Protein AF-0000000077408612 (afdb_homodimer)

Sequence (488 aa):
MNSQHLSRGSKPPPPPKHGKLRLYSNRFCPYSQRVILVLDSKKLSYDVVNINLSNKPDWLYDRVPQGKIPALETETGDILCESLIIVDYLDERYHQHQLHPKDPLQKAKDRMLIEQFNRIISTMYRVMMHVGRIGLDDDEAISSGLSKFERELSERSGPFFAGNKPGMLDFMIWPWCERADILKLFGNQHLLRRDKYKKLMEWRNRMTEETTVKKSLLDSDFHVKYLQSYRAGMPDYDIILNSKMNSQHLSRGSKPPPPPKHGKLRLYSNRFCPYSQRVILVLDSKKLSYDVVNINLSNKPDWLYDRVPQGKIPALETETGDILCESLIIVDYLDERYHQHQLHPKDPLQKAKDRMLIEQFNRIISTMYRVMMHVGRIGLDDDEAISSGLSKFERELSERSGPFFAGNKPGMLDFMIWPWCERADILKLFGNQHLLRRDKYKKLMEWRNRMTEETTVKKSLLDSDFHVKYLQSYRAGMPDYDIILNSK

Nearest PDB structures (foldseek):
  3wd6-assembly1_A  TM=9.257E-01  e=2.040E-20  Bombyx mori
  8qll-assembly1_B  TM=9.146E-01  e=2.654E-19  Rattus norvegicus
  6mhc-assembly1_B  TM=9.010E-01  e=1.211E-18  Homo sapiens
  3lfl-assembly1_A-2  TM=8.859E-01  e=4.726E-18  Homo sapiens
  3lfl-assembly2_C  TM=8.771E-01  e=1.347E-17  Homo sapiens

pLDDT: mean 92.08, std 8.56, range [49.81, 98.81]

Secondary structure (DSSP, 8-state):
---PPB-TTPPPPPPPPTT-EEEEE-TT-HHHHHHHHHHHHTT--EEEEEB-TTS--TTHHHHSTT--SSEEE-TTS-EEESHHHHHHHHHHH--TT--S-SSHHHHHHHHHHHHHHHHHHHHHHHHHHS-SPPPHHHHHHHHHHHHHHHHHHHHSSSSBTTBSS--HHHHHHHHHHHTGGGGGGGT-GGGG-TTT-HHHHHHHHHHHH-HHHHTT---HHHHHHHHHHHHTT---TTHHHH--/---PPB-TTPPPPPPPPTT-EEEEE-TT-HHHHHHHHHHHHTT--EEEEEB-TTS--TTHHHHSTT--SSEEE-TTS-EEESHHHHHHHHHHH--TT--S-SSHHHHHHHHHHHHHHHHHHHHHHHHHHS-SPPPHHHHHHHHHHHHHHHHHHHHSSSSBTTBSS--HHHHHHHHHHHTGGGGGGGT-GGGG-TTT-HHHHHHHHHHHH-HHHHTT---HHHHHHHHHHHHTT---TTHHHH--

Solvent-accessible surface area (backbone atoms only — not comparable to full-atom values): 27057 Å² total; per-residue (Å²): 135,86,62,74,50,38,25,57,85,51,77,77,77,76,78,68,58,86,74,33,31,32,34,39,30,33,95,85,36,52,53,24,45,34,38,50,38,49,40,47,62,50,66,53,72,64,45,74,47,34,44,26,85,90,42,54,29,69,68,46,40,77,70,33,71,84,60,59,74,25,26,37,32,41,58,87,65,49,72,38,52,52,41,72,45,42,43,50,28,49,43,62,66,42,68,60,72,61,39,64,57,87,50,39,66,60,34,36,52,42,50,47,51,56,57,57,44,48,56,41,53,52,44,50,51,49,47,69,69,41,90,56,79,74,47,73,65,45,52,51,49,42,48,54,49,50,50,51,54,31,51,50,46,69,72,37,66,54,72,27,77,57,15,87,48,79,20,44,63,41,44,68,51,37,49,58,60,63,52,47,64,54,43,44,79,69,70,43,46,77,71,67,40,58,88,81,32,47,62,49,51,51,31,52,55,50,48,62,67,33,71,50,44,47,74,74,59,69,56,60,65,58,55,44,51,32,50,52,27,41,73,70,73,54,63,47,83,48,55,79,73,65,67,115,136,87,61,75,50,39,25,58,86,52,79,76,75,78,78,69,59,88,73,32,32,31,34,38,30,35,95,83,37,51,53,25,44,34,38,50,38,49,39,47,63,52,67,54,73,65,44,73,46,35,43,27,85,90,43,52,29,68,67,46,39,76,71,34,72,83,60,62,74,24,26,38,32,41,60,86,64,50,71,40,52,52,41,71,44,42,43,50,30,50,41,62,65,42,67,60,72,61,38,64,59,86,51,38,67,60,33,36,53,42,50,46,50,56,58,58,44,46,57,43,53,52,43,51,51,49,48,68,69,41,91,55,81,74,47,72,68,47,51,50,48,42,47,54,50,51,50,50,55,30,51,49,46,69,72,37,67,50,72,29,77,59,15,87,50,78,20,43,62,41,44,69,51,39,47,59,60,64,50,46,65,54,42,44,77,68,70,43,47,75,73,67,41,56,87,79,31,46,62,48,50,52,33,51,55,52,47,61,67,34,69,50,45,48,74,73,60,69,58,60,66,58,56,43,51,32,50,52,27,41,75,71,73,53,63,49,85,48,55,78,72,67,67,116

Organism: Phaedon cochleariae (NCBI:txid80249)

Radius of gyration: 23.73 Å; Cα contacts (8 Å, |Δi|>4): 668; chains: 2; bounding box: 47×60×66 Å

Structure (mmCIF, N/CA/C/O backbone):
data_AF-0000000077408612-model_v1
#
loop_
_entity.id
_entity.type
_entity.pdbx_description
1 polymer 'Uncharacterized protein'
#
loop_
_atom_site.group_PDB
_atom_site.id
_atom_site.type_symbol
_atom_site.label_atom_id
_atom_site.label_alt_id
_atom_site.label_comp_id
_atom_site.label_asym_id
_atom_site.label_entity_id
_atom_site.label_seq_id
_atom_site.pdbx_PDB_ins_code
_atom_site.Cartn_x
_atom_site.Cartn_y
_atom_site.Cartn_z
_atom_site.occupancy
_atom_site.B_iso_or_equiv
_atom_site.auth_seq_id
_atom_site.auth_comp_id
_atom_site.auth_asym_id
_atom_site.auth_atom_id
_atom_site.pdbx_PDB_model_num
ATOM 1 N N . MET A 1 1 ? -1.582 -18.562 -21.531 1 83.81 1 MET A N 1
ATOM 2 C CA . MET A 1 1 ? -0.862 -17.656 -20.641 1 83.81 1 MET A CA 1
ATOM 3 C C . MET A 1 1 ? 0.637 -17.703 -20.922 1 83.81 1 MET A C 1
ATOM 5 O O . MET A 1 1 ? 1.326 -16.688 -20.781 1 83.81 1 MET A O 1
ATOM 9 N N . ASN A 1 2 ? 0.996 -18.844 -21.516 1 88.25 2 ASN A N 1
ATOM 10 C CA . ASN A 1 2 ? 2.416 -19 -21.797 1 88.25 2 ASN A CA 1
ATOM 11 C C . ASN A 1 2 ? 2.736 -18.609 -23.25 1 88.25 2 ASN A C 1
ATOM 13 O O . ASN A 1 2 ? 2.193 -19.188 -24.188 1 88.25 2 ASN A O 1
ATOM 17 N N . SER A 1 3 ? 3.402 -17.594 -23.469 1 92.06 3 SER A N 1
ATOM 18 C CA . SER A 1 3 ? 3.887 -17.094 -24.75 1 92.06 3 SER A CA 1
ATOM 19 C C . SER A 1 3 ? 5.281 -16.484 -24.625 1 92.06 3 SER A C 1
ATOM 21 O O . SER A 1 3 ? 5.77 -16.281 -23.516 1 92.06 3 SER A O 1
ATOM 23 N N . GLN A 1 4 ? 5.867 -16.406 -25.75 1 95.44 4 GLN A N 1
ATOM 24 C CA . GLN A 1 4 ? 7.188 -15.781 -25.75 1 95.44 4 GLN A CA 1
ATOM 25 C C . GLN A 1 4 ? 7.152 -14.398 -25.109 1 95.44 4 GLN A C 1
ATOM 27 O O . GLN A 1 4 ? 6.211 -13.633 -25.312 1 95.44 4 GLN A O 1
ATOM 32 N N . HIS A 1 5 ? 8.164 -14.117 -24.281 1 97.81 5 HIS A N 1
ATOM 33 C CA . HIS A 1 5 ? 8.297 -12.789 -23.703 1 97.81 5 HIS A CA 1
ATOM 34 C C . HIS A 1 5 ? 8.859 -11.797 -24.719 1 97.81 5 HIS A C 1
ATOM 36 O O . HIS A 1 5 ? 9.961 -11.992 -25.25 1 97.81 5 HIS A O 1
ATOM 42 N N . LEU A 1 6 ? 8.086 -10.758 -24.969 1 98.06 6 LEU A N 1
ATOM 43 C CA . LEU A 1 6 ? 8.461 -9.781 -25.984 1 98.06 6 LEU A CA 1
ATOM 44 C C . LEU A 1 6 ? 9.594 -8.891 -25.484 1 98.06 6 LEU A C 1
ATOM 46 O O . LEU A 1 6 ? 9.609 -8.492 -24.328 1 98.06 6 LEU A O 1
ATOM 50 N N . SER A 1 7 ? 10.539 -8.617 -26.312 1 97.69 7 SER A N 1
ATOM 51 C CA . SER A 1 7 ? 11.742 -7.859 -25.984 1 97.69 7 SER A CA 1
ATOM 52 C C . SER A 1 7 ? 11.953 -6.707 -26.969 1 97.69 7 SER A C 1
ATOM 54 O O . SER A 1 7 ? 11.133 -6.484 -27.859 1 97.69 7 SER A O 1
ATOM 56 N N . ARG A 1 8 ? 13.008 -5.891 -26.594 1 97.19 8 ARG A N 1
ATOM 57 C CA . ARG A 1 8 ? 13.367 -4.836 -27.531 1 97.19 8 ARG A CA 1
ATOM 58 C C . ARG A 1 8 ? 13.461 -5.375 -28.953 1 97.19 8 ARG A C 1
ATOM 60 O O . ARG A 1 8 ? 14.031 -6.445 -29.172 1 97.19 8 ARG A O 1
ATOM 67 N N . GLY A 1 9 ? 12.852 -4.648 -29.859 1 96.5 9 GLY A N 1
ATOM 68 C CA . GLY A 1 9 ? 12.828 -5.094 -31.234 1 96.5 9 GLY A CA 1
ATOM 69 C C . GLY A 1 9 ? 11.586 -5.879 -31.594 1 96.5 9 GLY A C 1
ATOM 70 O O . GLY A 1 9 ? 11.266 -6.043 -32.781 1 96.5 9 GLY A O 1
ATOM 71 N N . SER A 1 10 ? 10.867 -6.488 -30.641 1 97.31 10 SER A N 1
ATOM 72 C CA . SER A 1 10 ? 9.609 -7.191 -30.891 1 97.31 10 SER A CA 1
ATOM 73 C C . SER A 1 10 ? 8.555 -6.25 -31.469 1 97.31 10 SER A C 1
ATOM 75 O O . SER A 1 10 ? 8.492 -5.078 -31.094 1 97.31 10 SER A O 1
ATOM 77 N N . LYS A 1 11 ? 7.77 -6.758 -32.344 1 96.25 11 LYS A N 1
ATOM 78 C CA . LYS A 1 11 ? 6.625 -5.996 -32.844 1 96.25 11 LYS A CA 1
ATOM 79 C C . LYS A 1 11 ? 5.582 -5.797 -31.766 1 96.25 11 LYS A C 1
ATOM 81 O O . LYS A 1 11 ? 5.32 -6.711 -30.969 1 96.25 11 LYS A O 1
ATOM 86 N N . PRO A 1 12 ? 5.016 -4.637 -31.719 1 95.06 12 PRO A N 1
ATOM 87 C CA . PRO A 1 12 ? 3.938 -4.441 -30.75 1 95.06 12 PRO A CA 1
ATOM 88 C C . PRO A 1 12 ? 2.76 -5.387 -30.969 1 95.06 12 PRO A C 1
ATOM 90 O O . PRO A 1 12 ? 2.449 -5.73 -32.125 1 95.06 12 PRO A O 1
ATOM 93 N N . PRO A 1 13 ? 2.174 -5.855 -29.891 1 92.75 13 PRO A N 1
ATOM 94 C CA . PRO A 1 13 ? 0.965 -6.664 -30.062 1 92.75 13 PRO A CA 1
ATOM 95 C C . PRO A 1 13 ? -0.191 -5.875 -30.688 1 92.75 13 PRO A C 1
ATOM 97 O O . PRO A 1 13 ? -0.21 -4.645 -30.609 1 92.75 13 PRO A O 1
ATOM 100 N N . PRO A 1 14 ? -1.088 -6.59 -31.328 1 90.38 14 PRO A N 1
ATOM 101 C CA . PRO A 1 14 ? -2.27 -5.891 -31.828 1 90.38 14 PRO A CA 1
ATOM 102 C C . PRO A 1 14 ? -3.115 -5.273 -30.719 1 90.38 14 PRO A C 1
ATOM 104 O O . PRO A 1 14 ? -3.018 -5.691 -29.562 1 90.38 14 PRO A O 1
ATOM 107 N N . PRO A 1 15 ? -3.863 -4.207 -31.047 1 85.5 15 PRO A N 1
ATOM 108 C CA . PRO A 1 15 ? -4.758 -3.662 -30.016 1 85.5 15 PRO A CA 1
ATOM 109 C C . PRO A 1 15 ? -5.691 -4.715 -29.422 1 85.5 15 PRO A C 1
ATOM 111 O O . PRO A 1 15 ? -6.074 -5.664 -30.125 1 85.5 15 PRO A O 1
ATOM 114 N N . PRO A 1 16 ? -5.891 -4.531 -28.156 1 83.62 16 PRO A N 1
ATOM 115 C CA . PRO A 1 16 ? -6.816 -5.488 -27.547 1 83.62 16 PRO A CA 1
ATOM 116 C C . PRO A 1 16 ? -8.172 -5.531 -28.266 1 83.62 16 PRO A C 1
ATOM 118 O O . PRO A 1 16 ? -8.625 -4.516 -28.797 1 83.62 16 PRO A O 1
ATOM 121 N N . LYS A 1 17 ? -8.695 -6.777 -28.297 1 81.12 17 LYS A N 1
ATOM 122 C CA . LYS A 1 17 ? -10.055 -6.887 -28.812 1 81.12 17 LYS A CA 1
ATOM 123 C C . LYS A 1 17 ? -11.016 -6.008 -28.016 1 81.12 17 LYS A C 1
ATOM 125 O O . LYS A 1 17 ? -10.859 -5.848 -26.797 1 81.12 17 LYS A O 1
ATOM 130 N N . HIS A 1 18 ? -11.906 -5.461 -28.703 1 77.94 18 HIS A N 1
ATOM 131 C CA . HIS A 1 18 ? -12.836 -4.527 -28.078 1 77.94 18 HIS A CA 1
ATOM 132 C C . HIS A 1 18 ? -13.484 -5.137 -26.844 1 77.94 18 HIS A C 1
ATOM 134 O O . HIS A 1 18 ? -13.977 -6.266 -26.891 1 77.94 18 HIS A O 1
ATOM 140 N N . GLY A 1 19 ? -13.336 -4.398 -25.75 1 80.25 19 GLY A N 1
ATOM 141 C CA . GLY A 1 19 ? -14.016 -4.805 -24.531 1 80.25 19 GLY A CA 1
ATOM 142 C C . GLY A 1 19 ? -13.25 -5.859 -23.75 1 80.25 19 GLY A C 1
ATOM 143 O O . GLY A 1 19 ? -13.781 -6.426 -22.797 1 80.25 19 GLY A O 1
ATOM 144 N N . LYS A 1 20 ? -12.062 -6.129 -24.203 1 91 20 LYS A N 1
ATOM 145 C CA . LYS A 1 20 ? -11.305 -7.164 -23.5 1 91 20 LYS A CA 1
ATOM 146 C C . LYS A 1 20 ? -10.148 -6.559 -22.703 1 91 20 LYS A C 1
ATOM 148 O O . LYS A 1 20 ? -9.492 -5.625 -23.172 1 91 20 LYS A O 1
ATOM 153 N N . LEU A 1 21 ? -9.961 -7.062 -21.547 1 97.12 21 LEU A N 1
ATOM 154 C CA . LEU A 1 21 ? -8.828 -6.68 -20.719 1 97.12 21 LEU A CA 1
ATOM 155 C C . LEU A 1 21 ? -7.523 -7.23 -21.281 1 97.12 21 LEU A C 1
ATOM 157 O O . LEU A 1 21 ? -7.512 -8.305 -21.875 1 97.12 21 LEU A O 1
ATOM 161 N N . ARG A 1 22 ? -6.473 -6.438 -21.125 1 97.25 22 ARG A N 1
ATOM 162 C CA . ARG A 1 22 ? -5.141 -6.934 -21.469 1 97.25 22 ARG A CA 1
ATOM 163 C C . ARG A 1 22 ? -4.176 -6.738 -20.297 1 97.25 22 ARG A C 1
ATOM 165 O O . ARG A 1 22 ? -4.137 -5.668 -19.688 1 97.25 22 ARG A O 1
ATOM 172 N N . LEU A 1 23 ? -3.467 -7.785 -20.031 1 98.12 23 LEU A N 1
ATOM 173 C CA . LEU A 1 23 ? -2.467 -7.738 -18.969 1 98.12 23 LEU A CA 1
ATOM 174 C C . LEU A 1 23 ? -1.058 -7.828 -19.547 1 98.12 23 LEU A C 1
ATOM 176 O O . LEU A 1 23 ? -0.727 -8.797 -20.234 1 98.12 23 LEU A O 1
ATOM 180 N N . TYR A 1 24 ? -0.295 -6.754 -19.391 1 98.38 24 TYR A N 1
ATOM 181 C CA . TYR A 1 24 ? 1.146 -6.863 -19.578 1 98.38 24 TYR A CA 1
ATOM 182 C C . TYR A 1 24 ? 1.809 -7.543 -18.391 1 98.38 24 TYR A C 1
ATOM 184 O O . TYR A 1 24 ? 1.722 -7.055 -17.25 1 98.38 24 TYR A O 1
ATOM 192 N N . SER A 1 25 ? 2.473 -8.633 -18.625 1 98.19 25 SER A N 1
ATOM 193 C CA . SER A 1 25 ? 2.852 -9.555 -17.562 1 98.19 25 SER A CA 1
ATOM 194 C C . SER A 1 25 ? 4.25 -10.125 -17.797 1 98.19 25 SER A C 1
ATOM 196 O O . SER A 1 25 ? 4.957 -9.688 -18.719 1 98.19 25 SER A O 1
ATOM 198 N N . ASN A 1 26 ? 4.738 -10.867 -16.969 1 98.19 26 ASN A N 1
ATOM 199 C CA . ASN A 1 26 ? 5.906 -11.742 -17.016 1 98.19 26 ASN A CA 1
ATOM 200 C C . ASN A 1 26 ? 5.676 -13.016 -16.203 1 98.19 26 ASN A C 1
ATOM 202 O O . ASN A 1 26 ? 5.242 -12.961 -15.055 1 98.19 26 ASN A O 1
ATOM 206 N N . ARG A 1 27 ? 5.984 -14.148 -16.766 1 97.19 27 ARG A N 1
ATOM 207 C CA . ARG A 1 27 ? 5.609 -15.438 -16.188 1 97.19 27 ARG A CA 1
ATOM 208 C C . ARG A 1 27 ? 6.355 -15.695 -14.883 1 97.19 27 ARG A C 1
ATOM 210 O O . ARG A 1 27 ? 5.926 -16.516 -14.07 1 97.19 27 ARG A O 1
ATOM 217 N N . PHE A 1 28 ? 7.445 -15.031 -14.688 1 96.62 28 PHE A N 1
ATOM 218 C CA . PHE A 1 28 ? 8.25 -15.289 -13.5 1 96.62 28 PHE A CA 1
ATOM 219 C C . PHE A 1 28 ? 8.148 -14.125 -12.516 1 96.62 28 PHE A C 1
ATOM 221 O O . PHE A 1 28 ? 8.891 -14.078 -11.531 1 96.62 28 PHE A O 1
ATOM 228 N N . CYS A 1 29 ? 7.34 -13.18 -12.758 1 96.69 29 CYS A N 1
ATOM 229 C CA . CYS A 1 29 ? 7.086 -12.07 -11.844 1 96.69 29 CYS A CA 1
ATOM 230 C C . CYS A 1 29 ? 5.957 -12.406 -10.875 1 96.69 29 CYS A C 1
ATOM 232 O O . CYS A 1 29 ? 4.805 -12.555 -11.289 1 96.69 29 CYS A O 1
ATOM 234 N N . PRO A 1 30 ? 6.301 -12.523 -9.594 1 97.5 30 PRO A N 1
ATOM 235 C CA . PRO A 1 30 ? 5.266 -12.883 -8.625 1 97.5 30 PRO A CA 1
ATOM 236 C C . PRO A 1 30 ? 4.148 -11.844 -8.539 1 97.5 30 PRO A C 1
ATOM 238 O O . PRO A 1 30 ? 3.002 -12.188 -8.25 1 97.5 30 PRO A O 1
ATOM 241 N N . TYR A 1 31 ? 4.41 -10.586 -8.773 1 98.44 31 TYR A N 1
ATOM 242 C CA . TYR A 1 31 ? 3.4 -9.539 -8.719 1 98.44 31 TYR A CA 1
ATOM 243 C C . TYR A 1 31 ? 2.426 -9.664 -9.883 1 98.44 31 TYR A C 1
ATOM 245 O O . TYR A 1 31 ? 1.232 -9.383 -9.734 1 98.44 31 TYR A O 1
ATOM 253 N N . SER A 1 32 ? 2.924 -10.031 -11.031 1 98.5 32 SER A N 1
ATOM 254 C CA . SER A 1 32 ? 2.041 -10.32 -12.156 1 98.5 32 SER A CA 1
ATOM 255 C C . SER A 1 32 ? 1.127 -11.5 -11.852 1 98.5 32 SER A C 1
ATOM 257 O O . SER A 1 32 ? -0.047 -11.5 -12.227 1 98.5 32 SER A O 1
ATOM 259 N N . GLN A 1 33 ? 1.71 -12.5 -11.211 1 98.62 33 GLN A N 1
ATOM 260 C CA . GLN A 1 33 ? 0.92 -13.68 -10.875 1 98.62 33 GLN A CA 1
ATOM 261 C C . GLN A 1 33 ? -0.245 -13.32 -9.953 1 98.62 33 GLN A C 1
ATOM 263 O O . GLN A 1 33 ? -1.324 -13.906 -10.055 1 98.62 33 GLN A O 1
ATOM 268 N N . ARG A 1 34 ? -0.092 -12.352 -9.016 1 98.75 34 ARG A N 1
ATOM 269 C CA . ARG A 1 34 ? -1.191 -11.844 -8.203 1 98.75 34 ARG A CA 1
ATOM 270 C C . ARG A 1 34 ? -2.398 -11.492 -9.062 1 98.75 34 ARG A C 1
ATOM 272 O O . ARG A 1 34 ? -3.52 -11.914 -8.773 1 98.75 34 ARG A O 1
ATOM 279 N N . VAL A 1 35 ? -2.104 -10.734 -10.094 1 98.81 35 VAL A N 1
ATOM 280 C CA . VAL A 1 35 ? -3.166 -10.219 -10.945 1 98.81 35 VAL A CA 1
ATOM 281 C C . VAL A 1 35 ? -3.807 -11.359 -11.727 1 98.81 35 VAL A C 1
ATOM 283 O O . VAL A 1 35 ? -5.035 -11.43 -11.844 1 98.81 35 VAL A O 1
ATOM 286 N N . ILE A 1 36 ? -2.99 -12.281 -12.227 1 98.56 36 ILE A N 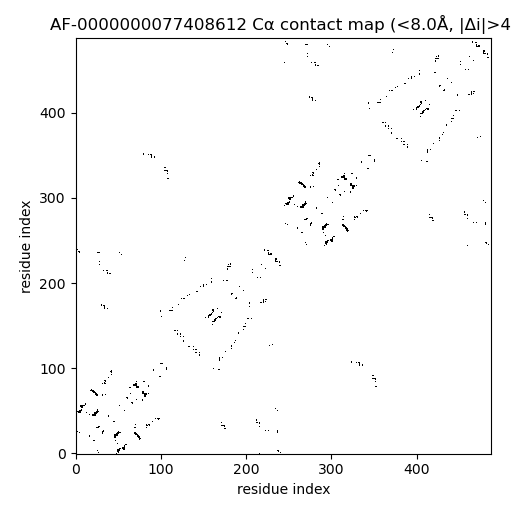1
ATOM 287 C CA . ILE A 1 36 ? 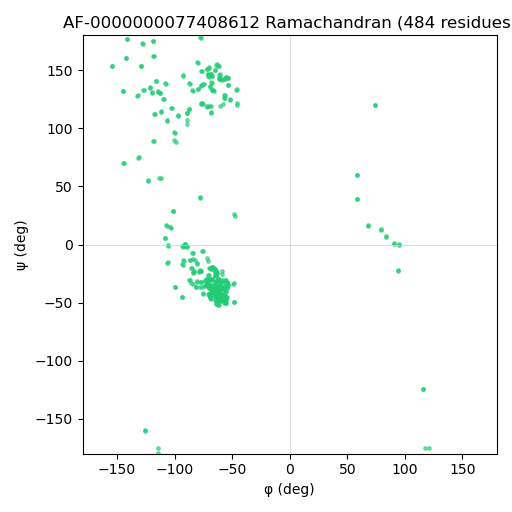-3.475 -13.422 -12.992 1 98.56 36 ILE A CA 1
ATOM 288 C C . ILE A 1 36 ? -4.414 -14.266 -12.125 1 98.56 36 ILE A C 1
ATOM 290 O O . ILE A 1 36 ? -5.488 -14.664 -12.57 1 98.56 36 ILE A O 1
ATOM 294 N N . LEU A 1 37 ? -4.004 -14.516 -10.891 1 98.56 37 LEU A N 1
ATOM 295 C CA . LEU A 1 37 ? -4.82 -15.297 -9.969 1 98.56 37 LEU A CA 1
ATOM 296 C C . LEU A 1 37 ? -6.195 -14.664 -9.797 1 98.56 37 LEU A C 1
ATOM 298 O O . LEU A 1 37 ? -7.211 -15.359 -9.797 1 98.56 37 LEU A O 1
ATOM 302 N N . VAL A 1 38 ? -6.258 -13.344 -9.633 1 98.56 38 VAL A N 1
ATOM 303 C CA . VAL A 1 38 ? -7.516 -12.633 -9.43 1 98.56 38 VAL A CA 1
ATOM 304 C C . VAL A 1 38 ? -8.352 -12.68 -10.711 1 98.56 38 VAL A C 1
ATOM 306 O O . VAL A 1 38 ? -9.547 -12.953 -10.664 1 98.56 38 VAL A O 1
ATOM 309 N N . LEU A 1 39 ? -7.723 -12.398 -11.859 1 97.88 39 LEU A N 1
ATOM 310 C CA . LEU A 1 39 ? -8.43 -12.453 -13.133 1 97.88 39 LEU A CA 1
ATOM 311 C C . LEU A 1 39 ? -9.078 -13.82 -13.336 1 97.88 39 LEU A C 1
ATOM 313 O O . LEU A 1 39 ? -10.242 -13.906 -13.719 1 97.88 39 LEU A O 1
ATOM 317 N N . ASP A 1 40 ? -8.312 -14.852 -13.062 1 97.06 40 ASP A N 1
ATOM 318 C CA . ASP A 1 40 ? -8.797 -16.219 -13.273 1 97.06 40 ASP A CA 1
ATOM 319 C C . ASP A 1 40 ? -9.875 -16.578 -12.258 1 97.06 40 ASP A C 1
ATOM 321 O O . ASP A 1 40 ? -10.859 -17.25 -12.602 1 97.06 40 ASP A O 1
ATOM 325 N N . SER A 1 41 ? -9.648 -16.203 -11.031 1 97.12 41 SER A N 1
ATOM 326 C CA . SER A 1 41 ? -10.633 -16.5 -10 1 97.12 41 SER A CA 1
ATOM 327 C C . SER A 1 41 ? -11.977 -15.844 -10.32 1 97.12 41 SER A C 1
ATOM 329 O O . SER A 1 41 ? -13.031 -16.406 -10.016 1 97.12 41 SER A O 1
ATOM 331 N N . LYS A 1 42 ? -11.938 -14.711 -10.922 1 97 42 LYS A N 1
ATOM 332 C CA . LYS A 1 42 ? -13.156 -13.977 -11.258 1 97 42 LYS A CA 1
ATOM 333 C C . LYS A 1 42 ? -13.672 -14.375 -12.633 1 97 42 LYS A C 1
ATOM 335 O O . LYS A 1 42 ? -14.703 -13.867 -13.086 1 97 42 LYS A O 1
ATOM 340 N N . LYS A 1 43 ? -12.945 -15.25 -13.297 1 95.25 43 LYS A N 1
ATOM 341 C CA . LYS A 1 43 ? -13.32 -15.789 -14.602 1 95.25 43 LYS A CA 1
ATOM 342 C C . LYS A 1 43 ? -13.484 -14.672 -15.633 1 95.25 43 LYS A C 1
ATOM 344 O O . LYS A 1 43 ? -14.453 -14.664 -16.391 1 95.25 43 LYS A O 1
ATOM 349 N N . LEU A 1 44 ? -12.656 -13.758 -15.562 1 95.69 44 LEU A N 1
ATOM 350 C CA . LEU A 1 44 ? -12.641 -12.664 -16.531 1 95.69 44 LEU A CA 1
ATOM 351 C C . LEU A 1 44 ? -11.797 -13.039 -17.75 1 95.69 44 LEU A C 1
ATOM 353 O O . LEU A 1 44 ? -10.75 -13.68 -17.609 1 95.69 44 LEU A O 1
ATOM 357 N N . SER A 1 45 ? -12.281 -12.695 -18.844 1 94.12 45 SER A N 1
ATOM 358 C CA . SER A 1 45 ? -11.508 -12.875 -20.062 1 94.12 45 SER A CA 1
ATOM 359 C C . SER A 1 45 ? -10.477 -11.766 -20.234 1 94.12 45 SER A C 1
ATOM 361 O O . SER A 1 45 ? -10.773 -10.586 -20.031 1 94.12 45 SER A O 1
ATOM 363 N N . TYR A 1 46 ? -9.258 -12.172 -20.578 1 95.94 46 TYR A N 1
ATOM 364 C CA . TYR A 1 46 ? -8.203 -11.188 -20.781 1 95.94 46 TYR A CA 1
ATOM 365 C C . TYR A 1 46 ? -7.141 -11.711 -21.734 1 95.94 46 TYR A C 1
ATOM 367 O O . TYR A 1 46 ? -6.945 -12.922 -21.844 1 95.94 46 TYR A O 1
ATOM 375 N N . ASP A 1 47 ? -6.508 -10.789 -22.375 1 95.69 47 ASP A N 1
ATOM 376 C CA . ASP A 1 47 ? -5.301 -11.086 -23.141 1 95.69 47 ASP A CA 1
ATOM 377 C C . ASP A 1 47 ? -4.047 -10.867 -22.297 1 95.69 47 ASP A C 1
ATOM 379 O O . ASP A 1 47 ? -4.004 -9.969 -21.469 1 95.69 47 ASP A O 1
ATOM 383 N N . VAL A 1 48 ? -3.105 -11.711 -22.562 1 96.19 48 VAL A N 1
ATOM 384 C CA . VAL A 1 48 ? -1.856 -11.562 -21.828 1 96.19 48 VAL A CA 1
ATOM 385 C C . VAL A 1 48 ? -0.71 -11.297 -22.797 1 96.19 48 VAL A C 1
ATOM 387 O O . VAL A 1 48 ? -0.631 -11.914 -23.859 1 96.19 48 VAL A O 1
ATOM 390 N N . VAL A 1 49 ? 0.066 -10.328 -22.547 1 97.38 49 VAL A N 1
ATOM 391 C CA . VAL A 1 49 ? 1.306 -10.031 -23.266 1 97.38 49 VAL A CA 1
ATOM 392 C C . VAL A 1 49 ? 2.49 -10.133 -22.297 1 97.38 49 VAL A C 1
ATOM 394 O O . VAL A 1 49 ? 2.635 -9.312 -21.391 1 97.38 49 VAL A O 1
ATOM 397 N N . ASN A 1 50 ? 3.338 -11.141 -22.516 1 98.06 50 ASN A N 1
ATOM 398 C CA . ASN A 1 50 ? 4.5 -11.32 -21.656 1 98.06 50 ASN A CA 1
ATOM 399 C C . ASN A 1 50 ? 5.668 -10.445 -22.109 1 98.06 50 ASN A C 1
ATOM 401 O O . ASN A 1 50 ? 5.988 -10.391 -23.297 1 98.06 50 ASN A O 1
ATOM 405 N N . ILE A 1 51 ? 6.238 -9.766 -21.156 1 98.38 51 ILE A N 1
ATOM 406 C CA . ILE A 1 51 ? 7.285 -8.781 -21.422 1 98.38 51 ILE A CA 1
ATOM 407 C C . ILE A 1 51 ? 8.609 -9.281 -20.844 1 98.38 51 ILE A C 1
ATOM 409 O O . ILE A 1 51 ? 8.656 -9.781 -19.719 1 98.38 51 ILE A O 1
ATOM 413 N N . ASN A 1 52 ? 9.703 -9.258 -21.641 1 97.88 52 ASN A N 1
ATOM 414 C CA . ASN A 1 52 ? 11.055 -9.469 -21.141 1 97.88 52 ASN A CA 1
ATOM 415 C C . ASN A 1 52 ? 11.516 -8.312 -20.25 1 97.88 52 ASN A C 1
ATOM 417 O O . ASN A 1 52 ? 11.766 -7.211 -20.75 1 97.88 52 ASN A O 1
ATOM 421 N N . LEU A 1 53 ? 11.711 -8.547 -19.016 1 96.69 53 LEU A N 1
ATOM 422 C CA . LEU A 1 53 ? 11.961 -7.488 -18.047 1 96.69 53 LEU A CA 1
ATOM 423 C C . LEU A 1 53 ? 13.406 -6.996 -18.156 1 96.69 53 LEU A C 1
ATOM 425 O O . LEU A 1 53 ? 13.727 -5.91 -17.672 1 96.69 53 LEU A O 1
ATOM 429 N N . SER A 1 54 ? 14.273 -7.809 -18.672 1 95.88 54 SER A N 1
ATOM 430 C CA . SER A 1 54 ? 15.672 -7.434 -18.797 1 95.88 54 SER A CA 1
ATOM 431 C C . SER A 1 54 ? 15.906 -6.629 -20.078 1 95.88 54 SER A C 1
ATOM 433 O O . SER A 1 54 ? 16.938 -5.973 -20.219 1 95.88 54 SER A O 1
ATOM 435 N N . ASN A 1 55 ? 15.117 -6.777 -20.969 1 96.44 55 ASN A N 1
ATOM 436 C CA . ASN A 1 55 ? 15.203 -6.121 -22.281 1 96.44 55 ASN A CA 1
ATOM 437 C C . ASN A 1 55 ? 13.82 -5.781 -22.828 1 96.44 55 ASN A C 1
ATOM 439 O O . ASN A 1 55 ? 13.414 -6.293 -23.875 1 96.44 55 ASN A O 1
ATOM 443 N N . LYS A 1 56 ? 13.172 -4.793 -22.188 1 97.56 56 LYS A N 1
ATOM 444 C CA . LYS A 1 56 ? 11.773 -4.461 -22.469 1 97.56 56 LYS A CA 1
ATOM 445 C C . LYS A 1 56 ? 11.625 -3.883 -23.875 1 97.56 56 LYS A C 1
ATOM 447 O O . LYS A 1 56 ? 12.477 -3.115 -24.328 1 97.56 56 LYS A O 1
ATOM 452 N N . PRO A 1 57 ? 10.508 -4.195 -24.516 1 98.19 57 PRO A N 1
ATOM 453 C CA . PRO A 1 57 ? 10.25 -3.58 -25.812 1 98.19 57 PRO A CA 1
ATOM 454 C C . PRO A 1 57 ? 9.984 -2.08 -25.719 1 98.19 57 PRO A C 1
ATOM 456 O O . PRO A 1 57 ? 9.328 -1.628 -24.781 1 98.19 57 PRO A O 1
ATOM 459 N N . ASP A 1 58 ? 10.391 -1.314 -26.719 1 97.19 58 ASP A N 1
ATOM 460 C CA . ASP A 1 58 ? 10.289 0.142 -26.719 1 97.19 58 ASP A CA 1
ATOM 461 C C . ASP A 1 58 ? 8.828 0.585 -26.703 1 97.19 58 ASP A C 1
ATOM 463 O O . ASP A 1 58 ? 8.477 1.563 -26.047 1 97.19 58 ASP A O 1
ATOM 467 N N . TRP A 1 59 ? 8.031 -0.141 -27.438 1 97.12 59 TRP A N 1
ATOM 468 C CA . TRP A 1 59 ? 6.629 0.257 -27.562 1 97.12 59 TRP A CA 1
ATOM 469 C C . TRP A 1 59 ? 5.906 0.167 -26.234 1 97.12 59 TRP A C 1
ATOM 471 O O . TRP A 1 59 ? 4.816 0.722 -26.062 1 97.12 59 TRP A O 1
ATOM 481 N N . LEU A 1 60 ? 6.43 -0.646 -25.234 1 97.81 60 LEU A N 1
ATOM 482 C CA . LEU A 1 60 ? 5.809 -0.757 -23.922 1 97.81 60 LEU A CA 1
ATOM 483 C C . LEU A 1 60 ? 5.699 0.609 -23.266 1 97.81 60 LEU A C 1
ATOM 485 O O . LEU A 1 60 ? 4.684 0.92 -22.625 1 97.81 60 LEU A O 1
ATOM 489 N N . TYR A 1 61 ? 6.703 1.473 -23.406 1 96.31 61 TYR A N 1
ATOM 490 C CA . TYR A 1 61 ? 6.785 2.768 -22.75 1 96.31 61 TYR A CA 1
ATOM 491 C C . TYR A 1 61 ? 5.754 3.736 -23.312 1 96.31 61 TYR A C 1
ATOM 493 O O . TYR A 1 61 ? 5.398 4.719 -22.656 1 96.31 61 TYR A O 1
ATOM 501 N N . ASP A 1 62 ? 5.258 3.449 -24.5 1 94.19 62 ASP A N 1
ATOM 502 C CA . ASP A 1 62 ? 4.172 4.234 -25.062 1 94.19 62 ASP A CA 1
ATOM 503 C C . ASP A 1 62 ? 2.846 3.924 -24.375 1 94.19 62 ASP A C 1
ATOM 505 O O . ASP A 1 62 ? 1.973 4.789 -24.281 1 94.19 62 ASP A O 1
ATOM 509 N N . ARG A 1 63 ? 2.717 2.693 -23.922 1 92.94 63 ARG A N 1
ATOM 510 C CA . ARG A 1 63 ? 1.484 2.238 -23.281 1 92.94 63 ARG A CA 1
ATOM 511 C C . ARG A 1 63 ? 1.558 2.395 -21.766 1 92.94 63 ARG A C 1
ATOM 513 O O . ARG A 1 63 ? 0.578 2.783 -21.141 1 92.94 63 ARG A O 1
ATOM 520 N N . VAL A 1 64 ? 2.701 1.978 -21.312 1 95.44 64 VAL A N 1
ATOM 521 C CA . VAL A 1 64 ? 2.998 2.047 -19.891 1 95.44 64 VAL A CA 1
ATOM 522 C C . VAL A 1 64 ? 4.203 2.955 -19.656 1 95.44 64 VAL A C 1
ATOM 524 O O . VAL A 1 64 ? 5.328 2.477 -19.5 1 95.44 64 VAL A O 1
ATOM 527 N N . PRO A 1 65 ? 4.016 4.184 -19.484 1 90.06 65 PRO A N 1
ATOM 528 C CA . PRO A 1 65 ? 5.109 5.156 -19.484 1 90.06 65 PRO A CA 1
ATOM 529 C C . PRO A 1 65 ? 6.203 4.805 -18.484 1 90.06 65 PRO A C 1
ATOM 531 O O . PRO A 1 65 ? 7.387 5.008 -18.75 1 90.06 65 PRO A O 1
ATOM 534 N N . GLN A 1 66 ? 5.895 4.281 -17.359 1 89.81 66 GLN A N 1
ATOM 535 C CA . GLN A 1 66 ? 6.906 3.949 -16.359 1 89.81 66 GLN A CA 1
ATOM 536 C C . GLN A 1 66 ? 7.512 2.574 -16.625 1 89.81 66 GLN A C 1
ATOM 538 O O . GLN A 1 66 ? 8.461 2.164 -15.953 1 89.81 66 GLN A O 1
ATOM 543 N N . GLY A 1 67 ? 6.945 1.863 -17.578 1 94.88 67 GLY A N 1
ATOM 544 C CA . GLY A 1 67 ? 7.438 0.54 -17.922 1 94.88 67 GLY A CA 1
ATOM 545 C C . GLY A 1 67 ? 7.211 -0.491 -16.844 1 94.88 67 GLY A C 1
ATOM 546 O O . GLY A 1 67 ? 7.875 -1.527 -16.812 1 94.88 67 GLY A O 1
ATOM 547 N N . LYS A 1 68 ? 6.375 -0.203 -15.938 1 95.25 68 LYS A N 1
ATOM 548 C CA . LYS A 1 68 ? 6.129 -1.097 -14.805 1 95.25 68 LYS A CA 1
ATOM 549 C C . LYS A 1 68 ? 5.25 -2.273 -15.219 1 95.25 68 LYS A C 1
ATOM 551 O O . LYS A 1 68 ? 4.312 -2.109 -16 1 95.25 68 LYS A O 1
ATOM 556 N N . ILE A 1 69 ? 5.539 -3.424 -14.82 1 97.38 69 ILE A N 1
ATOM 557 C CA . ILE A 1 69 ? 4.77 -4.656 -14.961 1 97.38 69 ILE A CA 1
ATOM 558 C C . ILE A 1 69 ? 4.477 -5.242 -13.578 1 97.38 69 ILE A C 1
ATOM 560 O O . ILE A 1 69 ? 5.34 -5.242 -12.703 1 97.38 69 ILE A O 1
ATOM 564 N N . PRO A 1 70 ? 3.287 -5.715 -13.219 1 98.5 70 PRO A N 1
ATOM 565 C CA . PRO A 1 70 ? 2.158 -5.871 -14.141 1 98.5 70 PRO A CA 1
ATOM 566 C C . PRO A 1 70 ? 1.477 -4.543 -14.469 1 98.5 70 PRO A C 1
ATOM 568 O O . PRO A 1 70 ? 1.524 -3.605 -13.664 1 98.5 70 PRO A O 1
ATOM 571 N N . ALA A 1 71 ? 0.945 -4.441 -15.609 1 98.62 71 ALA A N 1
ATOM 572 C CA . ALA A 1 71 ? 0.083 -3.346 -16.047 1 98.62 71 ALA A CA 1
ATOM 573 C C . ALA A 1 71 ? -1.184 -3.875 -16.703 1 98.62 71 ALA A C 1
ATOM 575 O O . ALA A 1 71 ? -1.117 -4.746 -17.578 1 98.62 71 ALA A O 1
ATOM 576 N N . LEU A 1 72 ? -2.307 -3.43 -16.281 1 98.56 72 LEU A N 1
ATOM 577 C CA . LEU A 1 72 ? -3.592 -3.83 -16.844 1 98.56 72 LEU A CA 1
ATOM 578 C C . LEU A 1 72 ? -4.152 -2.74 -17.75 1 98.56 72 LEU A C 1
ATOM 580 O O . LEU A 1 72 ? -4.305 -1.593 -17.328 1 98.56 72 LEU A O 1
ATOM 584 N N . GLU A 1 73 ? -4.312 -3.023 -18.938 1 97.06 73 GLU A N 1
ATOM 585 C CA . GLU A 1 73 ? -5.062 -2.166 -19.844 1 97.06 73 GLU A CA 1
ATOM 586 C C . GLU A 1 73 ? -6.555 -2.496 -19.812 1 97.06 73 GLU A C 1
ATOM 588 O O . GLU A 1 73 ? -6.957 -3.598 -20.188 1 97.06 73 GLU A O 1
ATOM 593 N N . THR A 1 74 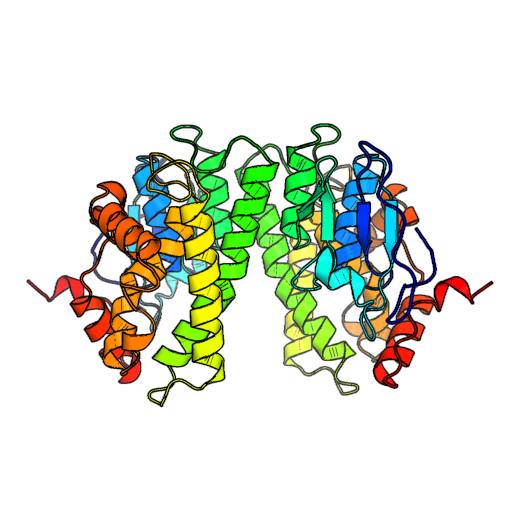? -7.387 -1.56 -19.391 1 96.5 74 THR A N 1
ATOM 594 C CA . THR A 1 74 ? -8.82 -1.771 -19.234 1 96.5 74 THR A CA 1
ATOM 595 C C . THR A 1 74 ? -9.531 -1.736 -20.578 1 96.5 74 THR A C 1
ATOM 597 O O . THR A 1 74 ? -8.906 -1.46 -21.609 1 96.5 74 THR A O 1
ATOM 600 N N . GLU A 1 75 ? -10.852 -1.967 -20.484 1 92.31 75 GLU A N 1
ATOM 601 C CA . GLU A 1 75 ? -11.68 -1.989 -21.688 1 92.31 75 GLU A CA 1
ATOM 602 C C . GLU A 1 75 ? -11.711 -0.621 -22.359 1 92.31 75 GLU A C 1
ATOM 604 O O . GLU A 1 75 ? -11.875 -0.529 -23.578 1 92.31 75 GLU A O 1
ATOM 609 N N . THR A 1 76 ? -11.516 0.438 -21.625 1 90.62 76 THR A N 1
ATOM 610 C CA . THR A 1 76 ? -11.57 1.798 -22.141 1 90.62 76 THR A CA 1
ATOM 611 C C . THR A 1 76 ? -10.18 2.277 -22.547 1 90.62 76 THR A C 1
ATOM 613 O O . THR A 1 76 ? -10 3.436 -22.938 1 90.62 76 THR A O 1
ATOM 616 N N . GLY A 1 77 ? -9.211 1.414 -22.344 1 92.75 77 GLY A N 1
ATOM 617 C CA . GLY A 1 77 ? -7.867 1.771 -22.766 1 92.75 77 GLY A CA 1
ATOM 618 C C . GLY A 1 77 ? -7.035 2.379 -21.656 1 92.75 77 GLY A C 1
ATOM 619 O O . GLY A 1 77 ? -5.883 2.756 -21.875 1 92.75 77 GLY A O 1
ATOM 620 N N . ASP A 1 78 ? -7.578 2.51 -20.5 1 95.12 78 ASP A N 1
ATOM 621 C CA . ASP A 1 78 ? -6.832 3.025 -19.344 1 95.12 78 ASP A CA 1
ATOM 622 C C . ASP A 1 78 ? -5.805 2.01 -18.859 1 95.12 78 ASP A C 1
ATOM 624 O O . ASP A 1 78 ? -6.023 0.8 -18.953 1 95.12 78 ASP A O 1
ATOM 628 N N . ILE A 1 79 ? -4.695 2.502 -18.359 1 97.31 79 ILE A N 1
ATOM 629 C CA . ILE A 1 79 ? -3.629 1.635 -17.875 1 97.31 79 ILE A CA 1
ATOM 630 C C . ILE A 1 79 ? -3.545 1.733 -16.359 1 97.31 79 ILE A C 1
ATOM 632 O O . ILE A 1 79 ? -3.453 2.832 -15.797 1 97.31 79 ILE A O 1
ATOM 636 N N . LEU A 1 80 ? -3.629 0.633 -15.703 1 98.25 80 LEU A N 1
ATOM 637 C CA . LEU A 1 80 ? -3.463 0.526 -14.258 1 98.25 80 LEU A CA 1
ATOM 638 C C . LEU A 1 80 ? -2.215 -0.282 -13.914 1 98.25 80 LEU A C 1
ATOM 640 O O . LEU A 1 80 ? -1.987 -1.352 -14.484 1 98.25 80 LEU A O 1
ATOM 644 N N . CYS A 1 81 ? -1.424 0.285 -13.008 1 98.06 81 CYS A N 1
ATOM 645 C CA . CYS A 1 81 ? -0.23 -0.409 -12.539 1 98.06 81 CYS A CA 1
ATOM 646 C C . CYS A 1 81 ? -0.308 -0.673 -11.039 1 98.06 81 CYS A C 1
ATOM 648 O O . CYS A 1 81 ? -1.26 -0.253 -10.383 1 98.06 81 CYS A O 1
ATOM 650 N N . GLU A 1 82 ? 0.702 -1.401 -10.539 1 97.69 82 GLU A N 1
ATOM 651 C CA . GLU A 1 82 ? 0.757 -1.865 -9.156 1 97.69 82 GLU A CA 1
ATOM 652 C C . GLU A 1 82 ? -0.214 -3.02 -8.922 1 97.69 82 GLU A C 1
ATOM 654 O O . GLU A 1 82 ? -1.429 -2.848 -9.031 1 97.69 82 GLU A O 1
ATOM 659 N N . SER A 1 83 ? 0.29 -4.129 -8.539 1 98.56 83 SER A N 1
ATOM 660 C CA . SER A 1 83 ? -0.495 -5.355 -8.477 1 98.56 83 SER A CA 1
ATOM 661 C C . SER A 1 83 ? -1.664 -5.215 -7.508 1 98.56 83 SER A C 1
ATOM 663 O O . SER A 1 83 ? -2.793 -5.594 -7.828 1 98.56 83 SER A O 1
ATOM 665 N N . LEU A 1 84 ? -1.409 -4.586 -6.344 1 98.62 84 LEU A N 1
ATOM 666 C CA . LEU A 1 84 ? -2.457 -4.492 -5.336 1 98.62 84 LEU A CA 1
ATOM 667 C C . LEU A 1 84 ? -3.553 -3.527 -5.777 1 98.62 84 LEU A C 1
ATOM 669 O O . LEU A 1 84 ? -4.723 -3.719 -5.445 1 98.62 84 LEU A O 1
ATOM 673 N N . ILE A 1 85 ? -3.211 -2.463 -6.555 1 98.69 85 ILE A N 1
ATOM 674 C CA . ILE A 1 85 ? -4.195 -1.523 -7.078 1 98.69 85 ILE A CA 1
ATOM 675 C C . ILE A 1 85 ? -5.035 -2.205 -8.156 1 98.69 85 ILE A C 1
ATOM 677 O O . ILE A 1 85 ? -6.262 -2.076 -8.172 1 98.69 85 ILE A O 1
ATOM 681 N N . ILE A 1 86 ? -4.363 -2.949 -9.008 1 98.81 86 ILE A N 1
ATOM 682 C CA . ILE A 1 86 ? -5.039 -3.643 -10.102 1 98.81 86 ILE A CA 1
ATOM 683 C C . ILE A 1 86 ? -6.062 -4.625 -9.539 1 98.81 86 ILE A C 1
ATOM 685 O O . ILE A 1 86 ? -7.215 -4.648 -9.969 1 98.81 86 ILE A O 1
ATOM 689 N N . VAL A 1 87 ? -5.656 -5.41 -8.523 1 98.81 87 VAL A N 1
ATOM 690 C CA . VAL A 1 87 ? -6.539 -6.461 -8.031 1 98.81 87 VAL A CA 1
ATOM 691 C C . VAL A 1 87 ? -7.711 -5.84 -7.273 1 98.81 87 VAL A C 1
ATOM 693 O O . VAL A 1 87 ? -8.828 -6.363 -7.305 1 98.81 87 VAL A O 1
ATOM 696 N N . ASP A 1 88 ? -7.453 -4.742 -6.562 1 98.5 88 ASP A N 1
ATOM 697 C CA . ASP A 1 88 ? -8.547 -4.035 -5.91 1 98.5 88 ASP A CA 1
ATOM 698 C C . ASP A 1 88 ? -9.539 -3.494 -6.934 1 98.5 88 ASP A C 1
ATOM 700 O O . ASP A 1 88 ? -10.758 -3.6 -6.742 1 98.5 88 ASP A O 1
ATOM 704 N N . TYR A 1 89 ? -9.039 -2.908 -8.023 1 98.62 89 TYR A N 1
ATOM 705 C CA . TYR A 1 89 ? -9.891 -2.4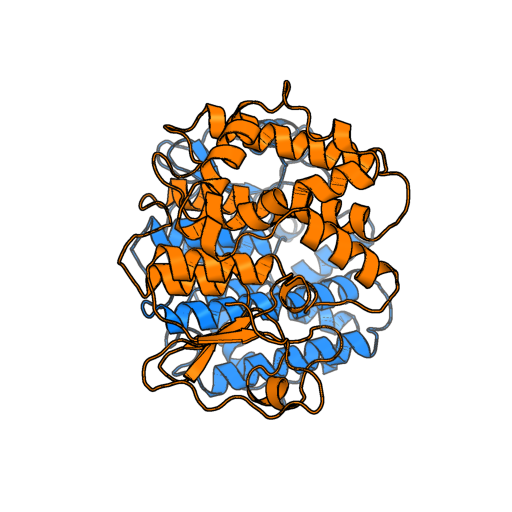3 -9.109 1 98.62 89 TYR A CA 1
ATOM 706 C C . TYR A 1 89 ? -10.758 -3.557 -9.656 1 98.62 89 TYR A C 1
ATOM 708 O O . TYR A 1 89 ? -11.977 -3.406 -9.781 1 98.62 89 TYR A O 1
ATOM 716 N N . LEU A 1 90 ? -10.133 -4.688 -9.938 1 98.62 90 LEU A N 1
ATOM 717 C CA . LEU A 1 90 ? -10.844 -5.824 -10.516 1 98.62 90 LEU A CA 1
ATOM 718 C C . LEU A 1 90 ? -11.938 -6.316 -9.57 1 98.62 90 LEU A C 1
ATOM 720 O O . LEU A 1 90 ? -13.055 -6.621 -10.016 1 98.62 90 LEU A O 1
ATOM 724 N N . ASP A 1 91 ? -11.586 -6.383 -8.305 1 98.12 91 ASP A N 1
ATOM 725 C CA . ASP A 1 91 ? -12.547 -6.891 -7.328 1 98.12 91 ASP A CA 1
ATOM 726 C C . ASP A 1 91 ? -13.727 -5.934 -7.172 1 98.12 91 ASP A C 1
ATOM 728 O O . ASP A 1 91 ? -14.852 -6.367 -6.902 1 98.12 91 ASP A O 1
ATOM 732 N N . GLU A 1 92 ? -13.477 -4.625 -7.281 1 97.06 92 GLU A N 1
ATOM 733 C CA . GLU A 1 92 ? -14.523 -3.625 -7.109 1 97.06 92 GLU A CA 1
ATOM 734 C C . GLU A 1 92 ? -15.336 -3.457 -8.383 1 97.06 92 GLU A C 1
ATOM 736 O O . GLU A 1 92 ? -16.547 -3.236 -8.328 1 97.06 92 GLU A O 1
ATOM 741 N N . ARG A 1 93 ? -14.719 -3.543 -9.516 1 97 93 ARG A N 1
ATOM 742 C CA . ARG A 1 93 ? -15.375 -3.312 -10.797 1 97 93 ARG A CA 1
ATOM 743 C C . ARG A 1 93 ? -16.25 -4.5 -11.188 1 97 93 ARG A C 1
ATOM 745 O O . ARG A 1 93 ? -17.328 -4.324 -11.758 1 97 93 ARG A O 1
ATOM 752 N N . TYR A 1 94 ? -15.703 -5.66 -10.961 1 96.44 94 TYR A N 1
ATOM 753 C CA . TYR A 1 94 ? -16.406 -6.891 -11.297 1 96.44 94 TYR A CA 1
ATOM 754 C C . TYR A 1 94 ? -16.922 -7.594 -10.047 1 96.44 94 TYR A C 1
ATOM 756 O O . TYR A 1 94 ? -16.156 -8.281 -9.359 1 96.44 94 TYR A O 1
ATOM 764 N N . HIS A 1 95 ? -18.156 -7.586 -9.789 1 92.62 95 HIS A N 1
ATOM 765 C CA . HIS A 1 95 ? -18.75 -7.918 -8.5 1 92.62 95 HIS A CA 1
ATOM 766 C C . HIS A 1 95 ? -18.922 -9.422 -8.344 1 92.62 95 HIS A C 1
ATOM 768 O O . HIS A 1 95 ? -19.188 -9.914 -7.238 1 92.62 95 HIS A O 1
ATOM 774 N N . GLN A 1 96 ? -18.766 -10.062 -9.43 1 91.44 96 GLN A N 1
ATOM 775 C CA . GLN A 1 96 ? -18.875 -11.516 -9.297 1 91.44 96 GLN A CA 1
ATOM 776 C C . GLN A 1 96 ? -17.688 -12.094 -8.516 1 91.44 96 GLN A C 1
ATOM 778 O O . GLN A 1 96 ? -16.562 -11.609 -8.641 1 91.44 96 GLN A O 1
ATOM 783 N N . HIS A 1 97 ? -18 -13.016 -7.598 1 90.81 97 HIS A N 1
ATOM 784 C CA . HIS A 1 97 ? -16.969 -13.703 -6.824 1 90.81 97 HIS A CA 1
ATOM 785 C C . HIS A 1 97 ? -16.109 -12.719 -6.043 1 90.81 97 HIS A C 1
ATOM 787 O O . HIS A 1 97 ? -14.891 -12.656 -6.242 1 90.81 97 HIS A O 1
ATOM 793 N N . GLN A 1 98 ? -16.719 -12 -5.219 1 94.81 98 GLN A N 1
ATOM 794 C CA . GLN A 1 98 ? -15.992 -11.031 -4.406 1 94.81 98 GLN A CA 1
ATOM 795 C C . GLN A 1 98 ? -14.891 -11.711 -3.602 1 94.81 98 GLN A C 1
ATOM 797 O O . GLN A 1 98 ? -15.141 -12.703 -2.908 1 94.81 98 GLN A O 1
ATOM 802 N N . LEU A 1 99 ? -13.711 -11.195 -3.693 1 98 99 LEU A N 1
ATOM 803 C CA . LEU A 1 99 ? -12.539 -11.859 -3.117 1 98 99 LEU A CA 1
ATOM 804 C C . LEU A 1 99 ? -12.18 -11.242 -1.77 1 98 99 LEU A C 1
ATOM 806 O O . LEU A 1 99 ? -11.656 -11.93 -0.891 1 98 99 LEU A O 1
ATOM 810 N N . HIS A 1 100 ? -12.328 -9.938 -1.594 1 98.06 100 HIS A N 1
ATOM 811 C CA . HIS A 1 100 ? -12.156 -9.32 -0.285 1 98.06 100 HIS A CA 1
ATOM 812 C C . HIS A 1 100 ? -13.312 -9.664 0.644 1 98.06 100 HIS A C 1
ATOM 814 O O . HIS A 1 100 ? -14.438 -9.883 0.187 1 98.06 100 HIS A O 1
ATOM 820 N N . PRO A 1 101 ? -12.984 -9.688 1.957 1 96.31 101 PRO A N 1
ATOM 821 C CA . PRO A 1 101 ? -14.109 -9.805 2.895 1 96.31 101 PRO A CA 1
ATOM 822 C C . PRO A 1 101 ? -15.086 -8.641 2.791 1 96.31 101 PRO A C 1
ATOM 824 O O . PRO A 1 101 ? -14.68 -7.504 2.535 1 96.31 101 PRO A O 1
ATOM 827 N N . LYS A 1 102 ? -16.375 -8.914 3.01 1 95.06 102 LYS A N 1
ATOM 828 C CA . LYS A 1 102 ? -17.406 -7.875 3.027 1 95.06 102 LYS A CA 1
ATOM 829 C C . LYS A 1 102 ? -17.266 -6.98 4.254 1 95.06 102 LYS A C 1
ATOM 831 O O . LYS A 1 102 ? -17.516 -5.777 4.188 1 95.06 102 LYS A O 1
ATOM 836 N N . ASP A 1 103 ? -16.875 -7.609 5.363 1 96.75 103 ASP A N 1
ATOM 837 C CA . ASP A 1 103 ? -16.656 -6.855 6.59 1 96.75 103 ASP A CA 1
ATOM 838 C C . ASP A 1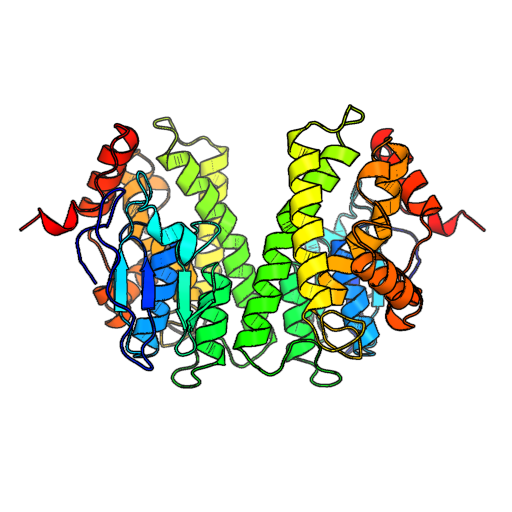 103 ? -15.414 -5.969 6.473 1 96.75 103 ASP A C 1
ATOM 840 O O . ASP A 1 103 ? -14.297 -6.469 6.328 1 96.75 103 ASP A O 1
ATOM 844 N N . PRO A 1 104 ? -15.586 -4.633 6.598 1 97.5 104 PRO A N 1
ATOM 845 C CA . PRO A 1 104 ? -14.445 -3.725 6.441 1 97.5 104 PRO A CA 1
ATOM 846 C C . PRO A 1 104 ? -13.32 -4.008 7.434 1 97.5 104 PRO A C 1
ATOM 848 O O . PRO A 1 104 ? -12.141 -3.832 7.109 1 97.5 104 PRO A O 1
ATOM 851 N N . LEU A 1 105 ? -13.695 -4.379 8.617 1 97.88 105 LEU A N 1
ATOM 852 C CA . LEU A 1 105 ? -12.672 -4.668 9.617 1 97.88 105 LEU A CA 1
ATOM 853 C C . LEU A 1 105 ? -11.828 -5.867 9.203 1 97.88 105 LEU A C 1
ATOM 855 O O . LEU A 1 105 ? -10.602 -5.816 9.266 1 97.88 105 LEU A O 1
ATOM 859 N N . GLN A 1 106 ? -12.477 -6.945 8.797 1 97.19 106 GLN A N 1
ATOM 860 C CA . GLN A 1 106 ? -11.734 -8.125 8.359 1 97.19 106 GLN A CA 1
ATOM 861 C C . GLN A 1 106 ? -10.891 -7.812 7.125 1 97.19 106 GLN A C 1
ATOM 863 O O . GLN A 1 106 ? -9.773 -8.305 6.992 1 97.19 106 GLN A O 1
ATOM 868 N N . LYS A 1 107 ? -11.453 -7.043 6.195 1 98.12 107 LYS A N 1
ATOM 869 C CA . LYS A 1 107 ? -10.688 -6.621 5.027 1 98.12 107 LYS A CA 1
ATOM 870 C C . LYS A 1 107 ? -9.422 -5.871 5.438 1 98.12 107 LYS A C 1
ATOM 872 O O . LYS A 1 107 ? -8.344 -6.125 4.902 1 98.12 107 LYS A O 1
ATOM 877 N N . ALA A 1 108 ? -9.531 -4.988 6.379 1 98.38 108 ALA A N 1
ATOM 878 C CA . ALA A 1 108 ? -8.391 -4.227 6.879 1 98.38 108 ALA A CA 1
ATOM 879 C C . ALA A 1 108 ? -7.355 -5.145 7.516 1 98.38 108 ALA A C 1
ATOM 881 O O . ALA A 1 108 ? -6.152 -4.988 7.293 1 98.38 108 ALA A O 1
ATOM 882 N N . LYS A 1 109 ? -7.824 -6.047 8.281 1 97.38 109 LYS A N 1
ATOM 883 C CA . LYS A 1 109 ? -6.918 -7 8.922 1 97.38 109 LYS A CA 1
ATOM 884 C C . LYS A 1 109 ? -6.176 -7.836 7.887 1 97.38 109 LYS A C 1
ATOM 886 O O . LYS A 1 109 ? -4.973 -8.078 8.023 1 97.38 109 LYS A O 1
ATOM 891 N N . ASP A 1 110 ? -6.883 -8.281 6.887 1 98.25 110 ASP A N 1
ATOM 892 C CA . ASP A 1 110 ? -6.242 -9.023 5.805 1 98.25 110 ASP A CA 1
ATOM 893 C C . ASP A 1 110 ? -5.195 -8.172 5.094 1 98.25 110 ASP A C 1
ATOM 895 O O . ASP A 1 110 ? -4.113 -8.656 4.762 1 98.25 110 ASP A O 1
ATOM 899 N N . ARG A 1 111 ? -5.523 -6.926 4.84 1 98.38 111 ARG A N 1
ATOM 900 C CA . ARG A 1 111 ? -4.578 -6.016 4.199 1 98.38 111 ARG A CA 1
ATOM 901 C C . ARG A 1 111 ? -3.328 -5.832 5.055 1 98.38 111 ARG A C 1
ATOM 903 O O . ARG A 1 111 ? -2.217 -5.742 4.527 1 98.38 111 ARG A O 1
ATOM 910 N N . MET A 1 112 ? -3.52 -5.754 6.359 1 97.56 112 MET A N 1
ATOM 911 C CA . MET A 1 112 ? -2.373 -5.645 7.262 1 97.56 112 MET A CA 1
ATOM 912 C C . MET A 1 112 ? -1.479 -6.875 7.148 1 97.56 112 MET A C 1
ATOM 914 O O . MET A 1 112 ? -0.253 -6.762 7.203 1 97.56 112 MET A O 1
ATOM 918 N N . LEU A 1 113 ? -2.1 -8.039 7.02 1 97.56 113 LEU A N 1
ATOM 919 C CA . LEU A 1 113 ? -1.321 -9.266 6.844 1 97.56 113 LEU A CA 1
ATOM 920 C C . LEU A 1 113 ? -0.538 -9.227 5.539 1 97.56 113 LEU A C 1
ATOM 922 O O . LEU A 1 113 ? 0.622 -9.648 5.492 1 97.56 113 LEU A O 1
ATOM 926 N N . ILE A 1 114 ? -1.178 -8.766 4.484 1 98.06 114 ILE A N 1
ATOM 927 C CA . ILE A 1 114 ? -0.5 -8.633 3.197 1 98.06 114 ILE A CA 1
ATOM 928 C C . ILE A 1 114 ? 0.696 -7.695 3.336 1 98.06 114 ILE A C 1
ATOM 930 O O . ILE A 1 114 ? 1.785 -7.992 2.838 1 98.06 114 ILE A O 1
ATOM 934 N N . GLU A 1 115 ? 0.464 -6.59 3.994 1 97.06 115 GLU A N 1
ATOM 935 C CA . GLU A 1 115 ? 1.55 -5.648 4.242 1 97.06 115 GLU A CA 1
ATOM 936 C C . GLU A 1 115 ? 2.68 -6.301 5.031 1 97.06 115 GLU A C 1
ATOM 938 O O . GLU A 1 115 ? 3.857 -6.086 4.734 1 97.06 115 GLU A O 1
ATOM 943 N N . GLN A 1 116 ? 2.369 -7.023 6.055 1 95.12 116 GLN A N 1
ATOM 944 C CA . GLN A 1 116 ? 3.367 -7.688 6.887 1 95.12 116 GLN A CA 1
ATOM 945 C C . GLN A 1 116 ? 4.148 -8.727 6.086 1 95.12 116 GLN A C 1
ATOM 947 O O . GLN A 1 116 ? 5.32 -8.984 6.371 1 95.12 116 GLN A O 1
ATOM 952 N N . PHE A 1 117 ? 3.504 -9.312 5.133 1 96.56 117 PHE A N 1
ATOM 953 C CA . PHE A 1 117 ? 4.141 -10.32 4.297 1 96.56 117 PHE A CA 1
ATOM 954 C C . PHE A 1 117 ? 5.266 -9.711 3.471 1 96.56 117 PHE A C 1
ATOM 956 O O . PHE A 1 117 ? 6.156 -10.422 3.002 1 96.56 117 PHE A O 1
ATOM 963 N N . ASN A 1 118 ? 5.203 -8.422 3.23 1 95.25 118 ASN A N 1
ATOM 964 C CA . ASN A 1 118 ? 6.246 -7.742 2.471 1 95.25 118 ASN A CA 1
ATOM 965 C C . ASN A 1 118 ? 7.629 -7.98 3.074 1 95.25 118 ASN A C 1
ATOM 967 O O . ASN A 1 118 ? 8.625 -8.031 2.352 1 95.25 118 ASN A O 1
ATOM 971 N N . ARG A 1 119 ? 7.691 -8.117 4.391 1 91.06 119 ARG A N 1
ATOM 972 C CA . ARG A 1 119 ? 8.969 -8.414 5.039 1 91.06 119 ARG A CA 1
ATOM 973 C C . ARG A 1 119 ? 9.516 -9.758 4.578 1 91.06 119 ARG A C 1
ATOM 975 O O . ARG A 1 119 ? 10.727 -9.906 4.395 1 91.06 119 ARG A O 1
ATOM 982 N N . ILE A 1 120 ? 8.625 -10.695 4.484 1 90.62 120 ILE A N 1
ATOM 983 C CA . ILE A 1 120 ? 9.016 -12.016 3.99 1 90.62 120 ILE A CA 1
ATOM 984 C C . ILE A 1 120 ? 9.492 -11.898 2.545 1 90.62 120 ILE A C 1
ATOM 986 O O . ILE A 1 120 ? 10.539 -12.445 2.184 1 90.62 120 ILE A O 1
ATOM 990 N N . ILE A 1 121 ? 8.773 -11.195 1.735 1 94 121 ILE A N 1
ATOM 991 C CA . ILE A 1 121 ? 9.133 -10.977 0.337 1 94 121 ILE A CA 1
ATOM 992 C C . ILE A 1 121 ? 10.539 -10.391 0.247 1 94 121 ILE A C 1
ATOM 994 O O . ILE A 1 121 ? 11.383 -10.906 -0.487 1 94 121 ILE A O 1
ATOM 998 N N . SER A 1 122 ? 10.773 -9.344 1.009 1 92.56 122 SER A N 1
ATOM 999 C CA . SER A 1 122 ? 12.062 -8.672 0.98 1 92.56 122 SER A CA 1
ATOM 1000 C C . SER A 1 122 ? 13.188 -9.609 1.394 1 92.56 122 SER A C 1
ATOM 1002 O O . SER A 1 122 ? 14.266 -9.609 0.784 1 92.56 122 SER A O 1
ATOM 1004 N N . THR A 1 123 ? 12.945 -10.32 2.441 1 88.12 123 THR A N 1
ATOM 1005 C CA . THR A 1 123 ? 13.945 -11.266 2.939 1 88.12 123 THR A CA 1
ATOM 1006 C C . THR A 1 123 ? 14.219 -12.352 1.908 1 88.12 123 THR A C 1
ATOM 1008 O O . THR A 1 123 ? 15.375 -12.695 1.66 1 88.12 123 THR A O 1
ATOM 1011 N N . MET A 1 124 ? 13.195 -12.898 1.323 1 87.38 124 MET A N 1
ATOM 1012 C CA . MET A 1 124 ? 13.352 -13.922 0.293 1 87.38 124 MET A CA 1
ATOM 1013 C C . MET A 1 124 ? 14.18 -13.398 -0.874 1 87.38 124 MET A C 1
ATOM 1015 O O . MET A 1 124 ? 15.047 -14.102 -1.39 1 87.38 124 MET A O 1
ATOM 1019 N N . TYR A 1 125 ? 13.906 -12.211 -1.335 1 88.44 125 TYR A N 1
ATOM 1020 C CA . TYR A 1 125 ? 14.656 -11.609 -2.428 1 88.44 125 TYR A CA 1
ATOM 1021 C C . TYR A 1 125 ? 16.125 -11.477 -2.066 1 88.44 125 TYR A C 1
ATOM 1023 O O . TYR A 1 125 ? 17 -11.758 -2.891 1 88.44 125 TYR A O 1
ATOM 1031 N N . ARG A 1 126 ? 16.375 -11.055 -0.858 1 86.25 126 ARG A N 1
ATOM 1032 C CA . ARG A 1 126 ? 17.75 -10.914 -0.413 1 86.25 126 ARG A CA 1
ATOM 1033 C C . ARG A 1 126 ? 18.484 -12.258 -0.445 1 86.25 126 ARG A C 1
ATOM 1035 O O . ARG A 1 126 ? 19.625 -12.344 -0.89 1 86.25 126 ARG A O 1
ATOM 1042 N N . VAL A 1 127 ? 17.812 -13.227 0.009 1 82 127 VAL A N 1
ATOM 1043 C CA . VAL A 1 127 ? 18.391 -14.562 0.075 1 82 127 VAL A CA 1
ATOM 1044 C C . VAL A 1 127 ? 18.656 -15.094 -1.336 1 82 127 VAL A C 1
ATOM 1046 O O . VAL A 1 127 ? 19.672 -15.727 -1.596 1 82 127 VAL A O 1
ATOM 1049 N N . MET A 1 128 ? 17.797 -14.828 -2.162 1 81.75 128 MET A N 1
ATOM 1050 C CA . MET A 1 128 ? 17.875 -15.344 -3.527 1 81.75 128 MET A CA 1
ATOM 1051 C C . MET A 1 128 ? 18.953 -14.602 -4.32 1 81.75 128 MET A C 1
ATOM 1053 O O . MET A 1 128 ? 19.609 -15.188 -5.184 1 81.75 128 MET A O 1
ATOM 1057 N N . MET A 1 129 ? 19.094 -13.352 -4.055 1 79.31 129 MET A N 1
ATOM 1058 C CA . MET A 1 129 ? 20.031 -12.539 -4.828 1 79.31 129 MET A CA 1
ATOM 1059 C C . MET A 1 129 ? 21.438 -12.656 -4.273 1 79.31 129 MET A C 1
ATOM 1061 O O . MET A 1 129 ? 22.422 -12.461 -5.004 1 79.31 129 MET A O 1
ATOM 1065 N N . HIS A 1 130 ? 21.547 -12.789 -3.07 1 75.56 130 HIS A N 1
ATOM 1066 C CA . HIS A 1 130 ? 22.875 -12.852 -2.49 1 75.56 130 HIS A CA 1
ATOM 1067 C C . HIS A 1 130 ? 23.297 -14.297 -2.232 1 75.56 130 HIS A C 1
ATOM 1069 O O . HIS A 1 130 ? 22.578 -15.047 -1.566 1 75.56 130 HIS A O 1
ATOM 1075 N N . VAL A 1 131 ? 23.953 -15 -3.295 1 61.47 131 VAL A N 1
ATOM 1076 C CA . VAL A 1 131 ? 24.391 -16.391 -3.334 1 61.47 131 VAL A CA 1
ATOM 1077 C C . VAL A 1 131 ? 25.172 -16.719 -2.057 1 61.47 131 VAL A C 1
ATOM 1079 O O . VAL A 1 131 ? 25.406 -17.906 -1.758 1 61.47 131 VAL A O 1
ATOM 1082 N N . GLY A 1 132 ? 24.938 -16.016 -0.902 1 58.69 132 GLY A N 1
ATOM 1083 C CA . GLY A 1 132 ? 25.656 -16.406 0.299 1 58.69 132 GLY A CA 1
ATOM 1084 C C . GLY A 1 132 ? 24.766 -16.953 1.392 1 58.69 132 GLY A C 1
ATOM 1085 O O . GLY A 1 132 ? 23.594 -17.234 1.149 1 58.69 132 GLY A O 1
ATOM 1086 N N . ARG A 1 133 ? 25.375 -17.203 2.496 1 60.5 133 ARG A N 1
ATOM 1087 C CA . ARG A 1 133 ? 24.703 -17.734 3.686 1 60.5 133 ARG A CA 1
ATOM 1088 C C . ARG A 1 133 ? 23.625 -16.781 4.176 1 60.5 133 ARG A C 1
ATOM 1090 O O . ARG A 1 133 ? 23.797 -15.562 4.137 1 60.5 133 ARG A O 1
ATOM 1097 N N . ILE A 1 134 ? 22.375 -17.391 4.152 1 64.81 134 ILE A N 1
ATOM 1098 C CA . ILE A 1 134 ? 21.312 -16.641 4.805 1 64.81 134 ILE A CA 1
ATOM 1099 C C . ILE A 1 134 ? 21.781 -16.125 6.156 1 64.81 134 ILE A C 1
ATOM 1101 O O . ILE A 1 134 ? 22.312 -16.891 6.973 1 64.81 134 ILE A O 1
ATOM 1105 N N . GLY A 1 135 ? 21.766 -14.812 6.34 1 72.38 135 GLY A N 1
ATOM 1106 C CA . GLY A 1 135 ? 22.141 -14.25 7.625 1 72.38 135 GLY A CA 1
ATOM 1107 C C . GLY A 1 135 ? 21.125 -14.516 8.719 1 72.38 135 GLY A C 1
ATOM 1108 O O . GLY A 1 135 ? 19.984 -14.891 8.438 1 72.38 135 GLY A O 1
ATOM 1109 N N . LEU A 1 136 ? 21.594 -14.578 9.945 1 75.25 136 LEU A N 1
ATOM 1110 C CA . LEU A 1 136 ? 20.766 -14.828 11.117 1 75.25 136 LEU A CA 1
ATOM 1111 C C . LEU A 1 136 ? 19.531 -13.922 11.125 1 75.25 136 LEU A C 1
ATOM 1113 O O . LEU A 1 136 ? 18.438 -14.359 11.477 1 75.25 136 LEU A O 1
ATOM 1117 N N . ASP A 1 137 ? 19.656 -12.734 10.625 1 78.06 137 ASP A N 1
ATOM 1118 C CA . ASP A 1 137 ? 18.562 -11.773 10.617 1 78.06 137 ASP A CA 1
ATOM 1119 C C . ASP A 1 137 ? 17.484 -12.18 9.609 1 78.06 137 ASP A C 1
ATOM 1121 O O . ASP A 1 137 ? 16.297 -12.023 9.875 1 78.06 137 ASP A O 1
ATOM 1125 N N . ASP A 1 138 ? 17.938 -12.719 8.609 1 81.5 138 ASP A N 1
ATOM 1126 C CA . ASP A 1 138 ? 17.016 -13.195 7.586 1 81.5 138 ASP A CA 1
ATOM 1127 C C . ASP A 1 138 ? 16.203 -14.391 8.086 1 81.5 138 ASP A C 1
ATOM 1129 O O . ASP A 1 138 ? 14.992 -14.445 7.906 1 81.5 138 ASP A O 1
ATOM 1133 N N . ASP A 1 139 ? 16.875 -15.219 8.758 1 81.88 139 ASP A N 1
ATOM 1134 C CA . ASP A 1 139 ? 16.234 -16.406 9.305 1 81.88 139 ASP A CA 1
ATOM 1135 C C . ASP A 1 139 ? 15.148 -16.031 10.305 1 81.88 139 ASP A C 1
ATOM 1137 O O . ASP A 1 139 ? 14.047 -16.578 10.273 1 81.88 139 ASP A O 1
ATOM 1141 N N . GLU A 1 140 ? 15.469 -15.148 11.117 1 83 140 GLU A N 1
ATOM 1142 C CA . GLU A 1 140 ? 14.531 -14.719 12.148 1 83 140 GLU A CA 1
ATOM 1143 C C . GLU A 1 140 ? 13.312 -14.039 11.531 1 83 140 GLU A C 1
ATOM 1145 O O . GLU A 1 140 ? 12.18 -14.242 11.984 1 83 140 GLU A O 1
ATOM 1150 N N . ALA A 1 141 ? 13.594 -13.281 10.523 1 82.69 141 ALA A N 1
ATOM 1151 C CA . ALA A 1 141 ? 12.5 -12.57 9.852 1 82.69 141 ALA A CA 1
ATOM 1152 C C . ALA A 1 141 ? 11.547 -13.547 9.18 1 82.69 141 ALA A C 1
ATOM 1154 O O . ALA A 1 141 ? 10.328 -13.422 9.312 1 82.69 141 ALA A O 1
ATOM 1155 N N . ILE A 1 142 ? 12.086 -14.477 8.57 1 84.31 142 ILE A N 1
ATOM 1156 C CA . ILE A 1 142 ? 11.281 -15.461 7.867 1 84.31 142 ILE A CA 1
ATOM 1157 C C . ILE A 1 142 ? 10.516 -16.312 8.875 1 84.31 142 ILE A C 1
ATOM 1159 O O . ILE A 1 142 ? 9.305 -16.516 8.742 1 84.31 142 ILE A O 1
ATOM 1163 N N . SER A 1 143 ? 11.234 -16.734 9.906 1 86.94 143 SER A N 1
ATOM 1164 C CA . SER A 1 143 ? 10.625 -17.609 10.914 1 86.94 143 SER A CA 1
ATOM 1165 C C . SER A 1 143 ? 9.492 -16.891 11.641 1 86.94 143 SER A C 1
ATOM 1167 O O . SER A 1 143 ? 8.414 -17.453 11.828 1 86.94 143 SER A O 1
ATOM 1169 N N . SER A 1 144 ? 9.75 -15.688 12.039 1 87.62 144 SER A N 1
ATOM 1170 C CA . SER A 1 144 ? 8.727 -14.898 12.719 1 87.62 144 SER A CA 1
ATOM 1171 C C . SER A 1 144 ? 7.52 -14.664 11.82 1 87.62 144 SER A C 1
ATOM 1173 O O . SER A 1 144 ? 6.379 -14.734 12.281 1 87.62 144 SER A O 1
ATOM 1175 N N . GLY A 1 145 ? 7.816 -14.367 10.594 1 89.38 145 GLY A N 1
ATOM 1176 C CA . GLY A 1 145 ? 6.738 -14.203 9.633 1 89.38 145 GLY A CA 1
ATOM 1177 C C . GLY A 1 145 ? 5.902 -15.461 9.453 1 89.38 145 GLY A C 1
ATOM 1178 O O . GLY A 1 145 ? 4.672 -15.406 9.547 1 89.38 145 GLY A O 1
ATOM 1179 N N . LEU A 1 146 ? 6.559 -16.547 9.266 1 90.44 146 LEU A N 1
ATOM 1180 C CA . LEU A 1 146 ? 5.859 -17.812 9.055 1 90.44 146 LEU A CA 1
ATOM 1181 C C . LEU A 1 146 ? 5.027 -18.188 10.273 1 90.44 146 LEU A C 1
ATOM 1183 O O . LEU A 1 146 ? 3.904 -18.672 10.141 1 90.44 146 LEU A O 1
ATOM 1187 N N . SER A 1 147 ? 5.582 -17.938 11.414 1 93 147 SER A N 1
ATOM 1188 C CA . SER A 1 147 ? 4.863 -18.234 12.641 1 93 147 SER A CA 1
ATOM 1189 C C . SER A 1 147 ? 3.572 -17.438 12.742 1 93 147 SER A C 1
ATOM 1191 O O . SER A 1 147 ? 2.547 -17.938 13.195 1 93 147 SER A O 1
ATOM 1193 N N . LYS A 1 148 ? 3.66 -16.234 12.383 1 94.19 148 LYS A N 1
ATOM 1194 C CA . LYS A 1 148 ? 2.482 -15.375 12.398 1 94.19 148 LYS A CA 1
ATOM 1195 C C . LYS A 1 148 ? 1.396 -15.914 11.477 1 94.19 148 LYS A C 1
ATOM 1197 O O . LYS A 1 148 ? 0.229 -16 11.859 1 94.19 148 LYS A O 1
ATOM 1202 N N . PHE A 1 149 ? 1.688 -16.281 10.297 1 96.12 149 PHE A N 1
ATOM 1203 C CA . PHE A 1 149 ? 0.714 -16.766 9.32 1 96.12 149 PHE A CA 1
ATOM 1204 C C . PHE A 1 149 ? 0.202 -18.141 9.703 1 96.12 149 PHE A C 1
ATOM 1206 O O . PHE A 1 149 ? -0.96 -18.469 9.453 1 96.12 149 PHE A O 1
ATOM 1213 N N . GLU A 1 150 ? 1.081 -18.969 10.328 1 95.88 150 GLU A N 1
ATOM 1214 C CA . GLU A 1 150 ? 0.641 -20.25 10.898 1 95.88 150 GLU A CA 1
ATOM 1215 C C . GLU A 1 150 ? -0.458 -20.047 11.93 1 95.88 150 GLU A C 1
ATOM 1217 O O . GLU A 1 150 ? -1.476 -20.734 11.914 1 95.88 150 GLU A O 1
ATOM 1222 N N . ARG A 1 151 ? -0.185 -19.094 12.773 1 95.06 151 ARG A N 1
ATOM 1223 C CA . ARG A 1 151 ? -1.149 -18.781 13.828 1 95.06 151 ARG A CA 1
ATOM 1224 C C . ARG A 1 151 ? -2.451 -18.25 13.234 1 95.06 151 ARG A C 1
ATOM 1226 O O . ARG A 1 151 ? -3.539 -18.641 13.664 1 95.06 151 ARG A O 1
ATOM 1233 N N . GLU A 1 152 ? -2.324 -17.375 12.258 1 95.31 152 GLU A N 1
ATOM 1234 C CA . GLU A 1 152 ? -3.5 -16.812 11.594 1 95.31 152 GLU A CA 1
ATOM 1235 C C . GLU A 1 152 ? -4.371 -17.922 11 1 95.31 152 GLU A C 1
ATOM 1237 O O . GLU A 1 152 ? -5.59 -17.922 11.172 1 95.31 152 GLU A O 1
ATOM 1242 N N . LEU A 1 153 ? -3.791 -18.844 10.32 1 95.5 153 LEU A N 1
ATOM 1243 C CA . LEU A 1 153 ? -4.516 -19.938 9.688 1 95.5 153 LEU A CA 1
ATOM 1244 C C . LEU A 1 153 ? -5.191 -20.828 10.734 1 95.5 153 LEU A C 1
ATOM 1246 O O . LEU A 1 153 ? -6.273 -21.359 10.492 1 95.5 153 LEU A O 1
ATOM 1250 N N . SER A 1 154 ? -4.547 -20.938 11.875 1 94.31 154 SER A N 1
ATOM 1251 C CA . SER A 1 154 ? -5.094 -21.766 12.938 1 94.31 154 SER A CA 1
ATOM 1252 C C . SER A 1 154 ? -6.344 -21.125 13.547 1 94.31 154 SER A C 1
ATOM 1254 O O . SER A 1 154 ? -7.219 -21.844 14.047 1 94.31 154 SER A O 1
ATOM 1256 N N . GLU A 1 155 ? -6.402 -19.828 13.445 1 93.38 155 GLU A N 1
ATOM 1257 C CA . GLU A 1 155 ? -7.5 -19.109 14.07 1 93.38 155 GLU A CA 1
ATOM 1258 C C . GLU A 1 155 ? -8.656 -18.906 13.094 1 93.38 155 GLU A C 1
ATOM 1260 O O . GLU A 1 155 ? -9.773 -18.578 13.508 1 93.38 155 GLU A O 1
ATOM 1265 N N . ARG A 1 156 ? -8.422 -19.047 11.844 1 92 156 ARG A N 1
ATOM 1266 C CA . ARG A 1 156 ? -9.445 -18.859 10.82 1 92 156 ARG A CA 1
ATOM 1267 C C . ARG A 1 156 ? -10.336 -20.094 10.703 1 92 156 ARG A C 1
ATOM 1269 O O . ARG A 1 156 ? -9.922 -21.203 11.055 1 92 156 ARG A O 1
ATOM 1276 N N . SER A 1 157 ? -11.531 -19.703 10.172 1 87.5 157 SER A N 1
ATOM 1277 C CA . SER A 1 157 ? -12.477 -20.797 9.93 1 87.5 157 SER A CA 1
ATOM 1278 C C . SER A 1 157 ? -12.297 -21.375 8.539 1 87.5 157 SER A C 1
ATOM 1280 O O . SER A 1 157 ? -12.367 -20.656 7.539 1 87.5 157 SER A O 1
ATOM 1282 N N . GLY A 1 158 ? -11.703 -22.625 8.375 1 91.5 158 GLY A N 1
ATOM 1283 C CA . GLY A 1 158 ? -11.586 -23.281 7.09 1 91.5 158 GLY A CA 1
ATOM 1284 C C . GLY A 1 158 ? -10.148 -23.516 6.664 1 91.5 158 GLY A C 1
ATOM 1285 O O . GLY A 1 158 ? -9.219 -23.109 7.363 1 91.5 158 GLY A O 1
ATOM 1286 N N . PRO A 1 159 ? -10.023 -24.016 5.48 1 95.5 159 PRO A N 1
ATOM 1287 C CA . PRO A 1 159 ? -8.695 -24.438 5.027 1 95.5 159 PRO A CA 1
ATOM 1288 C C . PRO A 1 159 ? -7.898 -23.297 4.402 1 95.5 159 PRO A C 1
ATOM 1290 O O . PRO A 1 159 ? -6.691 -23.438 4.18 1 95.5 159 PRO A O 1
ATOM 1293 N N . PHE A 1 160 ? -8.531 -22.156 4.086 1 98.19 160 PHE A N 1
ATOM 1294 C CA . PHE A 1 160 ? -7.863 -21.016 3.488 1 98.19 160 PHE A CA 1
ATOM 1295 C C . PHE A 1 160 ? -7.961 -19.797 4.402 1 98.19 160 PHE A C 1
ATOM 1297 O O . PHE A 1 160 ? -8.773 -19.781 5.332 1 98.19 160 PHE A O 1
ATOM 1304 N N . PHE A 1 161 ? -7.102 -18.781 4.191 1 97.94 161 PHE A N 1
ATOM 1305 C CA . PHE A 1 161 ? -7.172 -17.547 4.961 1 97.94 161 PHE A CA 1
ATOM 1306 C C . PHE A 1 161 ? -8.539 -16.875 4.805 1 97.94 161 PHE A C 1
ATOM 1308 O O . PHE A 1 161 ? -9.055 -16.281 5.746 1 97.94 161 PHE A O 1
ATOM 1315 N N . ALA A 1 162 ? -9.156 -17.062 3.639 1 96.69 162 ALA A N 1
ATOM 1316 C CA . ALA A 1 162 ? -10.438 -16.438 3.355 1 96.69 162 ALA A CA 1
ATOM 1317 C C . ALA A 1 162 ? -11.594 -17.344 3.762 1 96.69 162 ALA A C 1
ATOM 1319 O O . ALA A 1 162 ? -12.766 -16.984 3.578 1 96.69 162 ALA A O 1
ATOM 1320 N N . GLY A 1 163 ? -11.344 -18.5 4.289 1 95.38 163 GLY A N 1
ATOM 1321 C CA . GLY A 1 163 ? -12.398 -19.406 4.691 1 95.38 163 GLY A CA 1
ATOM 1322 C C . GLY A 1 163 ? -12.406 -20.703 3.898 1 95.38 163 GLY A C 1
ATOM 1323 O O . GLY A 1 163 ? -11.383 -21.391 3.811 1 95.38 163 GLY A O 1
ATOM 1324 N N . ASN A 1 164 ? -13.508 -21.016 3.287 1 95.19 164 ASN A N 1
ATOM 1325 C CA . ASN A 1 164 ? -13.68 -22.312 2.637 1 95.19 164 ASN A CA 1
ATOM 1326 C C . ASN A 1 164 ? -13.125 -22.297 1.217 1 95.19 164 ASN A C 1
ATOM 1328 O O . ASN A 1 164 ? -12.852 -23.359 0.647 1 95.19 164 ASN A O 1
ATOM 1332 N N . LYS A 1 165 ? -12.992 -21.188 0.691 1 95.88 165 LYS A N 1
ATOM 1333 C CA . LYS A 1 165 ? -12.375 -20.984 -0.617 1 95.88 165 LYS A CA 1
ATOM 1334 C C . LYS A 1 165 ? -11.297 -19.906 -0.559 1 95.88 165 LYS A C 1
ATOM 1336 O O . LYS A 1 165 ? -11.328 -19.031 0.319 1 95.88 165 LYS A O 1
ATOM 1341 N N . PRO A 1 166 ? -10.305 -19.984 -1.479 1 97.75 166 PRO A N 1
ATOM 1342 C CA . PRO A 1 166 ? -9.289 -18.922 -1.479 1 97.75 166 PRO A CA 1
ATOM 1343 C C . PRO A 1 166 ? -9.883 -17.531 -1.737 1 97.75 166 PRO A C 1
ATOM 1345 O O . PRO A 1 166 ? -10.805 -17.406 -2.547 1 97.75 166 PRO A O 1
ATOM 1348 N N . GLY A 1 167 ? -9.375 -16.625 -1.098 1 97.94 167 GLY A N 1
ATOM 1349 C CA . GLY A 1 167 ? -9.734 -15.234 -1.3 1 97.94 167 GLY A CA 1
ATOM 1350 C C . GLY A 1 167 ? -8.539 -14.344 -1.584 1 97.94 167 GLY A C 1
ATOM 1351 O O . GLY A 1 167 ? -7.5 -14.812 -2.051 1 97.94 167 GLY A O 1
ATOM 1352 N N . MET A 1 168 ? -8.695 -13.07 -1.38 1 98.62 168 MET A N 1
ATOM 1353 C CA . MET A 1 168 ? -7.695 -12.086 -1.775 1 98.62 168 MET A CA 1
ATOM 1354 C C . MET A 1 168 ? -6.383 -12.32 -1.04 1 98.62 168 MET A C 1
ATOM 1356 O O . MET A 1 168 ? -5.32 -12.367 -1.661 1 98.62 168 MET A O 1
ATOM 1360 N N . LEU A 1 169 ? -6.457 -12.414 0.281 1 98.62 169 LEU A N 1
ATOM 1361 C CA . LEU A 1 169 ? -5.238 -12.633 1.048 1 98.62 169 LEU A CA 1
ATOM 1362 C C . LEU A 1 169 ? -4.492 -13.867 0.547 1 98.62 169 LEU A C 1
ATOM 1364 O O . LEU A 1 169 ? -3.273 -13.828 0.363 1 98.62 169 LEU A O 1
ATOM 1368 N N . ASP A 1 170 ? -5.18 -14.969 0.309 1 98.69 170 ASP A N 1
ATOM 1369 C CA . ASP A 1 170 ? -4.566 -16.188 -0.206 1 98.69 170 ASP A CA 1
ATOM 1370 C C . ASP A 1 170 ? -3.805 -15.922 -1.501 1 98.69 170 ASP A C 1
ATOM 1372 O O . ASP A 1 170 ? -2.65 -16.328 -1.644 1 98.69 170 ASP A O 1
ATOM 1376 N N . PHE A 1 171 ? -4.461 -15.195 -2.379 1 98.75 171 PHE A N 1
ATOM 1377 C CA . PHE A 1 171 ? -3.908 -14.961 -3.707 1 98.75 171 PHE A CA 1
ATOM 1378 C C . PHE A 1 171 ? -2.727 -14 -3.637 1 98.75 171 PHE A C 1
ATOM 1380 O O . PHE A 1 171 ? -1.799 -14.094 -4.441 1 98.75 171 PHE A O 1
ATOM 1387 N N . MET A 1 172 ? -2.688 -13.094 -2.678 1 98.75 172 MET A N 1
ATOM 1388 C CA . MET A 1 172 ? -1.655 -12.062 -2.617 1 98.75 172 MET A CA 1
ATOM 1389 C C . MET A 1 172 ? -0.353 -12.625 -2.061 1 98.75 172 MET A C 1
ATOM 1391 O O . MET A 1 172 ? 0.727 -12.109 -2.354 1 98.75 172 MET A O 1
ATOM 1395 N N . ILE A 1 173 ? -0.411 -13.727 -1.312 1 98.12 173 ILE A N 1
ATOM 1396 C CA . ILE A 1 173 ? 0.826 -14.234 -0.728 1 98.12 173 ILE A CA 1
ATOM 1397 C C . ILE A 1 173 ? 1.266 -15.492 -1.465 1 98.12 173 ILE A C 1
ATOM 1399 O O . ILE A 1 173 ? 2.445 -15.852 -1.44 1 98.12 173 ILE A O 1
ATOM 1403 N N . TRP A 1 174 ? 0.425 -16.094 -2.221 1 98.25 174 TRP A N 1
ATOM 1404 C CA . TRP A 1 174 ? 0.634 -17.391 -2.859 1 98.25 174 TRP A CA 1
ATOM 1405 C C . TRP A 1 174 ? 1.879 -17.375 -3.74 1 98.25 174 TRP A C 1
ATOM 1407 O O . TRP A 1 174 ? 2.705 -18.281 -3.682 1 98.25 174 TRP A O 1
ATOM 1417 N N . PRO A 1 175 ? 2.076 -16.328 -4.613 1 98 175 PRO A N 1
ATOM 1418 C CA . PRO A 1 175 ? 3.178 -16.391 -5.578 1 98 175 PRO A CA 1
ATOM 1419 C C . PRO A 1 175 ? 4.523 -16.672 -4.914 1 98 175 PRO A C 1
ATOM 1421 O O . PRO A 1 175 ? 5.348 -17.406 -5.473 1 98 175 PRO A O 1
ATOM 1424 N N . TRP A 1 176 ? 4.719 -16.156 -3.732 1 95.75 176 TRP A N 1
ATOM 1425 C CA . TRP A 1 176 ? 5.988 -16.359 -3.041 1 95.75 176 TRP A CA 1
ATOM 1426 C C . TRP A 1 176 ? 6.02 -17.734 -2.361 1 95.75 176 TRP A C 1
ATOM 1428 O O . TRP A 1 176 ? 7.082 -18.344 -2.236 1 95.75 176 TRP A O 1
ATOM 1438 N N . CYS A 1 177 ? 4.852 -18.172 -1.954 1 94.94 177 CYS A N 1
ATOM 1439 C CA . CYS A 1 177 ? 4.77 -19.5 -1.367 1 94.94 177 CYS A CA 1
ATOM 1440 C C . CYS A 1 177 ? 5.023 -20.578 -2.418 1 94.94 177 CYS A C 1
ATOM 1442 O O . CYS A 1 177 ? 5.637 -21.609 -2.125 1 94.94 177 CYS A O 1
ATOM 1444 N N . GLU A 1 178 ? 4.531 -20.328 -3.586 1 95.5 178 GLU A N 1
ATOM 1445 C CA . GLU A 1 178 ? 4.824 -21.203 -4.715 1 95.5 178 GLU A CA 1
ATOM 1446 C C . GLU A 1 178 ? 6.328 -21.328 -4.945 1 95.5 178 GLU A C 1
ATOM 1448 O O . GLU A 1 178 ? 6.824 -22.406 -5.277 1 95.5 178 GLU A O 1
ATOM 1453 N N . ARG A 1 179 ? 7.055 -20.297 -4.766 1 93 179 ARG A N 1
ATOM 1454 C CA . ARG A 1 179 ? 8.477 -20.203 -5.078 1 93 179 ARG A CA 1
ATOM 1455 C C . ARG A 1 179 ? 9.328 -20.578 -3.875 1 93 179 ARG A C 1
ATOM 1457 O O . ARG A 1 179 ? 10.562 -20.609 -3.961 1 93 179 ARG A O 1
ATOM 1464 N N . ALA A 1 180 ? 8.727 -20.906 -2.797 1 89 180 ALA A N 1
ATOM 1465 C CA . ALA A 1 180 ? 9.422 -21.094 -1.527 1 89 180 ALA A CA 1
ATOM 1466 C C . ALA A 1 180 ? 10.406 -22.25 -1.606 1 89 180 ALA A C 1
ATOM 1468 O O . ALA A 1 180 ? 11.406 -22.281 -0.879 1 89 180 ALA A O 1
ATOM 1469 N N . ASP A 1 181 ? 10.188 -23.172 -2.492 1 85.94 181 ASP A N 1
ATOM 1470 C CA . ASP A 1 181 ? 11.055 -24.344 -2.604 1 85.94 181 ASP A CA 1
ATOM 1471 C C . ASP A 1 181 ? 12.453 -23.953 -3.084 1 85.94 181 ASP A C 1
ATOM 1473 O O . ASP A 1 181 ? 13.406 -24.703 -2.916 1 85.94 181 ASP A O 1
ATOM 1477 N N . ILE A 1 182 ? 12.547 -22.828 -3.676 1 83.94 182 ILE A N 1
ATOM 1478 C CA . ILE A 1 182 ? 13.844 -22.344 -4.125 1 83.94 182 ILE A CA 1
ATOM 1479 C C . ILE A 1 182 ? 14.773 -22.156 -2.926 1 83.94 182 ILE A C 1
ATOM 1481 O O . ILE A 1 182 ? 15.992 -22.281 -3.055 1 83.94 182 ILE A O 1
ATOM 1485 N N . LEU A 1 183 ? 14.148 -21.859 -1.787 1 80.56 183 LEU A N 1
ATOM 1486 C CA . LEU A 1 183 ? 14.93 -21.641 -0.577 1 80.56 183 LEU A CA 1
ATOM 1487 C C . LEU A 1 183 ? 15.664 -22.922 -0.171 1 80.56 183 LEU A C 1
ATOM 1489 O O . LEU A 1 183 ? 16.703 -22.859 0.497 1 80.56 183 LEU A O 1
ATOM 1493 N N . LYS A 1 184 ? 15.148 -24.078 -0.545 1 76.44 184 LYS A N 1
ATOM 1494 C CA . LYS A 1 184 ? 15.797 -25.344 -0.241 1 76.44 184 LYS A CA 1
ATOM 1495 C C . LYS A 1 184 ? 17.141 -25.469 -0.954 1 76.44 184 LYS A C 1
ATOM 1497 O O . LYS A 1 184 ? 18.062 -26.094 -0.441 1 76.44 184 LYS A O 1
ATOM 1502 N N . LEU A 1 185 ? 17.234 -24.922 -2.023 1 74.38 185 LEU A N 1
ATOM 1503 C CA . LEU A 1 185 ? 18.453 -24.984 -2.822 1 74.38 185 LEU A CA 1
ATOM 1504 C C . LEU A 1 185 ? 19.594 -24.234 -2.139 1 74.38 185 LEU A C 1
ATOM 1506 O O . LEU A 1 185 ? 20.766 -24.5 -2.404 1 74.38 185 LEU A O 1
ATOM 1510 N N . PHE A 1 186 ? 19.188 -23.422 -1.268 1 73.81 186 PHE A N 1
ATOM 1511 C CA . PHE A 1 186 ? 20.219 -22.609 -0.632 1 73.81 186 PHE A CA 1
ATOM 1512 C C . PHE A 1 186 ? 20.469 -23.062 0.8 1 73.81 186 PHE A C 1
ATOM 1514 O O . PHE A 1 186 ? 21.078 -22.344 1.596 1 73.81 186 PHE A O 1
ATOM 1521 N N . GLY A 1 187 ? 20 -24.219 1.016 1 66.31 187 GLY A N 1
ATOM 1522 C CA . GLY A 1 187 ? 20.281 -24.812 2.314 1 66.31 187 GLY A CA 1
ATOM 1523 C C . GLY A 1 187 ? 19.375 -24.281 3.416 1 66.31 187 GLY A C 1
ATOM 1524 O O . GLY A 1 187 ? 19.703 -24.391 4.602 1 66.31 187 GLY A O 1
ATOM 1525 N N . ASN A 1 188 ? 18.391 -23.625 2.996 1 68.06 188 ASN A N 1
ATOM 1526 C CA . ASN A 1 188 ? 17.516 -23.031 4.008 1 68.06 188 ASN A CA 1
ATOM 1527 C C . ASN A 1 188 ? 16.25 -23.859 4.199 1 68.06 188 ASN A C 1
ATOM 1529 O O . ASN A 1 188 ? 15.18 -23.297 4.449 1 68.06 188 ASN A O 1
ATOM 1533 N N . GLN A 1 189 ? 16.375 -25.047 3.98 1 66.56 189 GLN A N 1
ATOM 1534 C CA . GLN A 1 189 ? 15.266 -25.984 4.102 1 66.56 189 GLN A CA 1
ATOM 1535 C C . GLN A 1 189 ? 14.688 -25.969 5.512 1 66.56 189 GLN A C 1
ATOM 1537 O O . GLN A 1 189 ? 13.508 -26.281 5.711 1 66.56 189 GLN A O 1
ATOM 1542 N N . HIS A 1 190 ? 15.516 -25.594 6.348 1 67.19 190 HIS A N 1
ATOM 1543 C CA . HIS A 1 190 ? 15.094 -25.609 7.742 1 67.19 190 HIS A CA 1
ATOM 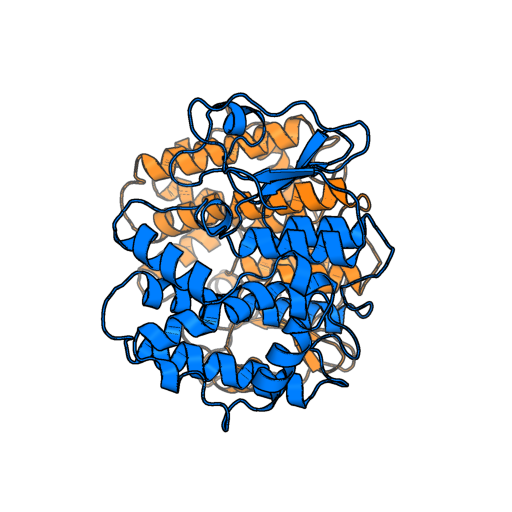1544 C C . HIS A 1 190 ? 14.078 -24.5 8.016 1 67.19 190 HIS A C 1
ATOM 1546 O O . HIS A 1 190 ? 13.383 -24.531 9.039 1 67.19 190 HIS A O 1
ATOM 1552 N N . LEU A 1 191 ? 13.992 -23.672 7.066 1 73.25 191 LEU A N 1
ATOM 1553 C CA . LEU A 1 191 ? 13.07 -22.562 7.258 1 73.25 191 LEU A CA 1
ATOM 1554 C C . LEU A 1 191 ? 11.633 -23 7.004 1 73.25 191 LEU A C 1
ATOM 1556 O O . LEU A 1 191 ? 10.688 -22.391 7.508 1 73.25 191 LEU A O 1
ATOM 1560 N N . LEU A 1 192 ? 11.484 -24.016 6.262 1 77.94 192 LEU A N 1
ATOM 1561 C CA . LEU A 1 192 ? 10.148 -24.5 5.922 1 77.94 192 LEU A CA 1
ATOM 1562 C C . LEU A 1 192 ? 9.867 -25.844 6.574 1 77.94 192 LEU A C 1
ATOM 1564 O O . LEU A 1 192 ? 9.5 -26.797 5.895 1 77.94 192 LEU A O 1
ATOM 1568 N N . ARG A 1 193 ? 9.984 -25.812 7.898 1 79.06 193 ARG A N 1
ATOM 1569 C CA . ARG A 1 193 ? 9.797 -27.031 8.688 1 79.06 193 ARG A CA 1
ATOM 1570 C C . ARG A 1 193 ? 8.32 -27.438 8.727 1 79.06 193 ARG A C 1
ATOM 1572 O O . ARG A 1 193 ? 7.492 -26.703 9.281 1 79.06 193 ARG A O 1
ATOM 1579 N N . ARG A 1 194 ? 8.062 -28.531 8.234 1 80.38 194 ARG A N 1
ATOM 1580 C CA . ARG A 1 194 ? 6.691 -29.031 8.125 1 80.38 194 ARG A CA 1
ATOM 1581 C C . ARG A 1 194 ? 6.07 -29.219 9.508 1 80.38 194 ARG A C 1
ATOM 1583 O O . ARG A 1 194 ? 4.863 -29.016 9.68 1 80.38 194 ARG A O 1
ATOM 1590 N N . ASP A 1 195 ? 6.805 -29.656 10.438 1 85.75 195 ASP A N 1
ATOM 1591 C CA . ASP A 1 195 ? 6.293 -29.906 11.781 1 85.75 195 ASP A CA 1
ATOM 1592 C C . ASP A 1 195 ? 5.922 -28.609 12.484 1 85.75 195 ASP A C 1
ATOM 1594 O O . ASP A 1 195 ? 4.988 -28.578 13.289 1 85.75 195 ASP A O 1
ATOM 1598 N N . LYS A 1 196 ? 6.605 -27.609 12.141 1 88.25 196 LYS A N 1
ATOM 1599 C CA . LYS A 1 196 ? 6.375 -26.312 12.789 1 88.25 196 LYS A CA 1
ATOM 1600 C C . LYS A 1 196 ? 5.27 -25.531 12.078 1 88.25 196 LYS A C 1
ATOM 1602 O O . LYS A 1 196 ? 4.539 -24.766 12.711 1 88.25 196 LYS A O 1
ATOM 1607 N N . TYR A 1 197 ? 5.184 -25.766 10.844 1 92.94 197 TYR A N 1
ATOM 1608 C CA . TYR A 1 197 ? 4.238 -24.984 10.039 1 92.94 197 TYR A CA 1
ATOM 1609 C C . TYR A 1 197 ? 3.252 -25.906 9.328 1 92.94 197 TYR A C 1
ATOM 1611 O O . TYR A 1 197 ? 3.064 -25.812 8.117 1 92.94 197 TYR A O 1
ATOM 1619 N N . LYS A 1 198 ? 2.6 -26.719 10.07 1 94 198 LYS A N 1
ATOM 1620 C CA . LYS A 1 198 ? 1.711 -27.75 9.539 1 94 198 LYS A CA 1
ATOM 1621 C C . LYS A 1 198 ? 0.544 -27.141 8.773 1 94 198 LYS A C 1
ATOM 1623 O O . LYS A 1 198 ? 0.225 -27.562 7.668 1 94 198 LYS A O 1
ATOM 1628 N N . LYS A 1 199 ? -0.086 -26.156 9.344 1 95.25 199 LYS A N 1
ATOM 1629 C CA . LYS A 1 199 ? -1.247 -25.516 8.719 1 95.25 199 LYS A CA 1
ATOM 1630 C C . LYS A 1 199 ? -0.859 -24.828 7.422 1 95.25 199 LYS A C 1
ATOM 1632 O O . LYS A 1 199 ? -1.599 -24.875 6.434 1 95.25 199 LYS A O 1
ATOM 1637 N N . LEU A 1 200 ? 0.238 -24.172 7.453 1 95.44 200 LEU A N 1
ATOM 1638 C CA . LEU A 1 200 ? 0.724 -23.484 6.262 1 95.44 200 LEU A CA 1
ATOM 1639 C C . LEU A 1 200 ? 1.006 -24.484 5.137 1 95.44 200 LEU A C 1
ATOM 1641 O O . LEU A 1 200 ? 0.693 -24.219 3.975 1 95.44 200 LEU A O 1
ATOM 1645 N N . MET A 1 201 ? 1.611 -25.609 5.527 1 93.88 201 MET A N 1
ATOM 1646 C CA . MET A 1 201 ? 1.901 -26.641 4.531 1 93.88 201 MET A CA 1
ATOM 1647 C C . MET A 1 201 ? 0.613 -27.219 3.963 1 93.88 201 MET A C 1
ATOM 1649 O O . MET A 1 201 ? 0.509 -27.453 2.758 1 93.88 201 MET A O 1
ATOM 1653 N N . GLU A 1 202 ? -0.305 -27.484 4.797 1 95.69 202 GLU A N 1
ATOM 1654 C CA . GLU A 1 202 ? -1.607 -27.953 4.34 1 95.69 202 GLU A CA 1
ATOM 1655 C C . GLU A 1 202 ? -2.273 -26.938 3.422 1 95.69 202 GLU A C 1
ATOM 1657 O O . GLU A 1 202 ? -2.834 -27.297 2.385 1 95.69 202 GLU A O 1
ATOM 1662 N N . TRP A 1 203 ? -2.25 -25.688 3.836 1 97.56 203 TRP A N 1
ATOM 1663 C CA . TRP A 1 203 ? -2.781 -24.594 3.02 1 97.56 203 TRP A CA 1
ATOM 1664 C C . TRP A 1 203 ? -2.115 -24.562 1.647 1 97.56 203 TRP A C 1
ATOM 1666 O O . TRP A 1 203 ? -2.795 -24.469 0.624 1 97.56 203 TRP A O 1
ATOM 1676 N N . ARG A 1 204 ? -0.799 -24.672 1.652 1 96.19 204 ARG A N 1
ATOM 1677 C CA . ARG A 1 204 ? -0.054 -24.656 0.397 1 96.19 204 ARG A CA 1
ATOM 1678 C C . ARG A 1 204 ? -0.489 -25.797 -0.507 1 96.19 204 ARG A C 1
ATOM 1680 O O . ARG A 1 204 ? -0.693 -25.609 -1.708 1 96.19 204 ARG A O 1
ATOM 1687 N N . ASN A 1 205 ? -0.605 -26.969 0.049 1 95.81 205 ASN A N 1
ATOM 1688 C CA . ASN A 1 205 ? -1.047 -28.141 -0.714 1 95.81 205 ASN A CA 1
ATOM 1689 C C . ASN A 1 205 ? -2.439 -27.922 -1.3 1 95.81 205 ASN A C 1
ATOM 1691 O O . ASN A 1 205 ? -2.688 -28.266 -2.459 1 95.81 205 ASN A O 1
ATOM 1695 N N . ARG A 1 206 ? -3.295 -27.438 -0.541 1 97.56 206 ARG A N 1
ATOM 1696 C CA . ARG A 1 206 ? -4.652 -27.172 -1.014 1 97.56 206 ARG A CA 1
ATOM 1697 C C . ARG A 1 206 ? -4.656 -26.125 -2.123 1 97.56 206 ARG A C 1
ATOM 1699 O O . ARG A 1 206 ? -5.402 -26.25 -3.096 1 97.56 206 ARG A O 1
ATOM 1706 N N . MET A 1 207 ? -3.883 -25.062 -1.902 1 98.12 207 MET A N 1
ATOM 1707 C CA . MET A 1 207 ? -3.779 -24.016 -2.92 1 98.12 207 MET A CA 1
ATOM 1708 C C . MET A 1 207 ? -3.334 -24.594 -4.254 1 98.12 207 MET A C 1
ATOM 1710 O O . MET A 1 207 ? -3.865 -24.234 -5.305 1 98.12 207 MET A O 1
ATOM 1714 N N . THR A 1 208 ? -2.402 -25.531 -4.246 1 96.75 208 THR A N 1
ATOM 1715 C CA . THR A 1 208 ? -1.875 -26.125 -5.469 1 96.75 208 THR A CA 1
ATOM 1716 C C . THR A 1 208 ? -2.967 -26.891 -6.211 1 96.75 208 THR A C 1
ATOM 1718 O O . THR A 1 208 ? -2.875 -27.078 -7.426 1 96.75 208 THR A O 1
ATOM 1721 N N . GLU A 1 209 ? -3.975 -27.281 -5.504 1 96.62 209 GLU A N 1
ATOM 1722 C CA . GLU A 1 209 ? -5.035 -28.094 -6.09 1 96.62 209 GLU A CA 1
ATOM 1723 C C . GLU A 1 209 ? -6.168 -27.234 -6.621 1 96.62 209 GLU A C 1
ATOM 1725 O O . GLU A 1 209 ? -7.055 -27.719 -7.328 1 96.62 209 GLU A O 1
ATOM 1730 N N . GLU A 1 210 ? -6.156 -26 -6.234 1 96.81 210 GLU A N 1
ATOM 1731 C CA . GLU A 1 210 ? -7.188 -25.078 -6.707 1 96.81 210 GLU A CA 1
ATOM 1732 C C . GLU A 1 210 ? -7.07 -24.844 -8.211 1 96.81 210 GLU A C 1
ATOM 1734 O O . GLU A 1 210 ? -5.988 -24.547 -8.711 1 96.81 210 GLU A O 1
ATOM 1739 N N . THR A 1 211 ? -8.164 -24.938 -8.922 1 95.31 211 THR A N 1
ATOM 1740 C CA . THR A 1 211 ? -8.203 -24.828 -10.375 1 95.31 211 THR A CA 1
ATOM 1741 C C . THR A 1 211 ? -7.629 -23.484 -10.82 1 95.31 211 THR A C 1
ATOM 1743 O O . THR A 1 211 ? -6.848 -23.422 -11.773 1 95.31 211 THR A O 1
ATOM 1746 N N . THR A 1 212 ? -7.98 -22.422 -10.164 1 93.81 212 THR A N 1
ATOM 1747 C CA . THR A 1 212 ? -7.547 -21.078 -10.5 1 93.81 212 THR A CA 1
ATOM 1748 C C . THR A 1 212 ? -6.035 -20.938 -10.344 1 93.81 212 THR A C 1
ATOM 1750 O O . THR A 1 212 ? -5.383 -20.234 -11.117 1 93.81 212 THR A O 1
ATOM 1753 N N . VAL A 1 213 ? -5.453 -21.609 -9.375 1 96.88 213 VAL A N 1
ATOM 1754 C CA . VAL A 1 213 ? -4.023 -21.531 -9.078 1 96.88 213 VAL A CA 1
ATOM 1755 C C . VAL A 1 213 ? -3.244 -22.375 -10.086 1 96.88 213 VAL A C 1
ATOM 1757 O O . VAL A 1 213 ? -2.184 -21.969 -10.555 1 96.88 213 VAL A O 1
ATOM 1760 N N . LYS A 1 214 ? -3.773 -23.484 -10.5 1 95.81 214 LYS A N 1
ATOM 1761 C CA . LYS A 1 214 ? -3.111 -24.422 -11.406 1 95.81 214 LYS A CA 1
ATOM 1762 C C . LYS A 1 214 ? -2.83 -23.781 -12.758 1 95.81 214 LYS A C 1
ATOM 1764 O O . LYS A 1 214 ? -1.836 -24.094 -13.414 1 95.81 214 LYS A O 1
ATOM 1769 N N . LYS A 1 215 ? -3.654 -22.891 -13.109 1 93.44 215 LYS A N 1
ATOM 1770 C CA . LYS A 1 215 ? -3.525 -22.266 -14.422 1 93.44 215 LYS A CA 1
ATOM 1771 C C . LYS A 1 215 ? -2.219 -21.484 -14.531 1 93.44 215 LYS A C 1
ATOM 1773 O O . LYS A 1 215 ? -1.605 -21.438 -15.602 1 93.44 215 LYS A O 1
ATOM 1778 N N . SER A 1 216 ? -1.837 -20.859 -13.484 1 95.06 216 SER A N 1
ATOM 1779 C CA . SER A 1 216 ? -0.632 -20.031 -13.523 1 95.06 216 SER A CA 1
ATOM 1780 C C . SER A 1 216 ? 0.525 -20.719 -12.797 1 95.06 216 SER A C 1
ATOM 1782 O O . SER A 1 216 ? 1.633 -20.188 -12.742 1 95.06 216 SER A O 1
ATOM 1784 N N . LEU A 1 217 ? 0.311 -21.859 -12.258 1 96.12 217 LEU A N 1
ATOM 1785 C CA . LEU A 1 217 ? 1.289 -22.578 -11.445 1 96.12 217 LEU A CA 1
ATOM 1786 C C . LEU A 1 217 ? 2.482 -23.016 -12.289 1 96.12 217 LEU A C 1
ATOM 1788 O O . LEU A 1 217 ? 2.311 -23.516 -13.406 1 96.12 217 LEU A O 1
ATOM 1792 N N . LEU A 1 218 ? 3.674 -22.781 -11.805 1 95.06 218 LEU A N 1
ATOM 1793 C CA . LEU A 1 218 ? 4.91 -23.281 -12.398 1 95.06 218 LEU A CA 1
ATOM 1794 C C . LEU A 1 218 ? 5.617 -24.234 -11.445 1 95.06 218 LEU A C 1
ATOM 1796 O O . LEU A 1 218 ? 5.66 -24 -10.234 1 95.06 218 LEU A O 1
ATOM 1800 N N . ASP A 1 219 ? 6.141 -25.234 -11.992 1 92.06 219 ASP A N 1
ATOM 1801 C CA . ASP A 1 219 ? 6.883 -26.203 -11.195 1 92.06 219 ASP A CA 1
ATOM 1802 C C . ASP A 1 219 ? 8.133 -25.578 -10.586 1 92.06 219 ASP A C 1
ATOM 1804 O O . ASP A 1 219 ? 8.734 -24.672 -11.18 1 92.06 219 ASP A O 1
ATOM 1808 N N . SER A 1 220 ? 8.492 -26.125 -9.43 1 91.25 220 SER A N 1
ATOM 1809 C CA . SER A 1 220 ? 9.672 -25.625 -8.727 1 91.25 220 SER A CA 1
ATOM 1810 C C . SER A 1 220 ? 10.906 -25.656 -9.609 1 91.25 220 SER A C 1
ATOM 1812 O O . SER A 1 220 ? 11.773 -24.797 -9.523 1 91.25 220 SER A O 1
ATOM 1814 N N . ASP A 1 221 ? 10.953 -26.609 -10.453 1 91.94 221 ASP A N 1
ATOM 1815 C CA . ASP A 1 221 ? 12.109 -26.766 -11.344 1 91.94 221 ASP A CA 1
ATOM 1816 C C . ASP A 1 221 ? 12.25 -25.547 -12.258 1 91.94 221 ASP A C 1
ATOM 1818 O O . ASP A 1 221 ? 13.367 -25.109 -12.547 1 91.94 221 ASP A O 1
ATOM 1822 N N . PHE A 1 222 ? 11.156 -25.078 -12.758 1 94.56 222 PHE A N 1
ATOM 1823 C CA . PHE A 1 222 ? 11.195 -23.891 -13.625 1 94.56 222 PHE A CA 1
ATOM 1824 C C . PHE A 1 222 ? 11.672 -22.672 -12.859 1 94.56 222 PHE A C 1
ATOM 1826 O O . PHE A 1 222 ? 12.445 -21.859 -13.383 1 94.56 222 PHE A O 1
ATOM 1833 N N . HIS A 1 223 ? 11.266 -22.531 -11.602 1 94.12 223 HIS A N 1
ATOM 1834 C CA . HIS A 1 223 ? 11.703 -21.406 -10.781 1 94.12 223 HIS A CA 1
ATOM 1835 C C . HIS A 1 223 ? 13.195 -21.469 -10.484 1 94.12 223 HIS A C 1
ATOM 1837 O O . HIS A 1 223 ? 13.883 -20.453 -10.5 1 94.12 223 HIS A O 1
ATOM 1843 N N . VAL A 1 224 ? 13.641 -22.672 -10.234 1 90.12 224 VAL A N 1
ATOM 1844 C CA . VAL A 1 224 ? 15.055 -22.891 -9.953 1 90.12 224 VAL A CA 1
ATOM 1845 C C . VAL A 1 224 ? 15.891 -22.531 -11.188 1 90.12 224 VAL A C 1
ATOM 1847 O O . VAL A 1 224 ? 16.875 -21.797 -11.086 1 90.12 224 VAL A O 1
ATOM 1850 N N . LYS A 1 225 ? 15.469 -23.094 -12.289 1 91.94 225 LYS A N 1
ATOM 1851 C CA . LYS A 1 225 ? 16.188 -22.812 -13.531 1 91.94 225 LYS A CA 1
ATOM 1852 C C . LYS A 1 225 ? 16.188 -21.328 -13.844 1 91.94 225 LYS A C 1
ATOM 1854 O O . LYS A 1 225 ? 17.203 -20.781 -14.289 1 91.94 225 LYS A O 1
ATOM 1859 N N . TYR A 1 226 ? 15.117 -20.719 -13.703 1 94 226 TYR A N 1
ATOM 1860 C CA . TYR A 1 226 ? 15.047 -19.266 -13.898 1 94 226 TYR A CA 1
ATOM 1861 C C . TYR A 1 226 ? 16.031 -18.547 -12.984 1 94 226 TYR A C 1
ATOM 1863 O O . TYR A 1 226 ? 16.781 -17.688 -13.438 1 94 226 TYR A O 1
ATOM 1871 N N . LEU A 1 227 ? 16 -18.891 -11.727 1 90.5 227 LEU A N 1
ATOM 1872 C CA . LEU A 1 227 ? 16.891 -18.25 -10.766 1 90.5 227 LEU A CA 1
ATOM 1873 C C . LEU A 1 227 ? 18.344 -18.422 -11.172 1 90.5 227 LEU A C 1
ATOM 1875 O O . LEU A 1 227 ? 19.141 -17.484 -11.07 1 90.5 227 LEU A O 1
ATOM 1879 N N . GLN A 1 228 ? 18.656 -19.609 -11.609 1 89 228 GLN A N 1
ATOM 1880 C CA . GLN A 1 228 ? 20 -19.875 -12.078 1 89 228 GLN A CA 1
ATOM 1881 C C . GLN A 1 228 ? 20.359 -18.984 -13.266 1 89 228 GLN A C 1
ATOM 1883 O O . GLN A 1 228 ? 21.469 -18.422 -13.32 1 89 228 GLN A O 1
ATOM 1888 N N . SER A 1 229 ? 19.469 -18.906 -14.195 1 92.94 229 SER A N 1
ATOM 1889 C CA . SER A 1 229 ? 19.703 -18.047 -15.352 1 92.94 229 SER A CA 1
ATOM 1890 C C . SER A 1 229 ? 19.828 -16.578 -14.938 1 92.94 229 SER A C 1
ATOM 1892 O O . SER A 1 229 ? 20.656 -15.836 -15.492 1 92.94 229 SER A O 1
ATOM 1894 N N . TYR A 1 230 ? 19.047 -16.156 -14.016 1 90.75 230 TYR A N 1
ATOM 1895 C CA . TYR A 1 230 ? 19.078 -14.789 -13.5 1 90.75 230 TYR A CA 1
ATOM 1896 C C . TYR A 1 230 ? 20.438 -14.477 -12.867 1 90.75 230 TYR A C 1
ATOM 1898 O O . TYR A 1 230 ? 21.031 -13.43 -13.133 1 90.75 230 TYR A O 1
ATOM 1906 N N . ARG A 1 231 ? 20.906 -15.344 -12.109 1 87 231 ARG A N 1
ATOM 1907 C CA . ARG A 1 231 ? 22.188 -15.172 -11.422 1 87 231 ARG A CA 1
ATOM 1908 C C . ARG A 1 231 ? 23.344 -15.172 -12.414 1 87 231 ARG A C 1
ATOM 1910 O O . ARG A 1 231 ? 24.391 -14.562 -12.156 1 87 231 ARG A O 1
ATOM 1917 N N . ALA A 1 232 ? 23.125 -15.859 -13.438 1 90.56 232 ALA A N 1
ATOM 1918 C CA . ALA A 1 232 ? 24.141 -15.898 -14.484 1 90.56 232 ALA A CA 1
ATOM 1919 C C . ALA A 1 232 ? 24.141 -14.609 -15.305 1 90.56 232 ALA A C 1
ATOM 1921 O O . ALA A 1 232 ? 24.984 -14.422 -16.172 1 90.56 232 ALA A O 1
ATOM 1922 N N . GLY A 1 233 ? 23.172 -13.719 -15.039 1 90.06 233 GLY A N 1
ATOM 1923 C CA . GLY A 1 233 ? 23.125 -12.422 -15.695 1 90.06 233 GLY A CA 1
ATOM 1924 C C . GLY A 1 233 ? 22.328 -12.422 -16.969 1 90.06 233 GLY A C 1
ATOM 1925 O O . GLY A 1 233 ? 22.25 -11.406 -17.672 1 90.06 233 GLY A O 1
ATOM 1926 N N . MET A 1 234 ? 21.766 -13.578 -17.281 1 92.19 234 MET A N 1
ATOM 1927 C CA . MET A 1 234 ? 20.953 -13.711 -18.484 1 92.19 234 MET A CA 1
ATOM 1928 C C . MET A 1 234 ? 19.625 -14.398 -18.172 1 92.19 234 MET A C 1
ATOM 1930 O O . MET A 1 234 ? 19.406 -15.547 -18.562 1 92.19 234 MET A O 1
ATOM 1934 N N . PRO A 1 235 ? 18.781 -13.695 -17.562 1 94.06 235 PRO A N 1
ATOM 1935 C CA . PRO A 1 235 ? 17.516 -14.328 -17.188 1 94.06 235 PRO A CA 1
ATOM 1936 C C . PRO A 1 235 ? 16.781 -14.922 -18.391 1 94.06 235 PRO A C 1
ATOM 1938 O O . PRO A 1 235 ? 16.516 -14.211 -19.359 1 94.06 235 PRO A O 1
ATOM 1941 N N . ASP A 1 236 ? 16.453 -16.156 -18.281 1 95.25 236 ASP A N 1
ATOM 1942 C CA . ASP A 1 236 ? 15.719 -16.859 -19.328 1 95.25 236 ASP A CA 1
ATOM 1943 C C . ASP A 1 236 ? 14.234 -16.953 -18.969 1 95.25 236 ASP A C 1
ATOM 1945 O O . ASP A 1 236 ? 13.797 -17.938 -18.359 1 95.25 236 ASP A O 1
ATOM 1949 N N . TYR A 1 237 ? 13.445 -16.078 -19.469 1 95.81 237 TYR A N 1
ATOM 1950 C CA . TYR A 1 237 ? 12.023 -16.016 -19.156 1 95.81 237 TYR A CA 1
ATOM 1951 C C . TYR A 1 237 ? 11.234 -17.031 -19.969 1 95.81 237 TYR A C 1
ATOM 1953 O O . TYR A 1 237 ? 10.07 -17.312 -19.656 1 95.81 237 TYR A O 1
ATOM 1961 N N . ASP A 1 238 ? 11.773 -17.547 -20.984 1 96.31 238 ASP A N 1
ATOM 1962 C CA . ASP A 1 238 ? 11.023 -18.406 -21.875 1 96.31 238 ASP A CA 1
ATOM 1963 C C . ASP A 1 238 ? 11.375 -19.875 -21.656 1 96.31 238 ASP A C 1
ATOM 1965 O O . ASP A 1 238 ? 11.133 -20.719 -22.516 1 96.31 238 ASP A O 1
ATOM 1969 N N . ILE A 1 239 ? 11.992 -20.125 -20.578 1 94.06 239 ILE A N 1
ATOM 1970 C CA . ILE A 1 239 ? 12.414 -21.484 -20.25 1 94.06 239 ILE A CA 1
ATOM 1971 C C . ILE A 1 239 ? 11.211 -22.422 -20.266 1 94.06 239 ILE A C 1
ATOM 1973 O O . ILE A 1 239 ? 11.344 -23.609 -20.547 1 94.06 239 ILE A O 1
ATOM 1977 N N . ILE A 1 240 ? 10.047 -21.891 -19.938 1 92 240 ILE A N 1
ATOM 1978 C CA . ILE A 1 240 ? 8.828 -22.688 -19.844 1 92 240 ILE A CA 1
ATOM 1979 C C . ILE A 1 240 ? 8.414 -23.156 -21.25 1 92 240 ILE A C 1
ATOM 1981 O O . ILE A 1 240 ? 7.699 -24.141 -21.391 1 92 240 ILE A O 1
ATOM 1985 N N . LEU A 1 241 ? 8.75 -22.375 -22.25 1 90.62 241 LEU A N 1
ATOM 1986 C CA . LEU A 1 241 ? 8.383 -22.688 -23.641 1 90.62 241 LEU A CA 1
ATOM 1987 C C . LEU A 1 241 ? 9.297 -23.766 -24.203 1 90.62 241 LEU A C 1
ATOM 1989 O O . LEU A 1 241 ? 8.914 -24.469 -25.141 1 90.62 241 LEU A O 1
ATOM 1993 N N . ASN A 1 242 ? 10.469 -23.781 -23.781 1 77.88 242 ASN A N 1
ATOM 1994 C CA . ASN A 1 242 ? 11.484 -24.672 -24.328 1 77.88 242 ASN A CA 1
ATOM 1995 C C . ASN A 1 242 ? 11.398 -26.062 -23.703 1 77.88 242 ASN A C 1
ATOM 1997 O O . ASN A 1 242 ? 12.031 -27 -24.188 1 77.88 242 ASN A O 1
ATOM 2001 N N . SER A 1 243 ? 10.812 -26.031 -22.516 1 63.47 243 SER A N 1
ATOM 2002 C CA . SER A 1 243 ? 10.844 -27.312 -21.812 1 63.47 243 SER A CA 1
ATOM 2003 C C . SER A 1 243 ? 9.789 -28.266 -22.375 1 63.47 243 SER A C 1
ATOM 2005 O O . SER A 1 243 ? 9.586 -29.359 -21.828 1 63.47 243 SER A O 1
ATOM 2007 N N . LYS A 1 244 ? 9.508 -28.391 -23.812 1 49.81 244 LYS A N 1
ATOM 2008 C CA . LYS A 1 244 ? 8.766 -29.516 -24.375 1 49.81 244 LYS A CA 1
ATOM 2009 C C . LYS A 1 244 ? 9.578 -30.797 -24.312 1 49.81 244 LYS A C 1
ATOM 2011 O O . LYS A 1 244 ? 10.789 -30.781 -24.547 1 49.81 244 LYS A O 1
ATOM 2016 N N . MET B 1 1 ? -6.488 17.75 20.156 1 83.5 1 MET B N 1
ATOM 2017 C CA . MET B 1 1 ? -5.551 16.969 19.359 1 83.5 1 MET B CA 1
ATOM 2018 C C . MET B 1 1 ? -4.121 17.172 19.844 1 83.5 1 MET B C 1
ATOM 2020 O O . MET B 1 1 ? -3.311 16.234 19.797 1 83.5 1 MET B O 1
ATOM 2024 N N . ASN B 1 2 ? -3.984 18.328 20.484 1 87.81 2 ASN B N 1
ATOM 2025 C CA . ASN B 1 2 ? -2.648 18.641 20.984 1 87.81 2 ASN B CA 1
ATOM 2026 C C . ASN B 1 2 ? -2.504 18.281 22.469 1 87.81 2 ASN B C 1
ATOM 2028 O O . ASN B 1 2 ? -3.234 18.797 23.312 1 87.81 2 ASN B O 1
ATOM 2032 N N . SER B 1 3 ? -1.776 17.328 22.797 1 91.88 3 SER B N 1
ATOM 2033 C CA . SER B 1 3 ? -1.436 16.859 24.141 1 91.88 3 SER B CA 1
ATOM 2034 C C . SER B 1 3 ? 0.015 16.406 24.203 1 91.88 3 SER B C 1
ATOM 2036 O O . SER B 1 3 ? 0.678 16.25 23.188 1 91.88 3 SER B O 1
ATOM 2038 N N . GLN B 1 4 ? 0.432 16.375 25.406 1 95.38 4 GLN B N 1
ATOM 2039 C CA . GLN B 1 4 ? 1.793 15.883 25.609 1 95.38 4 GLN B CA 1
ATOM 2040 C C . GLN B 1 4 ? 1.993 14.516 24.969 1 95.38 4 GLN B C 1
ATOM 2042 O O . GLN B 1 4 ? 1.112 13.656 25.047 1 95.38 4 GLN B O 1
ATOM 2047 N N . HIS B 1 5 ? 3.139 14.352 24.312 1 97.81 5 HIS B N 1
ATOM 2048 C CA . HIS B 1 5 ? 3.492 13.039 23.781 1 97.81 5 HIS B CA 1
ATOM 2049 C C . HIS B 1 5 ? 3.994 12.109 24.875 1 97.81 5 HIS B C 1
ATOM 2051 O O . HIS B 1 5 ? 4.988 12.398 25.531 1 97.81 5 HIS B O 1
ATOM 2057 N N . LEU B 1 6 ? 3.305 11 25 1 98.06 6 LEU B N 1
ATOM 2058 C CA . LEU B 1 6 ? 3.623 10.062 26.078 1 98.06 6 LEU B CA 1
ATOM 2059 C C . LEU B 1 6 ? 4.898 9.289 25.766 1 98.06 6 LEU B C 1
ATOM 2061 O O . LEU B 1 6 ? 5.125 8.898 24.609 1 98.06 6 LEU B O 1
ATOM 2065 N N . SER B 1 7 ? 5.73 9.109 26.734 1 97.69 7 SER B N 1
ATOM 2066 C CA . SER B 1 7 ? 7.043 8.484 26.594 1 97.69 7 SER B CA 1
ATOM 2067 C C . SER B 1 7 ? 7.215 7.348 27.594 1 97.69 7 SER B C 1
ATOM 2069 O O . SER B 1 7 ? 6.297 7.043 28.359 1 97.69 7 SER B O 1
ATOM 2071 N N . ARG B 1 8 ? 8.383 6.645 27.375 1 97.19 8 ARG B N 1
ATOM 2072 C CA . ARG B 1 8 ? 8.711 5.625 28.375 1 97.19 8 ARG B CA 1
ATOM 2073 C C . ARG B 1 8 ? 8.523 6.16 29.797 1 97.19 8 ARG B C 1
ATOM 2075 O O . ARG B 1 8 ? 8.945 7.277 30.094 1 97.19 8 ARG B O 1
ATOM 2082 N N . GLY B 1 9 ? 7.879 5.367 30.594 1 96.44 9 GLY B N 1
ATOM 2083 C CA . GLY B 1 9 ? 7.609 5.797 31.953 1 96.44 9 GLY B CA 1
ATOM 2084 C C . GLY B 1 9 ? 6.25 6.449 32.125 1 96.44 9 GLY B C 1
ATOM 2085 O O . GLY B 1 9 ? 5.742 6.566 33.25 1 96.44 9 GLY B O 1
ATOM 2086 N N . SER B 1 10 ? 5.609 6.984 31.062 1 97.31 10 SER B N 1
ATOM 2087 C CA . SER B 1 10 ? 4.27 7.555 31.125 1 97.31 10 SER B CA 1
ATOM 2088 C C . SER B 1 10 ? 3.244 6.508 31.547 1 97.31 10 SER B C 1
ATOM 2090 O O . SER B 1 10 ? 3.355 5.336 31.172 1 97.31 10 SER B O 1
ATOM 2092 N N . LYS B 1 11 ? 2.281 6.922 32.312 1 96.19 11 LYS B N 1
ATOM 2093 C CA . LYS B 1 11 ? 1.159 6.047 32.656 1 96.19 11 LYS B CA 1
ATOM 2094 C C . LYS B 1 11 ? 0.311 5.75 31.422 1 96.19 11 LYS B C 1
ATOM 2096 O O . LYS B 1 11 ? 0.084 6.633 30.594 1 96.19 11 LYS B O 1
ATOM 2101 N N . PRO B 1 12 ? -0.113 4.527 31.281 1 95.12 12 PRO B N 1
ATOM 2102 C CA . PRO B 1 12 ? -1.012 4.23 30.172 1 95.12 12 PRO B CA 1
ATOM 2103 C C . PRO B 1 12 ? -2.295 5.055 30.203 1 95.12 12 PRO B C 1
ATOM 2105 O O . PRO B 1 12 ? -2.805 5.363 31.281 1 95.12 12 PRO B O 1
ATOM 2108 N N . PRO B 1 13 ? -2.766 5.473 29.047 1 92.81 13 PRO B N 1
ATOM 2109 C CA . PRO B 1 13 ? -4.062 6.156 29.031 1 92.81 13 PRO B CA 1
ATOM 2110 C C . PRO B 1 13 ? -5.211 5.25 29.469 1 92.81 13 PRO B C 1
ATOM 2112 O O . PRO B 1 13 ? -5.094 4.023 29.406 1 92.81 13 PRO B O 1
ATOM 2115 N N . PRO B 1 14 ? -6.266 5.871 29.984 1 90.5 14 PRO B N 1
ATOM 2116 C CA . PRO B 1 14 ? -7.434 5.051 30.312 1 90.5 14 PRO B CA 1
ATOM 2117 C C . PRO B 1 14 ? -8.031 4.359 29.094 1 90.5 14 PRO B C 1
ATOM 2119 O O . PRO B 1 14 ? -7.801 4.789 27.953 1 90.5 14 PRO B O 1
ATOM 2122 N N . PRO B 1 15 ? -8.703 3.205 29.297 1 85.81 15 PRO B N 1
ATOM 2123 C CA . PRO B 1 15 ? -9.375 2.58 28.156 1 85.81 15 PRO B CA 1
ATOM 2124 C C . PRO B 1 15 ? -10.32 3.537 27.438 1 85.81 15 PRO B C 1
ATOM 2126 O O . PRO B 1 15 ? -10.891 4.434 28.047 1 85.81 15 PRO B O 1
ATOM 2129 N N . PRO B 1 16 ? -10.312 3.346 26.141 1 84 16 PRO B N 1
ATOM 2130 C CA . PRO B 1 16 ? -11.234 4.211 25.406 1 84 16 PRO B CA 1
ATOM 2131 C C . PRO B 1 16 ? -12.672 4.109 25.906 1 84 16 PRO B C 1
ATOM 2133 O O . PRO B 1 16 ? -13.086 3.049 26.375 1 84 16 PRO B O 1
ATOM 2136 N N . LYS B 1 17 ? -13.32 5.293 25.859 1 81.75 17 LYS B N 1
ATOM 2137 C CA . LYS B 1 17 ? -14.75 5.254 26.156 1 81.75 17 LYS B CA 1
ATOM 2138 C C . LYS B 1 17 ? -15.484 4.285 25.234 1 81.75 17 LYS B C 1
ATOM 2140 O O . LYS B 1 17 ? -15.141 4.168 24.047 1 81.75 17 LYS B O 1
ATOM 2145 N N . HIS B 1 18 ? -16.406 3.627 25.781 1 78.12 18 HIS B N 1
ATOM 2146 C CA . HIS B 1 18 ? -17.125 2.607 25.031 1 78.12 18 HIS B CA 1
ATOM 2147 C C . HIS B 1 18 ? -17.656 3.166 23.719 1 78.12 18 HIS B C 1
ATOM 2149 O O . HIS B 1 18 ? -18.281 4.23 23.688 1 78.12 18 HIS B O 1
ATOM 2155 N N . GLY B 1 19 ? -17.266 2.48 22.656 1 80.31 19 GLY B N 1
ATOM 2156 C CA . GLY B 1 19 ? -17.781 2.832 21.344 1 80.31 19 GLY B CA 1
ATOM 2157 C C . GLY B 1 19 ? -17.031 3.971 20.688 1 80.31 19 GLY B C 1
ATOM 2158 O O . GLY B 1 19 ? -17.469 4.496 19.656 1 80.31 19 GLY B O 1
ATOM 2159 N N . LYS B 1 20 ? -15.953 4.363 21.312 1 91.12 20 LYS B N 1
ATOM 2160 C CA . LYS B 1 20 ? -15.211 5.477 20.734 1 91.12 20 LYS B CA 1
ATOM 2161 C C . LYS B 1 20 ? -13.898 5.004 20.109 1 91.12 20 LYS B C 1
ATOM 2163 O O . LYS B 1 20 ? -13.227 4.137 20.672 1 91.12 20 LYS B O 1
ATOM 2168 N N . LEU B 1 21 ? -13.602 5.523 18.984 1 97.19 21 LEU B N 1
ATOM 2169 C CA . LEU B 1 21 ? -12.328 5.266 18.328 1 97.19 21 LEU B CA 1
ATOM 2170 C C . LEU B 1 21 ? -11.18 5.941 19.078 1 97.19 21 LEU B C 1
ATOM 2172 O O . LEU B 1 21 ? -11.367 7.012 19.672 1 97.19 21 LEU B O 1
ATOM 2176 N N . ARG B 1 22 ? -10.039 5.266 19.094 1 97.31 22 ARG B N 1
ATOM 2177 C CA . ARG B 1 22 ? -8.828 5.891 19.609 1 97.31 22 ARG B CA 1
ATOM 2178 C C . ARG B 1 22 ? -7.688 5.801 18.609 1 97.31 22 ARG B C 1
ATOM 2180 O O . ARG B 1 22 ? -7.453 4.746 18.016 1 97.31 22 ARG B O 1
ATOM 2187 N N . LEU B 1 23 ? -7.055 6.906 18.438 1 98.12 23 LEU B N 1
ATOM 2188 C CA . LEU B 1 23 ? -5.91 6.969 17.547 1 98.12 23 LEU B CA 1
ATOM 2189 C C . LEU B 1 23 ? -4.617 7.199 18.312 1 98.12 23 LEU B C 1
ATOM 2191 O O . LEU B 1 23 ? -4.488 8.188 19.047 1 98.12 23 LEU B O 1
ATOM 2195 N N . TYR B 1 24 ? -3.732 6.211 18.281 1 98.38 24 TYR B N 1
ATOM 2196 C CA . TYR B 1 24 ? -2.354 6.465 18.688 1 98.38 24 TYR B CA 1
ATOM 2197 C C . TYR B 1 24 ? -1.597 7.219 17.594 1 98.38 24 TYR B C 1
ATOM 2199 O O . TYR B 1 24 ? -1.466 6.73 16.469 1 98.38 24 TYR B O 1
ATOM 2207 N N . SER B 1 25 ? -1.084 8.352 17.938 1 98.19 25 SER B N 1
ATOM 2208 C CA . SER B 1 25 ? -0.651 9.32 16.938 1 98.19 25 SER B CA 1
ATOM 2209 C C . SER B 1 25 ? 0.632 10.023 17.359 1 98.19 25 SER B C 1
ATOM 2211 O O . SER B 1 25 ? 1.239 9.664 18.375 1 98.19 25 SER B O 1
ATOM 2213 N N . ASN B 1 26 ? 1.165 10.828 16.609 1 98.19 26 ASN B N 1
ATOM 2214 C CA . ASN B 1 26 ? 2.223 11.812 16.812 1 98.19 26 ASN B CA 1
ATOM 2215 C C . ASN B 1 26 ? 1.986 13.07 15.969 1 98.19 26 ASN B C 1
ATOM 2217 O O . ASN B 1 26 ? 1.732 12.977 14.773 1 98.19 26 ASN B O 1
ATOM 2221 N N . ARG B 1 27 ? 2.098 14.219 16.547 1 97.12 27 ARG B N 1
ATOM 2222 C CA . ARG B 1 27 ? 1.686 15.469 15.922 1 97.12 27 ARG B CA 1
ATOM 2223 C C . ARG B 1 27 ? 2.586 15.812 14.742 1 97.12 27 ARG B C 1
ATOM 2225 O O . ARG B 1 27 ? 2.203 16.594 13.867 1 97.12 27 ARG B O 1
ATOM 2232 N N . PHE B 1 28 ? 3.754 15.258 14.703 1 96.5 28 PHE B N 1
ATOM 2233 C CA . PHE B 1 28 ? 4.699 15.602 13.641 1 96.5 28 PHE B CA 1
ATOM 2234 C C . PHE B 1 28 ? 4.855 14.453 12.664 1 96.5 28 PHE B C 1
ATOM 2236 O O . PHE B 1 28 ? 5.723 14.484 11.789 1 96.5 28 PHE B O 1
ATOM 2243 N N . CYS B 1 29 ? 4.109 13.422 12.797 1 96.69 29 CYS B N 1
ATOM 2244 C CA . CYS B 1 29 ? 4.105 12.297 11.867 1 96.69 29 CYS B CA 1
ATOM 2245 C C . CYS B 1 29 ? 3.102 12.523 10.742 1 96.69 29 CYS B C 1
ATOM 2247 O O . CYS B 1 29 ? 1.894 12.555 10.984 1 96.69 29 CYS B O 1
ATOM 2249 N N . PRO B 1 30 ? 3.619 12.68 9.523 1 97.44 30 PRO B N 1
ATOM 2250 C CA . PRO B 1 30 ? 2.709 12.938 8.406 1 97.44 30 PRO B CA 1
ATOM 2251 C C . PRO B 1 30 ? 1.729 11.797 8.164 1 97.44 30 PRO B C 1
ATOM 2253 O O . PRO B 1 30 ? 0.605 12.023 7.707 1 97.44 30 PRO B O 1
ATOM 2256 N N . TYR B 1 31 ? 2.07 10.57 8.445 1 98.38 31 TYR B N 1
ATOM 2257 C CA . TYR B 1 31 ? 1.188 9.422 8.25 1 98.38 31 TYR B CA 1
ATOM 2258 C C . TYR B 1 31 ? 0.045 9.445 9.266 1 98.38 31 TYR B C 1
ATOM 2260 O O . TYR B 1 31 ? -1.08 9.055 8.945 1 98.38 31 TYR B O 1
ATOM 2268 N N . SER B 1 32 ? 0.328 9.852 10.469 1 98.5 32 SER B N 1
ATOM 2269 C CA . SER B 1 32 ? -0.733 10.047 11.453 1 98.5 32 SER B CA 1
ATOM 2270 C C . SER B 1 32 ? -1.706 11.133 11 1 98.5 32 SER B C 1
ATOM 2272 O O . SER B 1 32 ? -2.918 11.008 11.203 1 98.5 32 SER B O 1
ATOM 2274 N N . GLN B 1 33 ? -1.139 12.195 10.445 1 98.56 33 GLN B N 1
ATOM 2275 C CA . GLN B 1 33 ? -1.985 13.289 9.992 1 98.56 33 GLN B CA 1
ATOM 2276 C C . GLN B 1 33 ? -2.959 12.82 8.914 1 98.56 33 GLN B C 1
ATOM 2278 O O . GLN B 1 33 ? -4.098 13.289 8.844 1 98.56 33 GLN B O 1
ATOM 2283 N N . ARG B 1 34 ? -2.574 11.875 8.008 1 98.75 34 ARG B N 1
ATOM 2284 C CA . ARG B 1 34 ? -3.486 11.266 7.047 1 98.75 34 ARG B CA 1
ATOM 2285 C C . ARG B 1 34 ? -4.766 10.789 7.727 1 98.75 34 ARG B C 1
ATOM 2287 O O . ARG B 1 34 ? -5.867 11.094 7.273 1 98.75 34 ARG B O 1
ATOM 229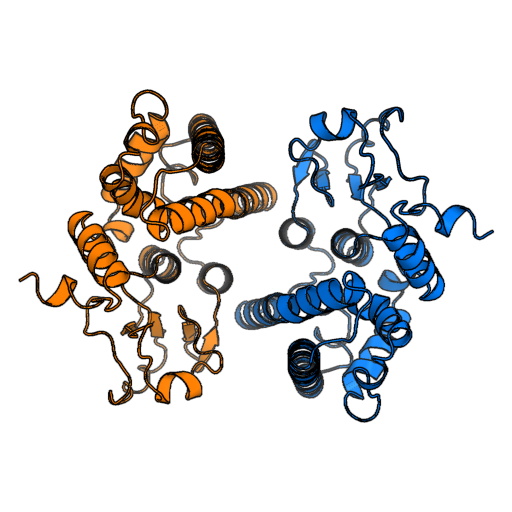4 N N . VAL B 1 35 ? -4.551 10.062 8.797 1 98.81 35 VAL B N 1
ATOM 2295 C CA . VAL B 1 35 ? -5.668 9.43 9.492 1 98.81 35 VAL B CA 1
ATOM 2296 C C . VAL B 1 35 ? -6.531 10.5 10.164 1 98.81 35 VAL B C 1
ATOM 2298 O O . VAL B 1 35 ? -7.762 10.453 10.094 1 98.81 35 VAL B O 1
ATOM 2301 N N . ILE B 1 36 ? -5.891 11.492 10.766 1 98.56 36 ILE B N 1
ATOM 2302 C CA . ILE B 1 36 ? -6.594 12.578 11.438 1 98.56 36 ILE B CA 1
ATOM 2303 C C . ILE B 1 36 ? -7.473 13.32 10.438 1 98.56 36 ILE B C 1
ATOM 2305 O O . ILE B 1 36 ? -8.641 13.609 10.719 1 98.56 36 ILE B O 1
ATOM 2309 N N . LEU B 1 37 ? -6.914 13.625 9.281 1 98.56 37 LEU B N 1
ATOM 2310 C CA . LEU B 1 37 ? -7.66 14.32 8.234 1 98.56 37 LEU B CA 1
ATOM 2311 C C . LEU B 1 37 ? -8.922 13.555 7.867 1 98.56 37 LEU B C 1
ATOM 2313 O O . LEU B 1 37 ? -9.992 14.148 7.719 1 98.56 37 LEU B O 1
ATOM 2317 N N . VAL B 1 38 ? -8.828 12.234 7.715 1 98.56 38 VAL B N 1
ATOM 2318 C CA . VAL B 1 38 ? -9.969 11.406 7.332 1 98.56 38 VAL B CA 1
ATOM 2319 C C . VAL B 1 38 ? -10.977 11.359 8.477 1 98.56 38 VAL B C 1
ATOM 2321 O O . VAL B 1 38 ? -12.18 11.516 8.258 1 98.56 38 VAL B O 1
ATOM 2324 N N . LEU B 1 39 ? -10.508 11.141 9.703 1 97.94 39 LEU B N 1
ATOM 2325 C CA . LEU B 1 39 ? -11.391 11.117 10.859 1 97.94 39 LEU B CA 1
ATOM 2326 C C . LEU B 1 39 ? -12.195 12.406 10.961 1 97.94 39 LEU B C 1
ATOM 2328 O O . LEU B 1 39 ? -13.414 12.375 11.156 1 97.94 39 LEU B O 1
ATOM 2332 N N . ASP B 1 40 ? -11.508 13.508 10.789 1 97.06 40 ASP B N 1
ATOM 2333 C CA . ASP B 1 40 ? -12.148 14.812 10.922 1 97.06 40 ASP B CA 1
ATOM 2334 C C . ASP B 1 40 ? -13.094 15.078 9.758 1 97.06 40 ASP B C 1
ATOM 2336 O O . ASP B 1 40 ? -14.18 15.641 9.945 1 97.06 40 ASP B O 1
ATOM 2340 N N . SER B 1 41 ? -12.648 14.742 8.578 1 97.12 41 SER B N 1
ATOM 2341 C CA . SER B 1 41 ? -13.5 14.945 7.414 1 97.12 41 SER B CA 1
ATOM 2342 C C . SER B 1 41 ? -14.805 14.156 7.531 1 97.12 41 SER B C 1
ATOM 2344 O O . SER B 1 41 ? -15.852 14.609 7.07 1 97.12 41 SER B O 1
ATOM 2346 N N . LYS B 1 42 ? -14.742 13.023 8.141 1 97 42 LYS B N 1
ATOM 2347 C CA . LYS B 1 42 ? -15.914 12.172 8.297 1 97 42 LYS B CA 1
ATOM 2348 C C . LYS B 1 42 ? -16.672 12.5 9.586 1 97 42 LYS B C 1
ATOM 2350 O O . LYS B 1 42 ? -17.703 11.891 9.883 1 97 42 LYS B O 1
ATOM 2355 N N . LYS B 1 43 ? -16.141 13.445 10.336 1 95.31 43 LYS B N 1
ATOM 2356 C CA . LYS B 1 43 ? -16.766 13.93 11.57 1 95.31 43 LYS B CA 1
ATOM 2357 C C . LYS B 1 43 ? -16.969 12.797 12.57 1 95.31 43 LYS B C 1
ATOM 2359 O O . LYS B 1 43 ? -18.031 12.68 13.18 1 95.31 43 LYS B O 1
ATOM 2364 N N . LEU B 1 44 ? -16.031 11.961 12.625 1 95.69 44 LEU B N 1
ATOM 2365 C CA . LEU B 1 44 ? -16.047 10.875 13.594 1 95.69 44 LEU B CA 1
ATOM 2366 C C . LEU B 1 44 ? -15.438 11.32 14.922 1 95.69 44 LEU B C 1
ATOM 2368 O O . LEU B 1 44 ? -14.461 12.062 14.938 1 95.69 44 LEU B O 1
ATOM 2372 N N . SER B 1 45 ? -16.047 10.922 15.938 1 94.12 45 SER B N 1
ATOM 2373 C CA . SER B 1 45 ? -15.484 11.172 17.266 1 94.12 45 SER B CA 1
ATOM 2374 C C . SER B 1 45 ? -14.383 10.172 17.594 1 94.12 45 SER B C 1
ATOM 2376 O O . SER B 1 45 ? -14.531 8.969 17.359 1 94.12 45 SER B O 1
ATOM 2378 N N . TYR B 1 46 ? -13.273 10.695 18.109 1 96 46 TYR B N 1
ATOM 2379 C CA . TYR B 1 46 ? -12.172 9.812 18.469 1 96 46 TYR B CA 1
ATOM 2380 C C . TYR B 1 46 ? -11.32 10.438 19.562 1 96 46 TYR B C 1
ATOM 2382 O O . TYR B 1 46 ? -11.266 11.664 19.703 1 96 46 TYR B O 1
ATOM 2390 N N . ASP B 1 47 ? -10.695 9.586 20.297 1 95.69 47 ASP B N 1
ATOM 2391 C CA . ASP B 1 47 ? -9.648 10 21.234 1 95.69 47 ASP B CA 1
ATOM 2392 C C . ASP B 1 47 ? -8.273 9.914 20.578 1 95.69 47 ASP B C 1
ATOM 2394 O O . ASP B 1 47 ? -8.016 9.039 19.75 1 95.69 47 ASP B O 1
ATOM 2398 N N . VAL B 1 48 ? -7.465 10.844 20.984 1 96.19 48 VAL B N 1
ATOM 2399 C CA . VAL B 1 48 ? -6.109 10.828 20.438 1 96.19 48 VAL B CA 1
ATOM 2400 C C . VAL B 1 48 ? -5.098 10.664 21.562 1 96.19 48 VAL B C 1
ATOM 2402 O O . VAL B 1 48 ? -5.234 11.281 22.625 1 96.19 48 VAL B O 1
ATOM 2405 N N . VAL B 1 49 ? -4.203 9.781 21.438 1 97.38 49 VAL B N 1
ATOM 2406 C CA . VAL B 1 49 ? -3.059 9.602 22.328 1 97.38 49 VAL B CA 1
ATOM 2407 C C . VAL B 1 49 ? -1.763 9.828 21.547 1 97.38 49 VAL B C 1
ATOM 2409 O O . VAL B 1 49 ? -1.407 9.031 20.688 1 97.38 49 VAL B O 1
ATOM 2412 N N . ASN B 1 50 ? -1.058 10.906 21.891 1 98.06 50 ASN B N 1
ATOM 2413 C CA . ASN B 1 50 ? 0.196 11.203 21.203 1 98.06 50 ASN B CA 1
ATOM 2414 C C . ASN B 1 50 ? 1.366 10.445 21.828 1 98.06 50 ASN B C 1
ATOM 2416 O O . ASN B 1 50 ? 1.513 10.406 23.047 1 98.06 50 ASN B O 1
ATOM 2420 N N . ILE B 1 51 ? 2.137 9.844 20.984 1 98.38 51 ILE B N 1
ATOM 2421 C CA . ILE B 1 51 ? 3.229 8.969 21.391 1 98.38 51 ILE B CA 1
ATOM 2422 C C . ILE B 1 51 ? 4.566 9.602 21.016 1 98.38 51 ILE B C 1
ATOM 2424 O O . ILE B 1 51 ? 4.727 10.117 19.906 1 98.38 51 ILE B O 1
ATOM 2428 N N . ASN B 1 52 ? 5.527 9.68 21.969 1 97.81 52 ASN B N 1
ATOM 2429 C CA . ASN B 1 52 ? 6.914 10.031 21.672 1 97.81 52 ASN B CA 1
ATOM 2430 C C . ASN B 1 52 ? 7.609 8.93 20.875 1 97.81 52 ASN B C 1
ATOM 2432 O O . ASN B 1 52 ? 7.898 7.855 21.406 1 97.81 52 ASN B O 1
ATOM 2436 N N . LEU B 1 53 ? 7.957 9.188 19.688 1 96.62 53 LEU B N 1
ATOM 2437 C CA . LEU B 1 53 ? 8.461 8.164 18.766 1 96.62 53 LEU B CA 1
ATOM 2438 C C . LEU B 1 53 ? 9.906 7.816 19.078 1 96.62 53 LEU B C 1
ATOM 2440 O O . LEU B 1 53 ? 10.406 6.77 18.672 1 96.62 53 LEU B O 1
ATOM 2444 N N . SER B 1 54 ? 10.602 8.719 19.719 1 95.81 54 SER B N 1
ATOM 2445 C CA . SER B 1 54 ? 12 8.484 20.062 1 95.81 54 SER B CA 1
ATOM 2446 C C . SER B 1 54 ? 12.125 7.695 21.359 1 95.81 54 SER B C 1
ATOM 2448 O O . SER B 1 54 ? 13.18 7.145 21.656 1 95.81 54 SER B O 1
ATOM 2450 N N . ASN B 1 55 ? 11.203 7.77 22.125 1 96.38 55 ASN B N 1
ATOM 2451 C CA . ASN B 1 55 ? 11.156 7.121 23.438 1 96.38 55 ASN B CA 1
ATOM 2452 C C . ASN B 1 55 ? 9.75 6.637 23.766 1 96.38 55 ASN B C 1
ATOM 2454 O O . ASN B 1 55 ? 9.148 7.105 24.734 1 96.38 55 ASN B O 1
ATOM 2458 N N . LYS B 1 56 ? 9.305 5.598 23.062 1 97.56 56 LYS B N 1
ATOM 2459 C CA . LYS B 1 56 ? 7.922 5.121 23.141 1 97.56 56 LYS B CA 1
ATOM 2460 C C . LYS B 1 56 ? 7.629 4.523 24.516 1 97.56 56 LYS B C 1
ATOM 2462 O O . LYS B 1 56 ? 8.477 3.84 25.094 1 97.56 56 LYS B O 1
ATOM 2467 N N . PRO B 1 57 ? 6.41 4.727 24.969 1 98.19 57 PRO B N 1
ATOM 2468 C CA . PRO B 1 57 ? 6.027 4.078 26.234 1 98.19 57 PRO B CA 1
ATOM 2469 C C . PRO B 1 57 ? 5.926 2.559 26.109 1 98.19 57 PRO B C 1
ATOM 2471 O O . PRO B 1 57 ? 5.457 2.053 25.078 1 98.19 57 PRO B O 1
ATOM 2474 N N . ASP B 1 58 ? 6.258 1.82 27.156 1 97.19 58 ASP B N 1
ATOM 2475 C CA . ASP B 1 58 ? 6.301 0.362 27.141 1 97.19 58 ASP B CA 1
ATOM 2476 C C . ASP B 1 58 ? 4.906 -0.225 26.922 1 97.19 58 ASP B C 1
ATOM 2478 O O . ASP B 1 58 ? 4.754 -1.226 26.219 1 97.19 58 ASP B O 1
ATOM 2482 N N . TRP B 1 59 ? 3.938 0.409 27.531 1 97.19 59 TRP B N 1
ATOM 2483 C CA . TRP B 1 59 ? 2.582 -0.126 27.453 1 97.19 59 TRP B CA 1
ATOM 2484 C C . TRP B 1 59 ? 2.055 -0.098 26.031 1 97.19 59 TRP B C 1
ATOM 2486 O O . TRP B 1 59 ? 1.061 -0.754 25.719 1 97.19 59 TRP B O 1
ATOM 2496 N N . LEU B 1 60 ? 2.641 0.767 25.109 1 97.81 60 LEU B N 1
ATOM 2497 C CA . LEU B 1 60 ? 2.209 0.826 23.719 1 97.81 60 LEU B CA 1
ATOM 2498 C C . LEU B 1 60 ? 2.336 -0.54 23.062 1 97.81 60 LEU B C 1
ATOM 2500 O O . LEU B 1 60 ? 1.459 -0.943 22.281 1 97.81 60 LEU B O 1
ATOM 2504 N N . TYR B 1 61 ? 3.379 -1.299 23.359 1 96.38 61 TYR B N 1
ATOM 2505 C CA . TYR B 1 61 ? 3.684 -2.574 22.719 1 96.38 61 TYR B CA 1
ATOM 2506 C C . TYR B 1 61 ? 2.68 -3.645 23.125 1 96.38 61 TYR B C 1
ATOM 2508 O O . TYR B 1 61 ? 2.521 -4.652 22.438 1 96.38 61 TYR B O 1
ATOM 2516 N N . ASP B 1 62 ? 2 -3.426 24.234 1 94.25 62 ASP B N 1
ATOM 2517 C CA . ASP B 1 62 ? 0.923 -4.32 24.641 1 94.25 62 ASP B CA 1
ATOM 2518 C C . ASP B 1 62 ? -0.313 -4.133 23.766 1 94.25 62 ASP B C 1
ATOM 2520 O O . ASP B 1 62 ? -1.072 -5.078 23.547 1 94.25 62 ASP B O 1
ATOM 2524 N N . ARG B 1 63 ? -0.492 -2.92 23.297 1 93 63 ARG B N 1
ATOM 2525 C CA . ARG B 1 63 ? -1.658 -2.588 22.484 1 93 63 ARG B CA 1
ATOM 2526 C C . ARG B 1 63 ? -1.35 -2.725 21 1 93 63 ARG B C 1
ATOM 2528 O O . ARG B 1 63 ? -2.18 -3.213 20.234 1 93 63 ARG B O 1
ATOM 2535 N N . VAL B 1 64 ? -0.206 -2.191 20.703 1 95.5 64 VAL B N 1
ATOM 2536 C CA . VAL B 1 64 ? 0.303 -2.223 19.344 1 95.5 64 VAL B CA 1
ATOM 2537 C C . VAL B 1 64 ? 1.613 -3.006 19.297 1 95.5 64 VAL B C 1
ATOM 2539 O O . VAL B 1 64 ? 2.697 -2.416 19.297 1 95.5 64 VAL B O 1
ATOM 2542 N N . PRO B 1 65 ? 1.574 -4.242 19.109 1 90.25 65 PRO B N 1
ATOM 2543 C CA . PRO B 1 65 ? 2.748 -5.102 19.266 1 90.25 65 PRO B CA 1
ATOM 2544 C C . PRO B 1 65 ? 3.939 -4.641 18.438 1 90.25 65 PRO B C 1
ATOM 2546 O O . PRO B 1 65 ? 5.082 -4.723 18.891 1 90.25 65 PRO B O 1
ATOM 2549 N N . GLN B 1 66 ? 3.754 -4.152 17.266 1 89.88 66 GLN B N 1
ATOM 2550 C CA . GLN B 1 66 ? 4.863 -3.713 16.438 1 89.88 66 GLN B CA 1
ATOM 2551 C C . GLN B 1 66 ? 5.281 -2.285 16.781 1 89.88 66 GLN B C 1
ATOM 2553 O O . GLN B 1 66 ? 6.273 -1.778 16.25 1 89.88 66 GLN B O 1
ATOM 2558 N N . GLY B 1 67 ? 4.52 -1.636 17.625 1 95 67 GLY B N 1
ATOM 2559 C CA . GLY B 1 67 ? 4.816 -0.273 18.031 1 95 67 GLY B CA 1
ATOM 2560 C C . GLY B 1 67 ? 4.652 0.737 16.922 1 95 67 GLY B C 1
ATOM 2561 O O . GLY B 1 67 ? 5.211 1.835 16.984 1 95 67 GLY B O 1
ATOM 2562 N N . LYS B 1 68 ? 3.992 0.371 15.906 1 95.31 68 LYS B N 1
ATOM 2563 C CA . LYS B 1 68 ? 3.826 1.242 14.75 1 95.31 68 LYS B CA 1
ATOM 2564 C C . LYS B 1 68 ? 2.783 2.322 15.016 1 95.31 68 LYS B C 1
ATOM 2566 O O . LYS B 1 68 ? 1.761 2.062 15.656 1 95.31 68 LYS B O 1
ATOM 2571 N N . ILE B 1 69 ? 3.012 3.512 14.656 1 97.31 69 ILE B N 1
ATOM 2572 C CA . ILE B 1 69 ? 2.115 4.66 14.672 1 97.31 69 ILE B CA 1
ATOM 2573 C C . ILE B 1 69 ? 1.973 5.223 13.266 1 97.31 69 ILE B C 1
ATOM 2575 O O . ILE B 1 69 ? 2.955 5.316 12.523 1 97.31 69 ILE B O 1
ATOM 2579 N N . PRO B 1 70 ? 0.816 5.57 12.719 1 98.5 70 PRO B N 1
ATOM 2580 C CA . PRO B 1 70 ? -0.447 5.609 13.461 1 98.5 70 PRO B CA 1
ATOM 2581 C C . PRO B 1 70 ? -1.036 4.219 13.695 1 98.5 70 PRO B C 1
ATOM 2583 O O . PRO B 1 70 ? -0.783 3.299 12.914 1 98.5 70 PRO B O 1
ATOM 2586 N N . ALA B 1 71 ? -1.725 4.059 14.75 1 98.62 71 ALA B N 1
ATOM 2587 C CA . ALA B 1 71 ? -2.527 2.879 15.055 1 98.62 71 ALA B CA 1
ATOM 2588 C C . ALA B 1 71 ? -3.926 3.273 15.531 1 98.62 71 ALA B C 1
ATOM 2590 O O . ALA B 1 71 ? -4.074 4.141 16.391 1 98.62 71 ALA B O 1
ATOM 2591 N N . LEU B 1 72 ? -4.922 2.723 14.938 1 98.56 72 LEU B N 1
ATOM 2592 C CA . LEU B 1 72 ? -6.309 2.988 15.297 1 98.56 72 LEU B CA 1
ATOM 2593 C C . LEU B 1 72 ? -6.887 1.842 16.125 1 98.56 72 LEU B C 1
ATOM 2595 O O . LEU B 1 72 ? -6.855 0.687 15.695 1 98.56 72 LEU B O 1
ATOM 2599 N N . GLU B 1 73 ? -7.25 2.098 17.266 1 97.12 73 GLU B N 1
ATOM 2600 C CA . GLU B 1 73 ? -8.039 1.164 18.062 1 97.12 73 GLU B CA 1
ATOM 2601 C C . GLU B 1 73 ? -9.531 1.344 17.812 1 97.12 73 GLU B C 1
ATOM 2603 O O . GLU B 1 73 ? -10.094 2.398 18.109 1 97.12 73 GLU B O 1
ATOM 2608 N N . THR B 1 74 ? -10.188 0.328 17.281 1 96.56 74 THR B N 1
ATOM 2609 C CA . THR B 1 74 ? -11.594 0.396 16.906 1 96.56 74 THR B CA 1
ATOM 2610 C C . THR B 1 74 ? -12.492 0.28 18.141 1 96.56 74 THR B C 1
ATOM 2612 O O . THR B 1 74 ? -12.008 0.059 19.25 1 96.56 74 THR B O 1
ATOM 2615 N N . GLU B 1 75 ? -13.805 0.374 17.844 1 92.12 75 GLU B N 1
ATOM 2616 C CA . GLU B 1 75 ? -14.805 0.303 18.906 1 92.12 75 GLU B CA 1
ATOM 2617 C C . GLU B 1 75 ? -14.797 -1.063 19.578 1 92.12 75 GLU B C 1
ATOM 2619 O O . GLU B 1 75 ? -15.125 -1.178 20.766 1 92.12 75 GLU B O 1
ATOM 2624 N N . THR B 1 76 ? -14.398 -2.092 18.891 1 90.69 76 THR B N 1
ATOM 2625 C CA . THR B 1 76 ? -14.391 -3.455 19.406 1 90.69 76 THR B CA 1
ATOM 2626 C C . THR B 1 76 ? -13.031 -3.793 20.031 1 90.69 76 THR B C 1
ATOM 2628 O O . THR B 1 76 ? -12.805 -4.93 20.438 1 90.69 76 THR B O 1
ATOM 2631 N N . GLY B 1 77 ? -12.133 -2.828 19.953 1 92.81 77 GLY B N 1
ATOM 2632 C CA . GLY B 1 77 ? -10.836 -3.047 20.578 1 92.81 77 GLY B CA 1
ATOM 2633 C C . GLY B 1 77 ? -9.797 -3.564 19.594 1 92.81 77 GLY B C 1
ATOM 2634 O O . GLY B 1 77 ? -8.656 -3.826 19.984 1 92.81 77 GLY B O 1
ATOM 2635 N N . ASP B 1 78 ? -10.141 -3.75 18.375 1 95.19 78 ASP B N 1
ATOM 2636 C CA . ASP B 1 78 ? -9.188 -4.184 17.359 1 95.19 78 ASP B CA 1
ATOM 2637 C C . ASP B 1 78 ? -8.203 -3.064 17.016 1 95.19 78 ASP B C 1
ATOM 2639 O O . ASP B 1 78 ? -8.555 -1.885 17.078 1 95.19 78 ASP B O 1
ATOM 2643 N N . ILE B 1 79 ? -6.992 -3.434 16.703 1 97.31 79 ILE B N 1
ATOM 2644 C CA . ILE B 1 79 ? -5.957 -2.461 16.359 1 97.31 79 ILE B CA 1
ATOM 2645 C C . ILE B 1 79 ? -5.641 -2.539 14.875 1 97.31 79 ILE B C 1
ATOM 2647 O O . ILE B 1 79 ? -5.363 -3.621 14.344 1 97.31 79 ILE B O 1
ATOM 2651 N N . LEU B 1 80 ? -5.734 -1.457 14.211 1 98.31 80 LEU B N 1
ATOM 2652 C CA . LEU B 1 80 ? -5.371 -1.323 12.805 1 98.31 80 LEU B CA 1
ATOM 2653 C C . LEU B 1 80 ? -4.172 -0.394 12.641 1 98.31 80 LEU B C 1
ATOM 2655 O O . LEU B 1 80 ? -4.137 0.687 13.234 1 98.31 80 LEU B O 1
ATOM 2659 N N . CYS B 1 81 ? -3.209 -0.86 11.867 1 98.06 81 CYS B N 1
ATOM 2660 C CA . CYS B 1 81 ? -2.035 -0.046 11.57 1 98.06 81 CYS B CA 1
ATOM 2661 C C . CYS B 1 81 ? -1.917 0.219 10.07 1 98.06 81 CYS B C 1
ATOM 2663 O O . CYS B 1 81 ? -2.713 -0.292 9.281 1 98.06 81 CYS B O 1
ATOM 2665 N N . GLU B 1 82 ? -0.919 1.041 9.727 1 97.75 82 GLU B N 1
ATOM 2666 C CA . GLU B 1 82 ? -0.707 1.518 8.359 1 97.75 82 GLU B CA 1
ATOM 2667 C C . GLU B 1 82 ? -1.742 2.57 7.977 1 97.75 82 GLU B C 1
ATOM 2669 O O . GLU B 1 82 ? -2.939 2.279 7.914 1 97.75 82 GLU B O 1
ATOM 2674 N N . SER B 1 83 ? -1.297 3.727 7.66 1 98.62 83 SER B N 1
ATOM 2675 C CA . SER B 1 83 ? -2.182 4.871 7.473 1 98.62 83 SER B CA 1
ATOM 2676 C C . SER B 1 83 ? -3.174 4.621 6.34 1 98.62 83 SER B C 1
ATOM 2678 O O . SER B 1 83 ? -4.371 4.883 6.488 1 98.62 83 SER B O 1
ATOM 2680 N N . LEU B 1 84 ? -2.689 4.027 5.238 1 98.62 84 LEU B N 1
ATOM 2681 C CA . LEU B 1 84 ? -3.562 3.838 4.086 1 98.62 84 LEU B CA 1
ATOM 2682 C C . LEU B 1 84 ? -4.609 2.766 4.367 1 98.62 84 LEU B C 1
ATOM 2684 O O . LEU B 1 84 ? -5.734 2.846 3.871 1 98.62 84 LEU B O 1
ATOM 2688 N N . ILE B 1 85 ? -4.285 1.738 5.188 1 98.69 85 ILE B N 1
ATOM 2689 C CA . ILE B 1 85 ? -5.238 0.702 5.57 1 98.69 85 ILE B CA 1
ATOM 2690 C C . ILE B 1 85 ? -6.289 1.288 6.508 1 98.69 85 ILE B C 1
ATOM 2692 O O . ILE B 1 85 ? -7.488 1.036 6.344 1 98.69 85 ILE B O 1
ATOM 2696 N N . ILE B 1 86 ? -5.828 2.086 7.445 1 98.81 86 ILE B N 1
ATOM 2697 C CA . ILE B 1 86 ? -6.723 2.699 8.422 1 98.81 86 ILE B CA 1
ATOM 2698 C C . ILE B 1 86 ? -7.746 3.58 7.703 1 98.81 86 ILE B C 1
ATOM 2700 O O . ILE B 1 86 ? -8.945 3.488 7.965 1 98.81 86 ILE B O 1
ATOM 2704 N N . VAL B 1 87 ? -7.27 4.41 6.762 1 98.81 87 VAL B N 1
ATOM 2705 C CA . VAL B 1 87 ? -8.172 5.371 6.133 1 98.81 87 VAL B CA 1
ATOM 2706 C C . VAL B 1 87 ? -9.148 4.641 5.219 1 98.81 87 VAL B C 1
ATOM 2708 O O . VAL B 1 87 ? -10.305 5.051 5.078 1 98.81 87 VAL B O 1
ATOM 2711 N N . ASP B 1 88 ? -8.688 3.586 4.555 1 98.5 88 ASP B N 1
ATOM 2712 C CA . ASP B 1 88 ? -9.594 2.775 3.752 1 98.5 88 ASP B CA 1
ATOM 2713 C C . ASP B 1 88 ? -10.672 2.133 4.625 1 98.5 88 ASP B C 1
ATOM 2715 O O . ASP B 1 88 ? -11.852 2.119 4.258 1 98.5 88 ASP B O 1
ATOM 2719 N N . TYR B 1 89 ? -10.281 1.586 5.781 1 98.62 89 TYR B N 1
ATOM 2720 C CA . TYR B 1 89 ? -11.227 1.016 6.734 1 98.62 89 TYR B CA 1
ATOM 2721 C C . TYR B 1 89 ? -12.273 2.045 7.141 1 98.62 89 TYR B C 1
ATOM 2723 O O . TYR B 1 89 ? -13.477 1.773 7.086 1 98.62 89 TYR B O 1
ATOM 2731 N N . LEU B 1 90 ? -11.82 3.234 7.512 1 98.62 90 LEU B N 1
ATOM 2732 C CA . LEU B 1 90 ? -12.719 4.289 7.969 1 98.62 90 LEU B CA 1
ATOM 2733 C C . LEU B 1 90 ? -13.703 4.672 6.871 1 98.62 90 LEU B C 1
ATOM 2735 O O . LEU B 1 90 ? -14.891 4.863 7.141 1 98.62 90 LEU B O 1
ATOM 2739 N N . ASP B 1 91 ? -13.18 4.785 5.668 1 98.12 91 ASP B N 1
ATOM 2740 C CA . ASP B 1 91 ? -14.031 5.199 4.555 1 98.12 91 ASP B CA 1
ATOM 2741 C C . ASP B 1 91 ? -15.07 4.133 4.234 1 98.12 91 ASP B C 1
ATOM 2743 O O . ASP B 1 91 ? -16.172 4.449 3.799 1 98.12 91 ASP B O 1
ATOM 2747 N N . GLU B 1 92 ? -14.711 2.857 4.383 1 97.06 92 GLU B N 1
ATOM 2748 C CA . GLU B 1 92 ? -15.609 1.757 4.066 1 97.06 92 GLU B CA 1
ATOM 2749 C C . GLU B 1 92 ? -16.594 1.495 5.211 1 97.06 92 GLU B C 1
ATOM 2751 O O . GLU B 1 92 ? -17.75 1.151 4.977 1 97.06 92 GLU B O 1
ATOM 2756 N N . ARG B 1 93 ? -16.141 1.637 6.414 1 97 93 ARG B N 1
ATOM 2757 C CA . ARG B 1 93 ? -16.953 1.332 7.59 1 97 93 ARG B CA 1
ATOM 2758 C C . ARG B 1 93 ? -17.984 2.42 7.84 1 97 93 ARG B C 1
ATOM 2760 O O . ARG B 1 93 ? -19.125 2.129 8.234 1 97 93 ARG B O 1
ATOM 2767 N N . TYR B 1 94 ? -17.531 3.629 7.684 1 96.44 94 TYR B N 1
ATOM 2768 C CA . TYR B 1 94 ? -18.406 4.777 7.91 1 96.44 94 TYR B CA 1
ATOM 2769 C C . TYR B 1 94 ? -18.797 5.434 6.59 1 96.44 94 TYR B C 1
ATOM 2771 O O . TYR B 1 94 ? -18.031 6.211 6.023 1 96.44 94 TYR B O 1
ATOM 2779 N N . HIS B 1 95 ? -19.969 5.285 6.141 1 92.5 95 HIS B N 1
ATOM 2780 C CA . HIS B 1 95 ? -20.406 5.562 4.777 1 92.5 95 HIS B CA 1
ATOM 2781 C C . HIS B 1 95 ? -20.703 7.043 4.586 1 92.5 95 HIS B C 1
ATOM 2783 O O . HIS B 1 95 ? -20.844 7.512 3.451 1 92.5 95 HIS B O 1
ATOM 2789 N N . GLN B 1 96 ? -20.781 7.695 5.676 1 91.38 96 GLN B N 1
ATOM 2790 C CA . GLN B 1 96 ? -21.016 9.125 5.527 1 91.38 96 GLN B CA 1
ATOM 2791 C C . GLN B 1 96 ? -19.797 9.828 4.934 1 91.38 96 GLN B C 1
ATOM 2793 O O . GLN B 1 96 ? -18.656 9.469 5.23 1 91.38 96 GLN B O 1
ATOM 2798 N N . HIS B 1 97 ? -20.047 10.719 3.967 1 90.81 97 HIS B N 1
ATOM 2799 C CA . HIS B 1 97 ? -19 11.523 3.357 1 90.81 97 HIS B CA 1
ATOM 2800 C C . HIS B 1 97 ? -17.922 10.633 2.723 1 90.81 97 HIS B C 1
ATOM 2802 O O . HIS B 1 97 ? -16.75 10.703 3.098 1 90.81 97 HIS B O 1
ATOM 2808 N N . GLN B 1 98 ? -18.344 9.867 1.827 1 94.88 98 GLN B N 1
ATOM 2809 C CA . GLN B 1 98 ? -17.406 8.992 1.137 1 94.88 98 GLN B CA 1
ATOM 2810 C C . GLN B 1 98 ? -16.266 9.789 0.497 1 94.88 98 GLN B C 1
ATOM 2812 O O . GLN B 1 98 ? -16.516 10.75 -0.231 1 94.88 98 GLN B O 1
ATOM 2817 N N . LEU B 1 99 ? -15.062 9.398 0.758 1 98.06 99 LEU B N 1
ATOM 2818 C CA . LEU B 1 99 ? -13.906 10.18 0.352 1 98.06 99 LEU B CA 1
ATOM 2819 C C . LEU B 1 99 ? -13.289 9.617 -0.924 1 98.06 99 LEU B C 1
ATOM 2821 O O . LEU B 1 99 ? -12.719 10.359 -1.724 1 98.06 99 LEU B O 1
ATOM 2825 N N . HIS B 1 100 ? -13.266 8.305 -1.105 1 98.06 100 HIS B N 1
ATOM 2826 C CA . HIS B 1 100 ? -12.844 7.715 -2.371 1 98.06 100 HIS B CA 1
ATOM 2827 C C . HIS B 1 100 ? -13.891 7.945 -3.461 1 98.06 100 HIS B C 1
ATOM 2829 O O . HIS B 1 100 ? -15.086 8.039 -3.172 1 98.06 100 HIS B O 1
ATOM 2835 N N . PRO B 1 101 ? -13.375 8.008 -4.711 1 96.31 101 PRO B N 1
ATOM 2836 C CA . PRO B 1 101 ? -14.359 8.016 -5.801 1 96.31 101 PRO B CA 1
ATOM 2837 C C . PRO B 1 101 ? -15.219 6.762 -5.832 1 96.31 101 PRO B C 1
ATOM 2839 O O . PRO B 1 101 ? -14.742 5.668 -5.512 1 96.31 101 PRO B O 1
ATOM 2842 N N . LYS B 1 102 ? -16.484 6.902 -6.234 1 95.06 102 LYS B N 1
ATOM 2843 C CA . LYS B 1 102 ? -17.391 5.766 -6.395 1 95.06 102 LYS B CA 1
ATOM 2844 C C . LYS B 1 102 ? -16.984 4.902 -7.582 1 95.06 102 LYS B C 1
ATOM 2846 O O . LYS B 1 102 ? -17.125 3.678 -7.543 1 95.06 102 LYS B O 1
ATOM 2851 N N . ASP B 1 103 ? -16.516 5.582 -8.625 1 96.75 103 ASP B N 1
ATOM 2852 C CA . ASP B 1 103 ? -16.031 4.863 -9.805 1 96.75 103 ASP B CA 1
ATOM 2853 C C . ASP B 1 103 ? -14.75 4.105 -9.5 1 96.75 103 ASP B C 1
ATOM 2855 O O . ASP B 1 103 ? -13.719 4.715 -9.195 1 96.75 103 ASP B O 1
ATOM 2859 N N . PRO B 1 104 ? -14.758 2.758 -9.648 1 97.5 104 PRO B N 1
ATOM 2860 C CA . PRO B 1 104 ? -13.57 1.966 -9.328 1 97.5 104 PRO B CA 1
ATOM 2861 C C . PRO B 1 104 ? -12.352 2.371 -10.141 1 97.5 104 PRO B C 1
ATOM 2863 O O . PRO B 1 104 ? -11.219 2.311 -9.648 1 97.5 104 PRO B O 1
ATOM 2866 N N . LEU B 1 105 ? -12.578 2.717 -11.359 1 97.88 105 LEU B N 1
ATOM 2867 C CA . LEU B 1 105 ? -11.453 3.109 -12.203 1 97.88 105 LEU B CA 1
ATOM 2868 C C . LEU B 1 105 ? -10.797 4.387 -11.68 1 97.88 105 LEU B C 1
ATOM 2870 O O . LEU B 1 105 ? -9.578 4.457 -11.555 1 97.88 105 LEU B O 1
ATOM 2874 N N . GLN B 1 106 ? -11.609 5.391 -11.383 1 97.19 106 GLN B N 1
ATOM 2875 C CA . GLN B 1 106 ? -11.062 6.633 -10.844 1 97.19 106 GLN B CA 1
ATOM 2876 C C . GLN B 1 106 ? -10.383 6.398 -9.5 1 97.19 106 GLN B C 1
ATOM 2878 O O . GLN B 1 106 ? -9.352 6.996 -9.203 1 97.19 106 GLN B O 1
ATOM 2883 N N . LYS B 1 107 ? -11 5.566 -8.664 1 98.12 107 LYS B N 1
ATOM 2884 C CA . LYS B 1 107 ? -10.367 5.211 -7.391 1 98.12 107 LYS B CA 1
ATOM 2885 C C . LYS B 1 107 ? -8.992 4.598 -7.609 1 98.12 107 LYS B C 1
ATOM 2887 O O . LYS B 1 107 ? -8.031 4.949 -6.922 1 98.12 107 LYS B O 1
ATOM 2892 N N . ALA B 1 108 ? -8.875 3.711 -8.547 1 98.38 108 ALA B N 1
ATOM 2893 C CA . ALA B 1 108 ? -7.602 3.07 -8.867 1 98.38 108 ALA B CA 1
ATOM 2894 C C . ALA B 1 108 ? -6.582 4.094 -9.352 1 98.38 108 ALA B C 1
ATOM 2896 O O . ALA B 1 108 ? -5.414 4.051 -8.953 1 98.38 108 ALA B O 1
ATOM 2897 N N . LYS B 1 109 ? -7.012 4.953 -10.188 1 97.38 109 LYS B N 1
ATOM 2898 C CA . LYS B 1 109 ? -6.125 5.996 -10.695 1 97.38 109 LYS B CA 1
ATOM 2899 C C . LYS B 1 109 ? -5.625 6.891 -9.562 1 97.38 109 LYS B C 1
ATOM 2901 O O . LYS B 1 109 ? -4.449 7.258 -9.523 1 97.38 109 LYS B O 1
ATOM 2906 N N . ASP B 1 110 ? -6.512 7.254 -8.68 1 98.25 110 ASP B N 1
ATOM 2907 C CA . ASP B 1 110 ? -6.117 8.047 -7.52 1 98.25 110 ASP B CA 1
ATOM 2908 C C . ASP B 1 110 ? -5.105 7.297 -6.66 1 98.25 110 ASP B C 1
ATOM 2910 O O . ASP B 1 110 ? -4.137 7.887 -6.172 1 98.25 110 ASP B O 1
ATOM 2914 N N . ARG B 1 111 ? -5.34 6.027 -6.453 1 98.38 111 ARG B N 1
ATOM 2915 C CA . ARG B 1 111 ? -4.414 5.211 -5.676 1 98.38 111 ARG B CA 1
ATOM 2916 C C . ARG B 1 111 ? -3.041 5.16 -6.336 1 98.38 111 ARG B C 1
ATOM 2918 O O . ARG B 1 111 ? -2.016 5.176 -5.652 1 98.38 111 ARG B O 1
ATOM 2925 N N . MET B 1 112 ? -3.031 5.074 -7.652 1 97.56 112 MET B N 1
ATOM 2926 C CA . MET B 1 112 ? -1.763 5.09 -8.375 1 97.56 112 MET B CA 1
ATOM 2927 C C . MET B 1 112 ? -1.02 6.398 -8.141 1 97.56 112 MET B C 1
ATOM 2929 O O . MET B 1 112 ? 0.206 6.41 -8.008 1 97.56 112 MET B O 1
ATOM 2933 N N . LEU B 1 113 ? -1.769 7.496 -8.117 1 97.56 113 LEU B N 1
ATOM 2934 C CA . LEU B 1 113 ? -1.15 8.789 -7.844 1 97.56 113 LEU B CA 1
ATOM 2935 C C . LEU B 1 113 ? -0.566 8.828 -6.434 1 97.56 113 LEU B C 1
ATOM 2937 O O . LEU B 1 113 ? 0.528 9.352 -6.223 1 97.56 113 LEU B O 1
ATOM 2941 N N . ILE B 1 114 ? -1.3 8.289 -5.484 1 98.06 114 ILE B N 1
ATOM 2942 C CA . ILE B 1 114 ? -0.809 8.219 -4.109 1 98.06 114 ILE B CA 1
ATOM 2943 C C . ILE B 1 114 ? 0.482 7.406 -4.062 1 98.06 114 ILE B C 1
ATOM 2945 O O . ILE B 1 114 ? 1.451 7.805 -3.414 1 98.06 114 ILE B O 1
ATOM 2949 N N . GLU B 1 115 ? 0.46 6.293 -4.738 1 97.06 115 GLU B N 1
ATOM 2950 C CA . GLU B 1 115 ? 1.659 5.465 -4.816 1 97.06 115 GLU B CA 1
ATOM 2951 C C . GLU B 1 115 ? 2.822 6.23 -5.438 1 97.06 115 GLU B C 1
ATOM 2953 O O . GLU B 1 115 ? 3.957 6.137 -4.969 1 97.06 115 GLU B O 1
ATOM 2958 N N . GLN B 1 116 ? 2.594 6.926 -6.496 1 95.12 116 GLN B N 1
ATOM 2959 C CA . GLN B 1 116 ? 3.633 7.691 -7.18 1 95.12 116 GLN B CA 1
ATOM 2960 C C . GLN B 1 116 ? 4.18 8.797 -6.289 1 95.12 116 GLN B C 1
ATOM 2962 O O . GLN B 1 116 ? 5.348 9.172 -6.402 1 95.12 116 GLN B O 1
ATOM 2967 N N . PHE B 1 117 ? 3.346 9.312 -5.438 1 96.5 117 PHE B N 1
ATOM 2968 C CA . PHE B 1 117 ? 3.746 10.375 -4.527 1 96.5 117 PHE B CA 1
ATOM 2969 C C . PHE B 1 117 ? 4.797 9.875 -3.543 1 96.5 117 PHE B C 1
ATOM 2971 O O . PHE B 1 117 ? 5.531 10.672 -2.955 1 96.5 117 PHE B O 1
ATOM 2978 N N . ASN B 1 118 ? 4.832 8.594 -3.311 1 95.12 118 ASN B N 1
ATOM 2979 C CA . ASN B 1 118 ? 5.812 8.016 -2.402 1 95.12 118 ASN B CA 1
ATOM 2980 C C . ASN B 1 118 ? 7.234 8.398 -2.795 1 95.12 118 ASN B C 1
ATOM 2982 O O . ASN B 1 118 ? 8.109 8.539 -1.935 1 95.12 118 ASN B O 1
ATOM 2986 N N . ARG B 1 119 ? 7.48 8.562 -4.086 1 90.94 119 ARG B N 1
ATOM 2987 C CA . ARG B 1 119 ? 8.797 8.992 -4.543 1 90.94 119 ARG B CA 1
ATOM 2988 C C . ARG B 1 119 ? 9.141 10.375 -4.008 1 90.94 119 ARG B C 1
ATOM 2990 O O . ARG B 1 119 ? 10.289 10.648 -3.65 1 90.94 119 ARG B O 1
ATOM 2997 N N . ILE B 1 120 ? 8.148 11.219 -4.047 1 90.44 120 ILE B N 1
ATOM 2998 C CA . ILE B 1 120 ? 8.336 12.562 -3.508 1 90.44 120 ILE B CA 1
ATOM 2999 C C . ILE B 1 120 ? 8.602 12.484 -2.006 1 90.44 120 ILE B C 1
ATOM 3001 O O . ILE B 1 120 ? 9.516 13.133 -1.497 1 90.44 120 ILE B O 1
ATOM 3005 N N . ILE B 1 121 ? 7.844 11.703 -1.316 1 93.81 121 ILE B N 1
ATOM 3006 C CA . ILE B 1 121 ? 8.008 11.508 0.12 1 93.81 121 ILE B CA 1
ATOM 3007 C C . ILE B 1 121 ? 9.438 11.062 0.421 1 93.81 121 ILE B C 1
ATOM 3009 O O . ILE B 1 121 ? 10.109 11.648 1.272 1 93.81 121 ILE B O 1
ATOM 3013 N N . SER B 1 122 ? 9.883 10.047 -0.29 1 92.25 122 SER B N 1
ATOM 3014 C CA . SER B 1 122 ? 11.211 9.508 -0.067 1 92.25 122 SER B CA 1
ATOM 3015 C C . SER B 1 122 ? 12.289 10.555 -0.316 1 92.25 122 SER B C 1
ATOM 3017 O O . SER B 1 122 ? 13.258 10.656 0.442 1 92.25 122 SER B O 1
ATOM 3019 N N . THR B 1 123 ? 12.133 11.25 -1.392 1 87.69 123 THR B N 1
ATOM 3020 C CA . THR B 1 123 ? 13.102 12.289 -1.74 1 87.69 123 THR B CA 1
ATOM 3021 C C . THR B 1 123 ? 13.117 13.391 -0.683 1 87.69 123 THR B C 1
ATOM 3023 O O . THR B 1 123 ? 14.188 13.844 -0.267 1 87.69 123 THR B O 1
ATOM 3026 N N . MET B 1 124 ? 11.953 13.828 -0.26 1 86.88 124 MET B N 1
ATOM 3027 C CA . MET B 1 124 ? 11.859 14.852 0.781 1 86.88 124 MET B CA 1
ATOM 3028 C C . MET B 1 124 ? 12.555 14.391 2.059 1 86.88 124 MET B C 1
ATOM 3030 O O . MET B 1 124 ? 13.266 15.172 2.697 1 86.88 124 MET B O 1
ATOM 3034 N N . TYR B 1 125 ? 12.328 13.188 2.473 1 87.88 125 TYR B N 1
ATOM 3035 C CA . TYR B 1 125 ? 12.969 12.641 3.664 1 87.88 125 TYR B CA 1
ATOM 3036 C C . TYR B 1 125 ? 14.484 12.656 3.529 1 87.88 125 TYR B C 1
ATOM 3038 O O . TYR B 1 125 ? 15.195 13.008 4.473 1 87.88 125 TYR B O 1
ATOM 3046 N N . ARG B 1 126 ? 14.945 12.273 2.373 1 85.69 126 ARG B N 1
ATOM 3047 C CA . ARG B 1 126 ? 16.391 12.281 2.139 1 85.69 126 ARG B CA 1
ATOM 3048 C C . ARG B 1 126 ? 16.953 13.688 2.275 1 85.69 126 ARG B C 1
ATOM 3050 O O . ARG B 1 126 ? 18.016 13.875 2.887 1 85.69 126 ARG B O 1
ATOM 3057 N N . VAL B 1 127 ? 16.281 14.602 1.728 1 81.25 127 VAL B N 1
ATOM 3058 C CA . VAL B 1 127 ? 16.734 15.984 1.744 1 81.25 127 VAL B CA 1
ATOM 3059 C C . VAL B 1 127 ? 16.719 16.516 3.176 1 81.25 127 VAL B C 1
ATOM 3061 O O . VAL B 1 127 ? 17.625 17.25 3.58 1 81.25 127 VAL B O 1
ATOM 3064 N N . MET B 1 128 ? 15.781 16.156 3.871 1 81.19 128 MET B N 1
ATOM 3065 C CA . MET B 1 128 ? 15.609 16.656 5.234 1 81.19 128 MET B CA 1
ATOM 3066 C C . MET B 1 128 ? 16.625 16.016 6.176 1 81.19 128 MET B C 1
ATOM 3068 O O . MET B 1 128 ? 17.078 16.641 7.129 1 81.19 128 MET B O 1
ATOM 3072 N N . MET B 1 129 ? 16.938 14.789 5.926 1 78.69 129 MET B N 1
ATOM 3073 C CA . MET B 1 129 ? 17.812 14.055 6.832 1 78.69 129 MET B CA 1
ATOM 3074 C C . MET B 1 129 ? 19.281 14.32 6.484 1 78.69 129 MET B C 1
ATOM 3076 O O . MET B 1 129 ? 20.156 14.203 7.344 1 78.69 129 MET B O 1
ATOM 3080 N N . HIS B 1 130 ? 19.516 14.492 5.301 1 75.38 130 HIS B N 1
ATOM 3081 C CA . HIS B 1 130 ? 20.922 14.695 4.918 1 75.38 130 HIS B CA 1
ATOM 3082 C C . HIS B 1 130 ? 21.219 16.172 4.707 1 75.38 130 HIS B C 1
ATOM 3084 O O . HIS B 1 130 ? 20.516 16.859 3.963 1 75.38 130 HIS B O 1
ATOM 3090 N N . VAL B 1 131 ? 21.672 16.953 5.836 1 61.34 131 VAL B N 1
ATOM 3091 C CA . VAL B 1 131 ? 21.953 18.375 5.938 1 61.34 131 VAL B CA 1
ATOM 3092 C C . VAL B 1 131 ? 22.828 18.812 4.762 1 61.34 131 VAL B C 1
ATOM 3094 O O . VAL B 1 131 ? 22.969 20.016 4.5 1 61.34 131 VAL B O 1
ATOM 3097 N N . GLY B 1 132 ? 22.828 18.109 3.586 1 59.09 132 GLY B N 1
ATOM 3098 C CA . GLY B 1 132 ? 23.656 18.594 2.49 1 59.09 132 GLY B CA 1
ATOM 3099 C C . GLY B 1 132 ? 22.844 19.047 1.287 1 59.09 132 GLY B C 1
ATOM 3100 O O . GLY B 1 132 ? 21.625 19.141 1.355 1 59.09 132 GLY B O 1
ATOM 3101 N N . ARG B 1 133 ? 23.562 19.469 0.296 1 60.75 133 ARG B N 1
ATOM 3102 C CA . ARG B 1 133 ? 23 19.938 -0.97 1 60.75 133 ARG B CA 1
ATOM 3103 C C . ARG B 1 133 ? 22.141 18.859 -1.619 1 60.75 133 ARG B C 1
ATOM 3105 O O . ARG B 1 133 ? 22.469 17.672 -1.553 1 60.75 133 ARG B O 1
ATOM 3112 N N . ILE B 1 134 ? 20.844 19.281 -1.798 1 65.44 134 ILE B N 1
ATOM 3113 C CA . ILE B 1 134 ? 19.984 18.406 -2.592 1 65.44 134 ILE B CA 1
ATOM 3114 C C . ILE B 1 134 ? 20.719 17.969 -3.855 1 65.44 134 ILE B C 1
ATOM 3116 O O . ILE B 1 134 ? 21.266 18.797 -4.582 1 65.44 134 ILE B O 1
ATOM 3120 N N . GLY B 1 135 ? 20.875 16.656 -4.027 1 72.56 135 GLY B N 1
ATOM 3121 C CA . GLY B 1 135 ? 21.5 16.156 -5.238 1 72.56 135 GLY B CA 1
ATOM 3122 C C . GLY B 1 135 ? 20.641 16.328 -6.473 1 72.56 135 GLY B C 1
ATOM 3123 O O . GLY B 1 135 ? 19.438 16.562 -6.367 1 72.56 135 GLY B O 1
ATOM 3124 N N . LEU B 1 136 ? 21.281 16.438 -7.625 1 75.31 136 LEU B N 1
ATOM 3125 C CA . LEU B 1 136 ? 20.609 16.609 -8.906 1 75.31 136 LEU B CA 1
ATOM 3126 C C . LEU B 1 136 ? 19.5 15.578 -9.094 1 75.31 136 LEU B C 1
ATOM 3128 O O . LEU B 1 136 ? 18.438 15.898 -9.609 1 75.31 136 LEU B O 1
ATOM 3132 N N . ASP B 1 137 ? 19.688 14.398 -8.578 1 78 137 ASP B N 1
ATOM 3133 C CA . ASP B 1 137 ? 18.703 13.328 -8.727 1 78 137 ASP B CA 1
ATOM 3134 C C . ASP B 1 137 ? 17.453 13.602 -7.887 1 78 137 ASP B C 1
ATOM 3136 O O . ASP B 1 137 ? 16.344 13.336 -8.328 1 78 137 ASP B O 1
ATOM 3140 N N . ASP B 1 138 ? 17.703 14.18 -6.844 1 80.94 138 ASP B N 1
ATOM 3141 C CA . ASP B 1 138 ? 16.594 14.547 -5.969 1 80.94 138 ASP B CA 1
ATOM 3142 C C . ASP B 1 138 ? 15.75 15.656 -6.586 1 80.94 138 ASP B C 1
ATOM 3144 O O . ASP B 1 138 ? 14.523 15.594 -6.578 1 80.94 138 ASP B O 1
ATOM 3148 N N . ASP B 1 139 ? 16.438 16.562 -7.148 1 81.62 139 ASP B N 1
ATOM 3149 C CA . ASP B 1 139 ? 15.758 17.688 -7.789 1 81.62 139 ASP B CA 1
ATOM 3150 C C . ASP B 1 139 ? 14.867 17.203 -8.938 1 81.62 139 ASP B C 1
ATOM 3152 O O . ASP B 1 139 ? 13.727 17.641 -9.062 1 81.62 139 ASP B O 1
ATOM 3156 N N . GLU B 1 140 ? 15.398 16.359 -9.688 1 82.94 140 GLU B N 1
ATOM 3157 C CA . GLU B 1 140 ? 14.664 15.844 -10.836 1 82.94 140 GLU B CA 1
ATOM 3158 C C . GLU B 1 140 ? 13.445 15.039 -10.398 1 82.94 140 GLU B C 1
ATOM 3160 O O . GLU B 1 140 ? 12.375 15.125 -11.016 1 82.94 140 GLU B O 1
ATOM 3165 N N . ALA B 1 141 ? 13.648 14.312 -9.352 1 82.31 141 ALA B N 1
ATOM 3166 C CA . ALA B 1 141 ? 12.555 13.492 -8.836 1 82.31 141 ALA B CA 1
ATOM 3167 C C . ALA B 1 141 ? 11.414 14.352 -8.312 1 82.31 141 ALA B C 1
ATOM 3169 O O . ALA B 1 141 ? 10.242 14.109 -8.625 1 82.31 141 ALA B O 1
ATOM 3170 N N . ILE B 1 142 ? 11.773 15.328 -7.645 1 83.94 142 ILE B N 1
ATOM 3171 C CA . ILE B 1 142 ? 10.773 16.219 -7.066 1 83.94 142 ILE B CA 1
ATOM 3172 C C . ILE B 1 142 ? 10.078 17 -8.18 1 83.94 142 ILE B C 1
ATOM 3174 O O . ILE B 1 142 ? 8.844 17.062 -8.219 1 83.94 142 ILE B O 1
ATOM 3178 N N . SER B 1 143 ? 10.898 17.5 -9.102 1 86.94 143 SER B N 1
ATOM 3179 C CA . SER B 1 143 ? 10.352 18.312 -10.188 1 86.94 143 SER B CA 1
ATOM 3180 C C . SER B 1 143 ? 9.414 17.5 -11.07 1 86.94 143 SER B C 1
ATOM 3182 O O . SER B 1 143 ? 8.32 17.953 -11.414 1 86.94 143 SER B O 1
ATOM 3184 N N . SER B 1 144 ? 9.852 16.328 -11.406 1 87.5 144 SER B N 1
ATOM 3185 C CA . SER B 1 144 ? 9.016 15.453 -12.234 1 87.5 144 SER B CA 1
ATOM 3186 C C . SER B 1 144 ? 7.723 15.086 -11.516 1 87.5 144 SER B C 1
ATOM 3188 O O . SER B 1 144 ? 6.656 15.039 -12.133 1 87.5 144 SER B O 1
ATOM 3190 N N . GLY B 1 145 ? 7.867 14.805 -10.266 1 89.19 145 GLY B N 1
ATOM 3191 C CA . GLY B 1 145 ? 6.684 14.516 -9.469 1 89.19 145 GLY B CA 1
ATOM 3192 C C . GLY B 1 145 ? 5.707 15.68 -9.414 1 89.19 145 GLY B C 1
ATOM 3193 O O . GLY B 1 145 ? 4.516 15.508 -9.68 1 89.19 145 GLY B O 1
ATOM 3194 N N . LEU B 1 146 ? 6.219 16.828 -9.125 1 90.31 146 LEU B N 1
ATOM 3195 C CA . LEU B 1 146 ? 5.371 18.016 -9.016 1 90.31 146 LEU B CA 1
ATOM 3196 C C . LEU B 1 146 ? 4.691 18.312 -10.352 1 90.31 146 LEU B C 1
ATOM 3198 O O . LEU B 1 146 ? 3.52 18.703 -10.383 1 90.31 146 LEU B O 1
ATOM 3202 N N . SER B 1 147 ? 5.43 18.125 -11.391 1 92.94 147 SER B N 1
ATOM 3203 C CA . SER B 1 147 ? 4.867 18.375 -12.719 1 92.94 147 SER B CA 1
ATOM 3204 C C . SER B 1 147 ? 3.691 17.453 -13 1 92.94 147 SER B C 1
ATOM 3206 O O . SER B 1 147 ? 2.697 17.859 -13.602 1 92.94 147 SER B O 1
ATOM 3208 N N . LYS B 1 148 ? 3.842 16.266 -12.633 1 94.12 148 LYS B N 1
ATOM 3209 C CA . LYS B 1 148 ? 2.768 15.297 -12.82 1 94.12 148 LYS B CA 1
ATOM 3210 C C . LYS B 1 148 ? 1.512 15.711 -12.062 1 94.12 148 LYS B C 1
ATOM 3212 O O . LYS B 1 148 ? 0.41 15.688 -12.609 1 94.12 148 LYS B O 1
ATOM 3217 N N . PHE B 1 149 ? 1.588 16.109 -10.859 1 96.12 149 PHE B N 1
ATOM 3218 C CA . PHE B 1 149 ? 0.441 16.484 -10.039 1 96.12 149 PHE B CA 1
ATOM 3219 C C . PHE B 1 149 ? -0.142 17.812 -10.5 1 96.12 149 PHE B C 1
ATOM 3221 O O . PHE B 1 149 ? -1.354 18.016 -10.422 1 96.12 149 PHE B O 1
ATOM 3228 N N . GLU B 1 150 ? 0.738 18.734 -10.992 1 95.88 150 GLU B N 1
ATOM 3229 C CA . GLU B 1 150 ? 0.263 19.953 -11.625 1 95.88 150 GLU B CA 1
ATOM 3230 C C . GLU B 1 150 ? -0.648 19.656 -12.812 1 95.88 150 GLU B C 1
ATOM 3232 O O . GLU B 1 150 ? -1.72 20.25 -12.945 1 95.88 150 GLU B O 1
ATOM 3237 N N . ARG B 1 151 ? -0.164 18.75 -13.602 1 95.06 151 ARG B N 1
ATOM 3238 C CA . ARG B 1 151 ? -0.931 18.344 -14.773 1 95.06 151 ARG B CA 1
ATOM 3239 C C . ARG B 1 151 ? -2.246 17.688 -14.375 1 95.06 151 ARG B C 1
ATOM 3241 O O . ARG B 1 151 ? -3.293 17.969 -14.961 1 95.06 151 ARG B O 1
ATOM 3248 N N . GLU B 1 152 ? -2.172 16.812 -13.383 1 95.38 152 GLU B N 1
ATOM 3249 C CA . GLU B 1 152 ? -3.371 16.141 -12.898 1 95.38 152 GLU B CA 1
ATOM 3250 C C . GLU B 1 152 ? -4.426 17.156 -12.445 1 95.38 152 GLU B C 1
ATOM 3252 O O . GLU B 1 152 ? -5.598 17.031 -12.797 1 95.38 152 GLU B O 1
ATOM 3257 N N . LEU B 1 153 ? -4.051 18.125 -11.695 1 95.5 153 LEU B N 1
ATOM 3258 C CA . LEU B 1 153 ? -4.969 19.141 -11.188 1 95.5 153 LEU B CA 1
ATOM 3259 C C . LEU B 1 153 ? -5.566 19.953 -12.328 1 95.5 153 LEU B C 1
ATOM 3261 O O . LEU B 1 153 ? -6.723 20.375 -12.25 1 95.5 153 LEU B O 1
ATOM 3265 N N . SER B 1 154 ? -4.773 20.141 -13.352 1 94.25 154 SER B N 1
ATOM 3266 C CA . SER B 1 154 ? -5.234 20.922 -14.5 1 94.25 154 SER B CA 1
ATOM 3267 C C . SER B 1 154 ? -6.309 20.172 -15.281 1 94.25 154 SER B C 1
ATOM 3269 O O . SER B 1 154 ? -7.168 20.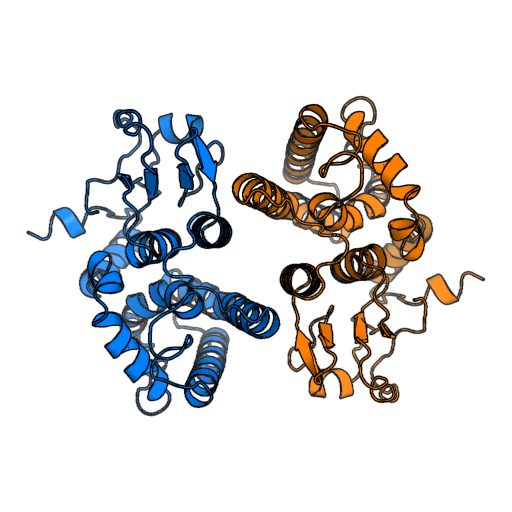781 -15.914 1 94.25 154 SER B O 1
ATOM 3271 N N . GLU B 1 155 ? -6.266 18.859 -15.18 1 93.5 155 GLU B N 1
ATOM 3272 C CA . GLU B 1 155 ? -7.184 18.047 -15.961 1 93.5 155 GLU B CA 1
ATOM 3273 C C . GLU B 1 155 ? -8.445 17.719 -15.164 1 93.5 155 GLU B C 1
ATOM 3275 O O . GLU B 1 155 ? -9.453 17.281 -15.734 1 93.5 155 GLU B O 1
ATOM 3280 N N . ARG B 1 156 ? -8.414 17.875 -13.891 1 92.06 156 ARG B N 1
ATOM 3281 C CA . ARG B 1 156 ? -9.562 17.578 -13.039 1 92.06 156 ARG B CA 1
ATOM 3282 C C . ARG B 1 156 ? -10.57 18.719 -13.047 1 92.06 156 ARG B C 1
ATOM 3284 O O . ARG B 1 156 ? -10.211 19.859 -13.344 1 92.06 156 ARG B O 1
ATOM 3291 N N . SER B 1 157 ? -11.789 18.203 -12.695 1 86.94 157 SER B N 1
ATOM 3292 C CA . SER B 1 157 ? -12.859 19.188 -12.609 1 86.94 157 SER B CA 1
ATOM 3293 C C . SER B 1 157 ? -12.953 19.781 -11.203 1 86.94 157 SER B C 1
ATOM 3295 O O . SER B 1 157 ? -13.094 19.047 -10.227 1 86.94 157 SER B O 1
ATOM 3297 N N . GLY B 1 158 ? -12.461 21.047 -10.953 1 91.44 158 GLY B N 1
ATOM 3298 C CA . GLY B 1 158 ? -12.602 21.719 -9.672 1 91.44 158 GLY B CA 1
ATOM 3299 C C . GLY B 1 158 ? -11.266 22.094 -9.039 1 91.44 158 GLY B C 1
ATOM 3300 O O . GLY B 1 158 ? -10.211 21.781 -9.586 1 91.44 158 GLY B O 1
ATOM 3301 N N . PRO B 1 159 ? -11.375 22.594 -7.867 1 95.5 159 PRO B N 1
ATOM 3302 C CA . PRO B 1 159 ? -10.18 23.141 -7.23 1 95.5 159 PRO B CA 1
ATOM 3303 C C . PRO B 1 159 ? -9.375 22.078 -6.484 1 95.5 159 PRO B C 1
ATOM 3305 O O . PRO B 1 159 ? -8.234 22.344 -6.086 1 95.5 159 PRO B O 1
ATOM 3308 N N . PHE B 1 160 ? -9.938 20.891 -6.25 1 98.19 160 PHE B N 1
ATOM 3309 C CA . PHE B 1 160 ? -9.258 19.812 -5.547 1 98.19 160 PHE B CA 1
ATOM 3310 C C . PHE B 1 160 ? -9.094 18.594 -6.457 1 98.19 160 PHE B C 1
ATOM 3312 O O . PHE B 1 160 ? -9.758 18.5 -7.492 1 98.19 160 PHE B O 1
ATOM 3319 N N . PHE B 1 161 ? -8.18 17.656 -6.113 1 98 161 PHE B N 1
ATOM 3320 C CA . PHE B 1 161 ? -8.016 16.438 -6.879 1 98 161 PHE B CA 1
ATOM 3321 C C . PHE B 1 161 ? -9.32 15.641 -6.918 1 98 161 PHE B C 1
ATOM 3323 O O . PHE B 1 161 ? -9.625 14.984 -7.918 1 98 161 PHE B O 1
ATOM 3330 N N . ALA B 1 162 ? -10.109 15.742 -5.859 1 96.75 162 ALA B N 1
ATOM 3331 C CA . ALA B 1 162 ? -11.352 14.984 -5.766 1 96.75 162 ALA B CA 1
ATOM 3332 C C . ALA B 1 162 ? -12.523 15.781 -6.344 1 96.75 162 ALA B C 1
ATOM 3334 O O . ALA B 1 162 ? -13.664 15.312 -6.332 1 96.75 162 ALA B O 1
ATOM 3335 N N . GLY B 1 163 ? -12.312 16.969 -6.836 1 95.44 163 GLY B N 1
ATOM 3336 C CA . GLY B 1 163 ? -13.383 17.766 -7.395 1 95.44 163 GLY B CA 1
ATOM 3337 C C . GLY B 1 163 ? -13.633 19.047 -6.621 1 95.44 163 GLY B C 1
ATOM 3338 O O . GLY B 1 163 ? -12.711 19.828 -6.395 1 95.44 163 GLY B O 1
ATOM 3339 N N . ASN B 1 164 ? -14.836 19.25 -6.184 1 95.25 164 ASN B N 1
ATOM 3340 C CA . ASN B 1 164 ? -15.227 20.516 -5.578 1 95.25 164 ASN B CA 1
ATOM 3341 C C . ASN B 1 164 ? -14.891 20.562 -4.09 1 95.25 164 ASN B C 1
ATOM 3343 O O . ASN B 1 164 ? -14.82 21.641 -3.492 1 95.25 164 ASN B O 1
ATOM 3347 N N . LYS B 1 165 ? -14.727 19.453 -3.551 1 95.88 165 LYS B N 1
ATOM 3348 C CA . LYS B 1 165 ? -14.297 19.297 -2.164 1 95.88 165 LYS B CA 1
ATOM 3349 C C . LYS B 1 165 ? -13.117 18.344 -2.057 1 95.88 165 LYS B C 1
ATOM 3351 O O . LYS B 1 165 ? -12.93 17.484 -2.924 1 95.88 165 LYS B O 1
ATOM 3356 N N . PRO B 1 166 ? -12.281 18.5 -0.995 1 97.69 166 PRO B N 1
ATOM 3357 C CA . PRO B 1 166 ? -11.18 17.547 -0.838 1 97.69 166 PRO B CA 1
ATOM 3358 C C . PRO B 1 166 ? -11.664 16.109 -0.659 1 97.69 166 PRO B C 1
ATOM 3360 O O . PRO B 1 166 ? -12.68 15.875 0.005 1 97.69 166 PRO B O 1
ATOM 3363 N N . GLY B 1 167 ? -10.977 15.266 -1.211 1 97.94 167 GLY B N 1
ATOM 3364 C CA . GLY B 1 167 ? -11.219 13.836 -1.052 1 97.94 167 GLY B CA 1
ATOM 3365 C C . GLY B 1 167 ? -9.992 13.07 -0.593 1 97.94 167 GLY B C 1
ATOM 3366 O O . GLY B 1 167 ? -9.086 13.641 0.012 1 97.94 167 GLY B O 1
ATOM 3367 N N . MET B 1 168 ? -10 11.789 -0.806 1 98.69 168 MET B N 1
ATOM 3368 C CA . MET B 1 168 ? -8.977 10.906 -0.262 1 98.69 168 MET B CA 1
ATOM 3369 C C . MET B 1 168 ? -7.594 11.273 -0.797 1 98.69 168 MET B C 1
ATOM 3371 O O . MET B 1 168 ? -6.645 11.422 -0.027 1 98.69 168 MET B O 1
ATOM 3375 N N . LEU B 1 169 ? -7.477 11.375 -2.115 1 98.62 169 LEU B N 1
ATOM 3376 C CA . LEU B 1 169 ? -6.184 11.719 -2.695 1 98.62 169 LEU B CA 1
ATOM 3377 C C . LEU B 1 169 ? -5.648 13.016 -2.102 1 98.62 169 LEU B C 1
ATOM 3379 O O . LEU B 1 169 ? -4.469 13.094 -1.739 1 98.62 169 LEU B O 1
ATOM 3383 N N . ASP B 1 170 ? -6.469 14.039 -1.973 1 98.69 170 ASP B N 1
ATOM 3384 C CA . ASP B 1 170 ? -6.066 15.312 -1.384 1 98.69 170 ASP B CA 1
ATOM 3385 C C . ASP B 1 170 ? -5.477 15.109 0.012 1 98.69 170 ASP B C 1
ATOM 3387 O O . ASP B 1 170 ? -4.402 15.633 0.319 1 98.69 170 ASP B O 1
ATOM 3391 N N . PHE B 1 171 ? -6.184 14.312 0.786 1 98.75 171 PHE B N 1
ATOM 3392 C CA . PHE B 1 171 ? -5.809 14.125 2.182 1 98.75 171 PHE B CA 1
ATOM 3393 C C . PHE B 1 171 ? -4.539 13.289 2.293 1 98.75 171 PHE B C 1
ATOM 3395 O O . PHE B 1 171 ? -3.75 13.469 3.223 1 98.75 171 PHE B O 1
ATOM 3402 N N . MET B 1 172 ? -4.277 12.398 1.36 1 98.75 172 MET B N 1
ATOM 3403 C CA . MET B 1 172 ? -3.148 11.477 1.458 1 98.75 172 MET B CA 1
ATOM 3404 C C . MET B 1 172 ? -1.844 12.18 1.096 1 98.75 172 MET B C 1
ATOM 3406 O O . MET B 1 172 ? -0.771 11.773 1.552 1 98.75 172 MET B O 1
ATOM 3410 N N . ILE B 1 173 ? -1.895 13.266 0.332 1 98.12 173 ILE B N 1
ATOM 3411 C CA . ILE B 1 173 ? -0.645 13.898 -0.071 1 98.12 173 ILE B CA 1
ATOM 3412 C C . ILE B 1 173 ? -0.446 15.195 0.716 1 98.12 173 ILE B C 1
ATOM 3414 O O . ILE B 1 173 ? 0.68 15.672 0.855 1 98.12 173 ILE B O 1
ATOM 3418 N N . TRP B 1 174 ? -1.442 15.695 1.34 1 98.19 174 TRP B N 1
ATOM 3419 C CA . TRP B 1 174 ? -1.462 17 1.993 1 98.19 174 TRP B CA 1
ATOM 3420 C C . TRP B 1 174 ? -0.363 17.094 3.045 1 98.19 174 TRP B C 1
ATOM 3422 O O . TRP B 1 174 ? 0.365 18.094 3.1 1 98.19 174 TRP B O 1
ATOM 3432 N N . PRO B 1 175 ? -0.186 16.078 3.939 1 98 175 PRO B N 1
ATOM 3433 C CA . PRO B 1 175 ? 0.749 16.25 5.055 1 98 175 PRO B CA 1
ATOM 3434 C C . PRO B 1 175 ? 2.141 16.672 4.598 1 98 175 PRO B C 1
ATOM 3436 O O . PRO B 1 175 ? 2.793 17.484 5.266 1 98 175 PRO B O 1
ATOM 3439 N N . TRP B 1 176 ? 2.564 16.188 3.471 1 95.56 176 TRP B N 1
ATOM 3440 C CA . TRP B 1 176 ? 3.891 16.516 2.971 1 95.56 176 TRP B CA 1
ATOM 3441 C C . TRP B 1 176 ? 3.881 17.891 2.289 1 95.56 176 TRP B C 1
ATOM 3443 O O . TRP B 1 176 ? 4.883 18.609 2.316 1 95.56 176 TRP B O 1
ATOM 3453 N N . CYS B 1 177 ? 2.75 18.203 1.699 1 94.81 177 CYS B N 1
ATOM 3454 C CA . CYS B 1 177 ? 2.617 19.531 1.095 1 94.81 177 CYS B CA 1
ATOM 3455 C C . CYS B 1 177 ? 2.596 20.609 2.162 1 94.81 177 CYS B C 1
ATOM 3457 O O . CYS B 1 177 ? 3.139 21.703 1.956 1 94.81 177 CYS B O 1
ATOM 3459 N N . GLU B 1 178 ? 1.968 20.312 3.248 1 95.38 178 GLU B N 1
ATOM 3460 C CA . GLU B 1 178 ? 1.996 21.203 4.398 1 95.38 178 GLU B CA 1
ATOM 3461 C C . GLU B 1 178 ? 3.428 21.484 4.855 1 95.38 178 GLU B C 1
ATOM 3463 O O . GLU B 1 178 ? 3.76 22.594 5.242 1 95.38 178 GLU B O 1
ATOM 3468 N N . ARG B 1 179 ? 4.273 20.531 4.789 1 92.81 179 ARG B N 1
ATOM 3469 C CA . ARG B 1 179 ? 5.633 20.578 5.312 1 92.81 179 ARG B CA 1
ATOM 3470 C C . ARG B 1 179 ? 6.613 21.062 4.242 1 92.81 179 ARG B C 1
ATOM 3472 O O . ARG B 1 179 ? 7.809 21.203 4.512 1 92.81 179 ARG B O 1
ATOM 3479 N N . ALA B 1 180 ? 6.152 21.328 3.084 1 88.81 180 ALA B N 1
ATOM 3480 C CA . ALA B 1 180 ? 7.008 21.594 1.93 1 88.81 180 ALA B CA 1
ATOM 3481 C C . ALA B 1 180 ? 7.852 22.844 2.145 1 88.81 180 ALA B C 1
ATOM 3483 O O . ALA B 1 180 ? 8.938 22.969 1.575 1 88.81 180 ALA B O 1
ATOM 3484 N N . ASP B 1 181 ? 7.406 23.734 2.982 1 85.69 181 ASP B N 1
ATOM 3485 C CA . ASP B 1 181 ? 8.133 24.984 3.209 1 85.69 181 ASP B CA 1
ATOM 3486 C C . ASP B 1 181 ? 9.469 24.719 3.896 1 85.69 181 ASP B C 1
ATOM 3488 O O . ASP B 1 181 ? 10.359 25.578 3.871 1 85.69 181 ASP B O 1
ATOM 3492 N N . ILE B 1 182 ? 9.586 23.609 4.5 1 83.62 182 ILE B N 1
ATOM 3493 C CA . ILE B 1 182 ? 10.844 23.234 5.141 1 83.62 182 ILE B CA 1
ATOM 3494 C C . ILE B 1 182 ? 11.953 23.172 4.098 1 83.62 182 ILE B C 1
ATOM 3496 O O . ILE B 1 182 ? 13.125 23.406 4.406 1 83.62 182 ILE B O 1
ATOM 3500 N N . LEU B 1 183 ? 11.539 22.828 2.881 1 80.12 183 LEU B N 1
ATOM 3501 C CA . LEU B 1 183 ? 12.508 22.703 1.802 1 80.12 183 LEU B CA 1
ATOM 3502 C C . LEU B 1 183 ? 13.164 24.047 1.506 1 80.12 183 LEU B C 1
ATOM 3504 O O . LEU B 1 183 ? 14.289 24.109 0.996 1 80.12 183 LEU B O 1
ATOM 3508 N N . LYS B 1 184 ? 12.492 25.141 1.795 1 75.94 184 LYS B N 1
ATOM 3509 C CA . LYS B 1 184 ? 13.047 26.484 1.588 1 75.94 184 LYS B CA 1
ATOM 3510 C C . LYS B 1 184 ? 14.25 26.719 2.492 1 75.94 184 LYS B C 1
ATOM 3512 O O . LYS B 1 184 ? 15.18 27.438 2.119 1 75.94 184 LYS B O 1
ATOM 3517 N N . LEU B 1 185 ? 14.25 26.172 3.564 1 74.12 185 LEU B N 1
ATOM 3518 C CA . LEU B 1 185 ? 15.328 26.344 4.531 1 74.12 185 LEU B CA 1
ATOM 3519 C C . LEU B 1 185 ? 16.625 25.719 4.016 1 74.12 185 LEU B C 1
ATOM 3521 O O . LEU B 1 185 ? 17.719 26.094 4.449 1 74.12 185 LEU B O 1
ATOM 3525 N N . PHE B 1 186 ? 16.438 24.875 3.098 1 73.44 186 PHE B N 1
ATOM 3526 C CA . PHE B 1 186 ? 17.625 24.188 2.617 1 73.44 186 PHE B CA 1
ATOM 3527 C C . PHE B 1 186 ? 18.031 24.688 1.236 1 73.44 186 PHE B C 1
ATOM 3529 O O . PHE B 1 186 ? 18.812 24.047 0.542 1 73.44 186 PHE B O 1
ATOM 3536 N N . GLY B 1 187 ? 17.469 25.781 0.95 1 66.31 187 GLY B N 1
ATOM 3537 C CA . GLY B 1 187 ? 17.859 26.422 -0.297 1 66.31 187 GLY B CA 1
ATOM 3538 C C . GLY B 1 187 ? 17.203 25.812 -1.517 1 66.31 187 GLY B C 1
ATOM 3539 O O . GLY B 1 187 ? 17.688 25.969 -2.639 1 66.31 187 GLY B O 1
ATOM 3540 N N . ASN B 1 188 ? 16.25 25.047 -1.236 1 67.69 188 ASN B N 1
ATOM 3541 C CA . ASN B 1 188 ? 15.602 24.375 -2.359 1 67.69 188 ASN B CA 1
ATOM 3542 C C . ASN B 1 188 ? 14.281 25.047 -2.736 1 67.69 188 ASN B C 1
ATOM 3544 O O . ASN B 1 188 ? 13.336 24.375 -3.154 1 67.69 188 ASN B O 1
ATOM 3548 N N . GLN B 1 189 ? 14.234 26.25 -2.492 1 66.5 189 GLN B N 1
ATOM 3549 C CA . GLN B 1 189 ? 13.047 27.062 -2.779 1 66.5 189 GLN B CA 1
ATOM 3550 C C . GLN B 1 189 ? 12.695 27.016 -4.262 1 66.5 189 GLN B C 1
ATOM 3552 O O . GLN B 1 189 ? 11.539 27.188 -4.637 1 66.5 189 GLN B O 1
ATOM 3557 N N . HIS B 1 190 ? 13.688 26.719 -4.969 1 66.94 190 HIS B N 1
ATOM 3558 C CA . HIS B 1 190 ? 13.477 26.703 -6.41 1 66.94 190 HIS B CA 1
ATOM 3559 C C . HIS B 1 190 ? 12.617 25.516 -6.832 1 66.94 190 HIS B C 1
ATOM 3561 O O . HIS B 1 190 ? 12.078 25.5 -7.938 1 66.94 190 HIS B O 1
ATOM 3567 N N . LEU B 1 191 ? 12.5 24.641 -5.91 1 73.62 191 LEU B N 1
ATOM 3568 C CA . LEU B 1 191 ? 11.727 23.453 -6.234 1 73.62 191 LEU B CA 1
ATOM 3569 C C . LEU B 1 191 ? 10.227 23.75 -6.184 1 73.62 191 LEU B C 1
ATOM 3571 O O . LEU B 1 191 ? 9.43 23.047 -6.809 1 73.62 191 LEU B O 1
ATOM 3575 N N . LEU B 1 192 ? 9.898 24.734 -5.508 1 78 192 LEU B N 1
ATOM 3576 C CA . LEU B 1 192 ? 8.484 25.078 -5.355 1 78 192 LEU B CA 1
ATOM 3577 C C . LEU B 1 192 ? 8.18 26.406 -6.047 1 78 192 LEU B C 1
ATOM 3579 O O . LEU B 1 192 ? 7.605 27.312 -5.441 1 78 192 LEU B O 1
ATOM 3583 N N . ARG B 1 193 ? 8.477 26.422 -7.32 1 79.94 193 ARG B N 1
ATOM 3584 C CA . ARG B 1 193 ? 8.289 27.609 -8.125 1 79.94 193 ARG B CA 1
ATOM 3585 C C . ARG B 1 193 ? 6.805 27.875 -8.383 1 79.94 193 ARG B C 1
ATOM 3587 O O . ARG B 1 193 ? 6.133 27.078 -9.039 1 79.94 193 ARG B O 1
ATOM 3594 N N . ARG B 1 194 ? 6.348 28.938 -7.973 1 80.56 194 ARG B N 1
ATOM 3595 C CA . ARG B 1 194 ? 4.938 29.312 -8.07 1 80.56 194 ARG B CA 1
ATOM 3596 C C . ARG B 1 194 ? 4.508 29.438 -9.531 1 80.56 194 ARG B C 1
ATOM 3598 O O . ARG B 1 194 ? 3.365 29.125 -9.875 1 80.56 194 ARG B O 1
ATOM 3605 N N . ASP B 1 195 ? 5.359 29.922 -10.344 1 85.81 195 ASP B N 1
ATOM 3606 C CA . ASP B 1 195 ? 5.023 30.125 -11.75 1 85.81 195 ASP B CA 1
ATOM 3607 C C . ASP B 1 195 ? 4.887 28.797 -12.484 1 85.81 195 ASP B C 1
ATOM 3609 O O . ASP B 1 195 ? 4.094 28.688 -13.422 1 85.81 195 ASP B O 1
ATOM 3613 N N . LYS B 1 196 ? 5.613 27.859 -12.039 1 88.12 196 LYS B N 1
ATOM 3614 C CA . LYS B 1 196 ? 5.602 26.547 -12.695 1 88.12 196 LYS B CA 1
ATOM 3615 C C . LYS B 1 196 ? 4.48 25.672 -12.148 1 88.12 196 LYS B C 1
ATOM 3617 O O . LYS B 1 196 ? 3.928 24.844 -12.875 1 88.12 196 LYS B O 1
ATOM 3622 N N . TYR B 1 197 ? 4.176 25.875 -10.938 1 92.88 197 TYR B N 1
ATOM 3623 C CA . TYR B 1 197 ? 3.203 25.016 -10.281 1 92.88 197 TYR B CA 1
ATOM 3624 C C . TYR B 1 197 ? 2.037 25.828 -9.727 1 92.88 197 TYR B C 1
ATOM 3626 O O . TYR B 1 197 ? 1.684 25.703 -8.555 1 92.88 197 TYR B O 1
ATOM 3634 N N . LYS B 1 198 ? 1.433 26.562 -10.57 1 94.06 198 LYS B N 1
ATOM 3635 C CA . LYS B 1 198 ? 0.38 27.5 -10.188 1 94.06 198 LYS B CA 1
ATOM 3636 C C . LYS B 1 198 ? -0.822 26.766 -9.594 1 94.06 198 LYS B C 1
ATOM 3638 O O . LYS B 1 198 ? -1.345 27.156 -8.555 1 94.06 198 LYS B O 1
ATOM 3643 N N . LYS B 1 199 ? -1.261 25.734 -10.242 1 95.31 199 LYS B N 1
ATOM 3644 C CA . LYS B 1 199 ? -2.434 24.984 -9.789 1 95.31 199 LYS B CA 1
ATOM 3645 C C . LYS B 1 199 ? -2.176 24.312 -8.438 1 95.31 199 LYS B C 1
ATOM 3647 O O . LYS B 1 199 ? -3.055 24.297 -7.574 1 95.31 199 LYS B O 1
ATOM 3652 N N . LEU B 1 200 ? -1.021 23.797 -8.305 1 95.38 200 LEU B N 1
ATOM 3653 C CA . LEU B 1 200 ? -0.653 23.156 -7.051 1 95.38 200 LEU B CA 1
ATOM 3654 C C . LEU B 1 200 ? -0.639 24.156 -5.906 1 95.38 200 LEU B C 1
ATOM 3656 O O . LEU B 1 200 ? -1.091 23.859 -4.801 1 95.38 200 LEU B O 1
ATOM 3660 N N . MET B 1 201 ? -0.096 25.344 -6.211 1 93.88 201 MET B N 1
ATOM 3661 C CA . MET B 1 201 ? -0.058 26.391 -5.191 1 93.88 201 MET B CA 1
ATOM 3662 C C . MET B 1 201 ? -1.467 26.844 -4.82 1 93.88 201 MET B C 1
ATOM 3664 O O . MET B 1 201 ? -1.769 27.047 -3.645 1 93.88 201 MET B O 1
ATOM 3668 N N . GLU B 1 202 ? -2.273 27 -5.789 1 95.62 202 GLU B N 1
ATOM 3669 C CA . GLU B 1 202 ? -3.67 27.344 -5.531 1 95.62 202 GLU B CA 1
ATOM 3670 C C . GLU B 1 202 ? -4.359 26.266 -4.711 1 95.62 202 GLU B C 1
ATOM 3672 O O . GLU B 1 202 ? -5.098 26.562 -3.77 1 95.62 202 GLU B O 1
ATOM 3677 N N . TRP B 1 203 ? -4.156 25.016 -5.102 1 97.56 203 TRP B N 1
ATOM 3678 C CA . TRP B 1 203 ? -4.688 23.875 -4.363 1 97.56 203 TRP B CA 1
ATOM 3679 C C . TRP B 1 203 ? -4.234 23.906 -2.91 1 97.56 203 TRP B C 1
ATOM 3681 O O . TRP B 1 203 ? -5.043 23.734 -1.995 1 97.56 203 TRP B O 1
ATOM 3691 N N . ARG B 1 204 ? -2.947 24.141 -2.727 1 96.19 204 ARG B N 1
ATOM 3692 C CA . ARG B 1 204 ? -2.396 24.203 -1.375 1 96.19 204 ARG B CA 1
ATOM 3693 C C . ARG B 1 204 ? -3.072 25.297 -0.553 1 96.19 204 ARG B C 1
ATOM 3695 O O . ARG B 1 204 ? -3.43 25.062 0.606 1 96.19 204 ARG B O 1
ATOM 3702 N N . ASN B 1 205 ? -3.217 26.438 -1.132 1 95.75 205 ASN B N 1
ATOM 3703 C CA . ASN B 1 205 ? -3.881 27.547 -0.452 1 95.75 205 ASN B CA 1
ATOM 3704 C C . ASN B 1 205 ? -5.316 27.203 -0.073 1 95.75 205 ASN B C 1
ATOM 3706 O O . ASN B 1 205 ? -5.762 27.5 1.035 1 95.75 205 ASN B O 1
ATOM 3710 N N . ARG B 1 206 ? -6 26.625 -0.936 1 97.56 206 ARG B N 1
ATOM 3711 C CA . ARG B 1 206 ? -7.379 26.234 -0.665 1 97.56 206 ARG B CA 1
ATOM 3712 C C . ARG B 1 206 ? -7.441 25.188 0.438 1 97.56 206 ARG B C 1
ATOM 3714 O O . ARG B 1 206 ? -8.328 25.219 1.292 1 97.56 206 ARG B O 1
ATOM 3721 N N . MET B 1 207 ? -6.539 24.203 0.339 1 98.12 207 MET B N 1
ATOM 3722 C CA . MET B 1 207 ? -6.48 23.156 1.368 1 98.12 207 MET B CA 1
ATOM 3723 C C . MET B 1 207 ? -6.297 23.781 2.75 1 98.12 207 MET B C 1
ATOM 3725 O O . MET B 1 207 ? -6.938 23.359 3.715 1 98.12 207 MET B O 1
ATOM 3729 N N . THR B 1 208 ? -5.477 24.797 2.869 1 96.75 208 THR B N 1
ATOM 3730 C CA . THR B 1 208 ? -5.195 25.438 4.152 1 96.75 208 THR B CA 1
ATOM 3731 C C . THR B 1 208 ? -6.457 26.078 4.723 1 96.75 208 THR B C 1
ATOM 3733 O O . THR B 1 208 ? -6.566 26.266 5.934 1 96.75 208 THR B O 1
ATOM 3736 N N . GLU B 1 209 ? -7.383 26.359 3.869 1 96.56 209 GLU B N 1
ATOM 3737 C CA . GLU B 1 209 ? -8.594 27.062 4.285 1 96.56 209 GLU B CA 1
ATOM 3738 C C . GLU B 1 209 ? -9.703 26.078 4.652 1 96.56 209 GLU B C 1
ATOM 3740 O O . GLU B 1 209 ? -10.727 26.469 5.207 1 96.56 209 GLU B O 1
ATOM 3745 N N . GLU B 1 210 ? -9.508 24.859 4.297 1 96.81 210 GLU B N 1
ATOM 3746 C CA . GLU B 1 210 ? -10.5 23.844 4.617 1 96.81 210 GLU B CA 1
ATOM 3747 C C . GLU B 1 210 ? -10.578 23.609 6.125 1 96.81 210 GLU B C 1
ATOM 3749 O O . GLU B 1 210 ? -9.555 23.406 6.781 1 96.81 210 GLU B O 1
ATOM 3754 N N . THR B 1 211 ? -11.758 23.578 6.66 1 95.38 211 THR B N 1
ATOM 3755 C CA . THR B 1 211 ? -12 23.453 8.094 1 95.38 211 THR B CA 1
ATOM 3756 C C . THR B 1 211 ? -11.367 22.172 8.633 1 95.38 211 THR B C 1
ATOM 3758 O O . THR B 1 211 ? -10.727 22.188 9.688 1 95.38 211 THR B O 1
ATOM 3761 N N . THR B 1 212 ? -11.516 21.094 7.941 1 93.81 212 THR B N 1
ATOM 3762 C CA . THR B 1 212 ? -11 19.797 8.359 1 93.81 212 THR B CA 1
ATOM 3763 C C . THR B 1 212 ? -9.477 19.812 8.422 1 93.81 212 THR B C 1
ATOM 3765 O O . THR B 1 212 ? -8.875 19.172 9.281 1 93.81 212 THR B O 1
ATOM 3768 N N . VAL B 1 213 ? -8.836 20.531 7.527 1 96.88 213 VAL B N 1
ATOM 3769 C CA . VAL B 1 213 ? -7.379 20.609 7.438 1 96.88 213 VAL B CA 1
ATOM 3770 C C . VAL B 1 213 ? -6.84 21.516 8.539 1 96.88 213 VAL B C 1
ATOM 3772 O O . VAL B 1 213 ? -5.82 21.203 9.164 1 96.88 213 VAL B O 1
ATOM 3775 N N . LYS B 1 214 ? -7.527 22.562 8.867 1 95.81 214 LYS B N 1
ATOM 3776 C CA . LYS B 1 214 ? -7.098 23.547 9.844 1 95.81 214 LYS B CA 1
ATOM 3777 C C . LYS B 1 214 ? -6.953 22.922 11.234 1 95.81 214 LYS B C 1
ATOM 3779 O O . LYS B 1 214 ? -6.102 23.344 12.016 1 95.81 214 LYS B O 1
ATOM 3784 N N . LYS B 1 215 ? -7.734 21.969 11.469 1 93.38 215 LYS B N 1
ATOM 3785 C CA . LYS B 1 215 ? -7.734 21.344 12.797 1 93.38 215 LYS B CA 1
ATOM 3786 C C . LYS B 1 215 ? -6.387 20.703 13.094 1 93.38 215 LYS B C 1
ATOM 3788 O O . LYS B 1 215 ? -5.934 20.703 14.242 1 93.38 215 LYS B O 1
ATOM 3793 N N . SER B 1 216 ? -5.797 20.125 12.109 1 95.06 216 SER B N 1
ATOM 3794 C CA . SER B 1 216 ? -4.535 19.422 12.328 1 95.06 216 SER B CA 1
ATOM 3795 C C . SER B 1 216 ? -3.357 20.219 11.773 1 95.06 216 SER B C 1
ATOM 3797 O O . SER B 1 216 ? -2.207 19.797 11.875 1 95.06 216 SER B O 1
ATOM 3799 N N . LEU B 1 217 ? -3.609 21.344 11.211 1 96.12 217 LEU B N 1
ATOM 3800 C CA . LEU B 1 217 ? -2.6 22.156 10.547 1 96.12 217 LEU B CA 1
ATOM 3801 C C . LEU B 1 217 ? -1.594 22.703 11.547 1 96.12 217 LEU B C 1
ATOM 3803 O O . LEU B 1 217 ? -1.977 23.172 12.625 1 96.12 217 LEU B O 1
ATOM 3807 N N . LEU B 1 218 ? -0.317 22.594 11.242 1 94.94 218 LEU B N 1
ATOM 3808 C CA . LEU B 1 218 ? 0.761 23.219 12.008 1 94.94 218 LEU B CA 1
ATOM 3809 C C . LEU B 1 218 ? 1.501 24.25 11.164 1 94.94 218 LEU B C 1
ATOM 3811 O O . LEU B 1 218 ? 1.748 24.031 9.977 1 94.94 218 LEU B O 1
ATOM 3815 N N . ASP B 1 219 ? 1.828 25.281 11.781 1 91.81 219 ASP B N 1
ATOM 3816 C CA . ASP B 1 219 ? 2.58 26.328 11.102 1 91.81 219 ASP B CA 1
ATOM 3817 C C . ASP B 1 219 ? 3.963 25.828 10.688 1 91.81 219 ASP B C 1
ATOM 3819 O O . ASP B 1 219 ? 4.562 25 11.367 1 91.81 219 ASP B O 1
ATOM 3823 N N . SER B 1 220 ? 4.441 26.422 9.586 1 90.94 220 SER B N 1
ATOM 3824 C CA . SER B 1 220 ? 5.754 26.031 9.062 1 90.94 220 SER B CA 1
ATOM 3825 C C . SER B 1 220 ? 6.836 26.188 10.125 1 90.94 220 SER B C 1
ATOM 3827 O O . SER B 1 220 ? 7.789 25.406 10.172 1 90.94 220 SER B O 1
ATOM 3829 N N . ASP B 1 221 ? 6.664 27.156 10.953 1 91.69 221 ASP B N 1
ATOM 3830 C CA . ASP B 1 221 ? 7.656 27.406 11.992 1 91.69 221 ASP B CA 1
ATOM 3831 C C . ASP B 1 221 ? 7.781 26.203 12.938 1 91.69 221 ASP B C 1
ATOM 3833 O O . ASP B 1 221 ? 8.883 25.875 13.383 1 91.69 221 ASP B O 1
ATOM 3837 N N . PHE B 1 222 ? 6.688 25.609 13.266 1 94.5 222 PHE B N 1
ATOM 3838 C CA . PHE B 1 222 ? 6.707 24.438 14.133 1 94.5 222 PHE B CA 1
ATOM 3839 C C . PHE B 1 222 ? 7.414 23.281 13.453 1 94.5 222 PHE B C 1
ATOM 3841 O O . PHE B 1 222 ? 8.18 22.547 14.094 1 94.5 222 PHE B O 1
ATOM 3848 N N . HIS B 1 223 ? 7.211 23.094 12.156 1 93.88 223 HIS B N 1
ATOM 3849 C CA . HIS B 1 223 ? 7.867 22.031 11.422 1 93.88 223 HIS B CA 1
ATOM 3850 C C . HIS B 1 223 ? 9.375 22.25 11.352 1 93.88 223 HIS B C 1
ATOM 3852 O O . HIS B 1 223 ? 10.156 21.297 11.477 1 93.88 223 HIS B O 1
ATOM 3858 N N . VAL B 1 224 ? 9.727 23.484 11.156 1 89.88 224 VAL B N 1
ATOM 3859 C CA . VAL B 1 224 ? 11.141 23.844 11.086 1 89.88 224 VAL B CA 1
ATOM 3860 C C . VAL B 1 224 ? 11.812 23.562 12.43 1 89.88 224 VAL B C 1
ATOM 3862 O O . VAL B 1 224 ? 12.867 22.938 12.484 1 89.88 224 VAL B O 1
ATOM 3865 N N . LYS B 1 225 ? 11.18 24.078 13.461 1 91.81 225 LYS B N 1
ATOM 3866 C CA . LYS B 1 225 ? 11.734 23.859 14.797 1 91.81 225 LYS B CA 1
ATOM 3867 C C . LYS B 1 225 ? 11.844 22.375 15.117 1 91.81 225 LYS B C 1
ATOM 3869 O O . LYS B 1 225 ? 12.828 21.938 15.711 1 91.81 225 LYS B O 1
ATOM 3874 N N . TYR B 1 226 ? 10.867 21.656 14.82 1 93.75 226 TYR B N 1
ATOM 3875 C CA . TYR B 1 226 ? 10.914 20.219 15.016 1 93.75 226 TYR B CA 1
ATOM 3876 C C . TYR B 1 226 ? 12.094 19.609 14.266 1 93.75 226 TYR B C 1
ATOM 3878 O O . TYR B 1 226 ? 12.852 18.812 14.828 1 93.75 226 TYR B O 1
ATOM 3886 N N . LEU B 1 227 ? 12.203 19.953 13.016 1 90.38 227 LEU B N 1
ATOM 3887 C CA . LEU B 1 227 ? 13.289 19.406 12.195 1 90.38 227 LEU B CA 1
ATOM 3888 C C . LEU B 1 227 ? 14.648 19.719 12.812 1 90.38 227 LEU B C 1
ATOM 3890 O O . LEU B 1 227 ? 15.539 18.875 12.836 1 90.38 227 LEU B O 1
ATOM 3894 N N . GLN B 1 228 ? 14.766 20.938 13.281 1 88.88 228 GLN B N 1
ATOM 3895 C CA . GLN B 1 228 ? 16 21.344 13.945 1 88.88 228 GLN B CA 1
ATOM 3896 C C . GLN B 1 228 ? 16.266 20.469 15.172 1 88.88 228 GLN B C 1
ATOM 3898 O O . GLN B 1 228 ? 17.391 20.031 15.391 1 88.88 228 GLN B O 1
ATOM 3903 N N . SER B 1 229 ? 15.266 20.297 15.961 1 92.94 229 SER B N 1
ATOM 3904 C CA . SER B 1 229 ? 15.414 19.453 17.141 1 92.94 229 SER B CA 1
ATOM 3905 C C . SER B 1 229 ? 15.742 18.016 16.766 1 92.94 229 SER B C 1
ATOM 3907 O O . SER B 1 229 ? 16.547 17.359 17.438 1 92.94 229 SER B O 1
ATOM 3909 N N . TYR B 1 230 ? 15.148 17.516 15.758 1 90.62 230 TYR B N 1
ATOM 3910 C CA . TYR B 1 230 ? 15.398 16.172 15.266 1 90.62 230 TYR B CA 1
ATOM 3911 C C . TYR B 1 230 ? 16.859 16 14.844 1 90.62 230 TYR B C 1
ATOM 3913 O O . TYR B 1 230 ? 17.5 15.023 15.203 1 90.62 230 TYR B O 1
ATOM 3921 N N . ARG B 1 231 ? 17.344 16.922 14.148 1 87 231 ARG B N 1
ATOM 3922 C CA . ARG B 1 231 ? 18.719 16.875 13.664 1 87 231 ARG B CA 1
ATOM 3923 C C . ARG B 1 231 ? 19.719 16.984 14.812 1 87 231 ARG B C 1
ATOM 3925 O O . ARG B 1 231 ? 20.844 16.484 14.711 1 87 231 ARG B O 1
ATOM 3932 N N . ALA B 1 232 ? 19.281 17.656 15.797 1 90.5 232 ALA B N 1
ATOM 3933 C CA . ALA B 1 232 ? 20.125 17.781 16.984 1 90.5 232 ALA B CA 1
ATOM 3934 C C . ALA B 1 232 ? 20.125 16.5 17.797 1 90.5 232 ALA B C 1
ATOM 3936 O O . ALA B 1 232 ? 20.859 16.391 18.797 1 90.5 232 ALA B O 1
ATOM 3937 N N . GLY B 1 233 ? 19.297 15.508 17.391 1 89.94 233 GLY B N 1
ATOM 3938 C CA . GLY B 1 233 ? 19.297 14.203 18.047 1 89.94 233 GLY B CA 1
ATOM 3939 C C . GLY B 1 233 ? 18.312 14.117 19.188 1 89.94 233 GLY B C 1
ATOM 3940 O O . GLY B 1 233 ? 18.25 13.094 19.891 1 89.94 233 GLY B O 1
ATOM 3941 N N . MET B 1 234 ? 17.609 15.219 19.406 1 92.19 234 MET B N 1
ATOM 3942 C CA . MET B 1 234 ? 16.609 15.258 20.469 1 92.19 234 MET B CA 1
ATOM 3943 C C . MET B 1 234 ? 15.289 15.82 19.969 1 92.19 234 MET B C 1
ATOM 3945 O O . MET B 1 234 ? 14.906 16.938 20.312 1 92.19 234 MET B O 1
ATOM 3949 N N . PRO B 1 235 ? 14.617 15.031 19.25 1 94.06 235 PRO B N 1
ATOM 3950 C CA . PRO B 1 235 ? 13.367 15.539 18.688 1 94.06 235 PRO B CA 1
ATOM 3951 C C . PRO B 1 235 ? 12.398 16.047 19.75 1 94.06 235 PRO B C 1
ATOM 3953 O O . PRO B 1 235 ? 12.062 15.305 20.688 1 94.06 235 PRO B O 1
ATOM 3956 N N . ASP B 1 236 ? 11.969 17.234 19.594 1 95.12 236 ASP B N 1
ATOM 3957 C CA . ASP B 1 236 ? 11.016 17.859 20.5 1 95.12 236 ASP B CA 1
ATOM 3958 C C . ASP B 1 236 ? 9.594 17.812 19.938 1 95.12 236 ASP B C 1
ATOM 3960 O O . ASP B 1 236 ? 9.156 18.75 19.266 1 95.12 236 ASP B O 1
ATOM 3964 N N . TYR B 1 237 ? 8.836 16.859 20.312 1 95.69 237 TYR B N 1
ATOM 3965 C CA . TYR B 1 237 ? 7.492 16.656 19.781 1 95.69 237 TYR B CA 1
ATOM 3966 C C . TYR B 1 237 ? 6.492 17.578 20.469 1 95.69 237 TYR B C 1
ATOM 3968 O O . TYR B 1 237 ? 5.363 17.734 20 1 95.69 237 TYR B O 1
ATOM 3976 N N . ASP B 1 238 ? 6.82 18.141 21.547 1 96.19 238 ASP B N 1
ATOM 3977 C CA . ASP B 1 238 ? 5.859 18.922 22.328 1 96.19 238 ASP B CA 1
ATOM 3978 C C . ASP B 1 238 ? 6.09 20.406 22.141 1 96.19 238 ASP B C 1
ATOM 3980 O O . ASP B 1 238 ? 5.641 21.219 22.969 1 96.19 238 ASP B O 1
ATOM 3984 N N . ILE B 1 239 ? 6.836 20.734 21.172 1 93.88 239 ILE B N 1
ATOM 3985 C CA . ILE B 1 239 ? 7.168 22.125 20.891 1 93.88 239 ILE B CA 1
ATOM 3986 C C . ILE B 1 239 ? 5.883 22.938 20.719 1 93.88 239 ILE B C 1
ATOM 3988 O O . ILE B 1 239 ? 5.859 24.141 21.016 1 93.88 239 ILE B O 1
ATOM 3992 N N . ILE B 1 240 ? 4.848 22.297 20.234 1 91.88 240 ILE B N 1
ATOM 3993 C CA . ILE B 1 240 ? 3.578 22.969 19.953 1 91.88 240 ILE B CA 1
ATOM 3994 C C . ILE B 1 240 ? 2.916 23.375 21.266 1 91.88 240 ILE B C 1
ATOM 3996 O O . ILE B 1 240 ? 2.105 24.312 21.297 1 91.88 240 ILE B O 1
ATOM 4000 N N . LEU B 1 241 ? 3.164 22.625 22.328 1 90.25 241 LEU B N 1
ATOM 4001 C CA . LEU B 1 241 ? 2.568 22.891 23.641 1 90.25 241 LEU B CA 1
ATOM 4002 C C . LEU B 1 241 ? 3.264 24.062 24.328 1 90.25 241 LEU B C 1
ATOM 4004 O O . LEU B 1 241 ? 2.67 24.719 25.172 1 90.25 241 LEU B O 1
ATOM 4008 N N . ASN B 1 242 ? 4.484 24.203 24.078 1 77.06 242 ASN B N 1
ATOM 4009 C CA . ASN B 1 242 ? 5.305 25.203 24.766 1 77.06 242 ASN B CA 1
ATOM 4010 C C . ASN B 1 242 ? 5.172 26.578 24.109 1 77.06 242 ASN B C 1
ATOM 4012 O O . ASN B 1 242 ? 5.625 27.578 24.672 1 77.06 242 ASN B O 1
ATOM 4016 N N . SER B 1 243 ? 4.777 26.484 22.844 1 63.28 243 SER B N 1
ATOM 4017 C CA . SER B 1 243 ? 4.77 27.766 22.141 1 63.28 243 SER B CA 1
ATOM 4018 C C . SER B 1 243 ? 3.541 28.594 22.516 1 63.28 243 SER B C 1
ATOM 4020 O O . SER B 1 243 ? 3.289 29.641 21.922 1 63.28 243 SER B O 1
ATOM 4022 N N . LYS B 1 244 ? 3.029 28.656 23.891 1 50 244 LYS B N 1
ATOM 4023 C CA . LYS B 1 244 ? 2.086 29.672 24.312 1 50 244 LYS B CA 1
ATOM 4024 C C . LYS B 1 244 ? 2.744 31.062 24.344 1 50 244 LYS B C 1
ATOM 4026 O O . LYS B 1 244 ? 3.891 31.188 24.781 1 50 244 LYS B O 1
#

InterPro domains:
  IPR004045 Glutathione S-transferase, N-terminal [PF13417] (23-96)
  IPR004045 Glutathione S-transferase, N-terminal [PS50404] (19-98)
  IPR005442 Glutathione S-transferase, omega-class [PR01625] (19-34)
  IPR005442 Glutathione S-transferase, omega-class [PR01625] (94-108)
  IPR005442 Glutathione S-transferase, omega-class [PR01625] (160-179)
  IPR010987 Glutathione S-transferase, C-terminal-like [PS50405] (103-227)
  IPR036249 Thioredoxin-like superfamily [SSF52833] (20-119)
  IPR036282 Glutathione S-transferase, C-terminal domain superfamily [SSF47616] (101-239)
  IPR040079 Glutathione transferase family [SFLDS00019] (21-209)
  IPR050983 Glutathione S-transferase Omega/HSP26 [PTHR43968] (2-238)

Foldseek 3Di:
DADDADFAVGDDDDDDDAQAKEWEAFLLDLLRQLQLLLCLLQPGGHHYHHHDPVGGYPCCCVLVVVSAPGWMQGNVRDIDDDSVRNSVCCLVVRVGPRQADPDPVSSVVLVVLLVLCVQVVVLVVCPLQPLDDSDPVSLVSLLVNLLVVLVCLVPDADLENSHPDHGSSCSSNLSVVLQVCLVVVSVVVVSPDCVSRVSVVSSNVVLCVDPSNVVSRDHNVVSNVQSVCVNVVHGDRNVVVPPD/DADDADFAVGDDDDDDDAQAKEWEAFLLDLLRQLQLLLCLLQPGGHHYHYHDPVGGYPCCCVLVVVSAPGWMQGNVRDIDDDSVRNSVCCLVVRVGPRQADPDPVSSVVLVVLLVLCVQVVVLVVCPLQPLDDRDPVSLVSLLVNLLVVLVCLVPDADLENSHPDHGSSCSSNLSVVLQVCLCVVSVVVVSVDCVSRVSVVSSNVVLCVDPSSVVSRDHNVVSNVQSVCVNVVHGDRNVVVPPD